Protein AF-A0A815BCI9-F1 (afdb_monomer_lite)

Sequence (680 aa):
MDNMKRFFNPGEPEQEQNAIMSEISGLSWDTRIKAFGICLLVAVLLGIGSVIIYFLGGNLTGFAVLYTFAVIAGVASTIFLMGPMNQLKKMFDPSRLIATLVFIGSVIMTLVSALVLKIGVLVLIFVIIQFLALAWYTISYIPFAREAITSCCRGKRLRRITALGLRNLTINDLNFSLYFTLHRTEQSVAFYTSEAVENQRSPEWSHLEFPLSFQCLQDFLMRVWITSSDICRLFLVYDVHLDDSLVPDGQKDDLPVCNNSLWLEMFGYQFTDNPSIANNQALLQQISRDASLSEKKTKRSNFVKSYNKSSILRMISAIDAIRNEKRLANECLQRLQILADENEEYLSKIKERESRHLQIKHLLQYAYCQTSINDQQSTINQQRHRIVNERRNQLDQNLLQLLHQQKELNARISELNQSKYFLHDLIKLTTFRKKTIINEIYHQIYPIVSDNKSEYSIANVRLPTAQNKIYQTTLTRERENEIGAAVGYCAHFVLIISQFLQLPLRFPIEFNGAATIKIHDYTLPSSDFPLYPSYDMNSFQYGFFLLNRDIGQLMYHCRVGGRTTDYRKTLINLKELVEQYFTNRKWSQSVQFCTLNQSTIEPIISDTSMSIDETVVMRNKTNPSENSIFSPSRSASSSFLESNDLIHNEDNNHRDDVNLFPSSNAISPRLMMQISVQPQ

Radius of gyration: 60.2 Å; chains: 1; bounding box: 144×82×178 Å

Structure (mmCIF, N/CA/C/O backbone):
data_AF-A0A815BCI9-F1
#
_entry.id   AF-A0A815BCI9-F1
#
loop_
_atom_site.group_PDB
_atom_site.id
_atom_site.type_symbol
_atom_site.label_atom_id
_atom_site.label_alt_id
_atom_site.label_comp_id
_atom_site.label_asym_id
_atom_site.label_entity_id
_atom_site.label_seq_id
_atom_site.pdbx_PDB_ins_code
_atom_site.Cartn_x
_atom_site.Cartn_y
_atom_site.Cartn_z
_atom_site.occupancy
_atom_site.B_iso_or_equiv
_atom_site.auth_seq_id
_atom_site.auth_comp_id
_atom_site.auth_asym_id
_atom_site.auth_atom_id
_atom_site.pdbx_PDB_model_num
ATOM 1 N N . MET A 1 1 ? 21.233 7.663 30.090 1.00 43.31 1 MET A N 1
ATOM 2 C CA . MET A 1 1 ? 21.414 6.264 29.633 1.00 43.31 1 MET A CA 1
ATOM 3 C C . MET A 1 1 ? 21.395 5.273 30.795 1.00 43.31 1 MET A C 1
ATOM 5 O O . MET A 1 1 ? 20.852 4.190 30.618 1.00 43.31 1 MET A O 1
ATOM 9 N N . ASP A 1 2 ? 21.887 5.630 31.984 1.00 38.88 2 ASP A N 1
ATOM 10 C CA . ASP A 1 2 ? 22.107 4.652 33.068 1.00 38.88 2 ASP A CA 1
ATOM 11 C C . ASP A 1 2 ? 20.835 4.201 33.806 1.00 38.88 2 ASP A C 1
ATOM 13 O O . ASP A 1 2 ? 20.725 3.040 34.192 1.00 38.88 2 ASP A O 1
ATOM 17 N N . ASN A 1 3 ? 19.799 5.045 33.866 1.00 43.44 3 ASN A N 1
ATOM 18 C CA . ASN A 1 3 ? 18.489 4.645 34.404 1.00 43.44 3 ASN A CA 1
ATOM 19 C C . ASN A 1 3 ? 17.781 3.597 33.524 1.00 43.44 3 ASN A C 1
ATOM 21 O O . ASN A 1 3 ? 17.104 2.710 34.034 1.00 43.44 3 ASN A O 1
ATOM 25 N N . MET A 1 4 ? 17.972 3.660 32.200 1.00 48.28 4 MET A N 1
ATOM 26 C CA . MET A 1 4 ? 17.384 2.702 31.255 1.00 48.28 4 MET A CA 1
ATOM 27 C C . MET A 1 4 ? 18.118 1.352 31.302 1.00 48.28 4 MET A C 1
ATOM 29 O O . MET A 1 4 ? 17.481 0.308 31.199 1.00 48.28 4 MET A O 1
ATOM 33 N N . LYS A 1 5 ? 19.441 1.368 31.536 1.00 49.06 5 LYS A N 1
ATOM 34 C CA . LYS A 1 5 ? 20.260 0.163 31.768 1.00 49.06 5 LYS A CA 1
ATOM 35 C C . LYS A 1 5 ? 19.803 -0.603 33.011 1.00 49.06 5 LYS A C 1
ATOM 37 O O . LYS A 1 5 ? 19.598 -1.810 32.935 1.00 49.06 5 LYS A O 1
ATOM 42 N N . ARG A 1 6 ? 19.573 0.107 34.124 1.00 52.66 6 ARG A N 1
ATOM 43 C CA . ARG A 1 6 ? 19.115 -0.486 35.394 1.00 52.66 6 ARG A CA 1
ATOM 44 C C . ARG A 1 6 ? 17.688 -1.033 35.338 1.00 52.66 6 ARG A C 1
ATOM 46 O O . ARG A 1 6 ? 17.400 -2.023 35.999 1.00 52.66 6 ARG A O 1
ATOM 53 N N . PHE A 1 7 ? 16.806 -0.430 34.538 1.00 51.88 7 PHE A N 1
ATOM 54 C CA . PHE A 1 7 ? 15.414 -0.877 34.412 1.00 51.88 7 PHE A CA 1
ATOM 55 C C . PHE A 1 7 ? 15.278 -2.250 33.731 1.00 51.88 7 PHE A C 1
ATOM 57 O O . PHE A 1 7 ? 14.388 -3.025 34.069 1.00 51.88 7 PHE A O 1
ATOM 64 N N . PHE A 1 8 ? 16.154 -2.578 32.775 1.00 50.97 8 PHE A N 1
ATOM 65 C CA . PHE A 1 8 ? 16.046 -3.828 32.014 1.00 50.97 8 PHE A CA 1
ATOM 66 C C . PHE A 1 8 ? 16.688 -5.053 32.684 1.00 50.97 8 PHE A C 1
ATOM 68 O O . PHE A 1 8 ? 16.302 -6.169 32.324 1.00 50.97 8 PHE A O 1
ATOM 75 N N . ASN A 1 9 ? 17.605 -4.862 33.642 1.00 47.00 9 ASN A N 1
ATOM 76 C CA . ASN A 1 9 ? 18.247 -5.919 34.437 1.00 47.00 9 ASN A CA 1
ATOM 77 C C . ASN A 1 9 ? 18.638 -5.384 35.835 1.00 47.00 9 ASN A C 1
ATOM 79 O O . ASN A 1 9 ? 19.702 -4.778 35.983 1.00 47.00 9 ASN A O 1
ATOM 83 N N . PRO A 1 10 ? 17.813 -5.603 36.869 1.00 42.12 10 PRO A N 1
ATOM 84 C CA . PRO A 1 10 ? 18.152 -5.208 38.227 1.00 42.12 10 PRO A CA 1
ATOM 85 C C . PRO A 1 10 ? 19.011 -6.305 38.882 1.00 42.12 10 PRO A C 1
ATOM 87 O O . PRO A 1 10 ? 18.494 -7.388 39.135 1.00 42.12 10 PRO A O 1
ATOM 90 N N . GLY A 1 11 ? 20.298 -6.049 39.166 1.00 47.06 11 GLY A N 1
ATOM 91 C CA . GLY A 1 11 ? 20.997 -6.839 40.198 1.00 47.06 11 GLY A CA 1
ATOM 92 C C . GLY A 1 11 ? 22.489 -7.180 40.086 1.00 47.06 11 GLY A C 1
ATOM 93 O O . GLY A 1 11 ? 22.966 -7.825 41.008 1.00 47.06 11 GLY A O 1
ATOM 94 N N . GLU A 1 12 ? 23.258 -6.785 39.066 1.00 45.38 12 GLU A N 1
ATOM 95 C CA . GLU A 1 12 ? 24.653 -7.271 38.930 1.00 45.38 12 GLU A CA 1
ATOM 96 C C . GLU A 1 12 ? 25.655 -6.192 38.454 1.00 45.38 12 GLU A C 1
ATOM 98 O O . GLU A 1 12 ? 25.243 -5.217 37.820 1.00 45.38 12 GLU A O 1
ATOM 103 N N . PRO A 1 13 ? 26.959 -6.323 38.791 1.00 52.69 13 PRO A N 1
ATOM 104 C CA . PRO A 1 13 ? 27.971 -5.276 38.612 1.00 52.69 13 PRO A CA 1
ATOM 105 C C . PRO A 1 13 ? 28.274 -4.943 37.138 1.00 52.69 13 PRO A C 1
ATOM 107 O O . PRO A 1 13 ? 28.404 -5.815 36.279 1.00 52.69 13 PRO A O 1
ATOM 110 N N . GLU A 1 14 ? 28.443 -3.643 36.859 1.00 51.50 14 GLU A N 1
ATOM 111 C CA . GLU A 1 14 ? 28.480 -3.034 35.515 1.00 51.50 14 GLU A CA 1
ATOM 112 C C . GLU A 1 14 ? 29.596 -3.545 34.576 1.00 51.50 14 GLU A C 1
ATOM 114 O O . GLU A 1 14 ? 29.474 -3.411 33.358 1.00 51.50 14 GLU A O 1
ATOM 119 N N . GLN A 1 15 ? 30.686 -4.121 35.093 1.00 52.44 15 GLN A N 1
ATOM 120 C CA . GLN A 1 15 ? 31.836 -4.549 34.277 1.00 52.44 15 GLN A CA 1
ATOM 121 C C . GLN A 1 15 ? 31.744 -6.010 33.802 1.00 52.44 15 GLN A C 1
ATOM 123 O O . GLN A 1 15 ? 32.064 -6.285 32.645 1.00 52.44 15 GLN A O 1
ATOM 128 N N . GLU A 1 16 ? 31.234 -6.929 34.628 1.00 54.72 16 GLU A N 1
ATOM 129 C CA . GLU A 1 16 ? 31.055 -8.346 34.261 1.00 54.72 16 GLU A CA 1
ATOM 130 C C . GLU A 1 16 ? 29.909 -8.541 33.261 1.00 54.72 16 GLU A C 1
ATOM 132 O O . GLU A 1 16 ? 30.039 -9.290 32.294 1.00 54.72 16 GLU A O 1
ATOM 137 N N . GLN A 1 17 ? 28.812 -7.792 33.413 1.00 53.00 17 GLN A N 1
ATOM 138 C CA . GLN A 1 17 ? 27.662 -7.880 32.507 1.00 53.00 17 GLN A CA 1
ATOM 139 C C . GLN A 1 17 ? 27.990 -7.442 31.078 1.00 53.00 17 GLN A C 1
ATOM 141 O O . GLN A 1 17 ? 27.515 -8.049 30.118 1.00 53.00 17 GLN A O 1
ATOM 146 N N . ASN A 1 18 ? 28.806 -6.397 30.922 1.00 54.75 18 ASN A N 1
ATOM 147 C CA . ASN A 1 18 ? 29.230 -5.927 29.606 1.00 54.75 18 ASN A CA 1
ATOM 148 C C . ASN A 1 18 ? 30.149 -6.948 28.919 1.00 54.75 18 ASN A C 1
ATOM 150 O O . ASN A 1 18 ? 30.027 -7.133 27.710 1.00 54.75 18 ASN A O 1
ATOM 154 N N . ALA A 1 19 ? 30.994 -7.655 29.678 1.00 55.97 19 ALA A N 1
ATOM 155 C CA . ALA A 1 19 ? 31.843 -8.726 29.161 1.00 55.97 19 ALA A CA 1
ATOM 156 C C . ALA A 1 19 ? 31.009 -9.943 28.715 1.00 55.97 19 ALA A C 1
ATOM 158 O O . ALA A 1 19 ? 31.040 -10.291 27.533 1.00 55.97 19 ALA A O 1
ATOM 159 N N . ILE A 1 20 ? 30.164 -10.489 29.598 1.00 57.00 20 ILE A N 1
ATOM 160 C CA . ILE A 1 20 ? 29.315 -11.669 29.334 1.00 57.00 20 ILE A CA 1
ATOM 161 C C . ILE A 1 20 ? 28.331 -11.403 28.183 1.00 57.00 20 ILE A C 1
ATOM 163 O O . ILE A 1 20 ? 28.128 -12.232 27.295 1.00 57.00 20 ILE A O 1
ATOM 167 N N . MET A 1 21 ? 27.724 -10.215 28.145 1.00 50.81 21 MET A N 1
ATOM 168 C CA . MET A 1 21 ? 26.758 -9.860 27.106 1.00 50.81 21 MET A CA 1
ATOM 169 C C . MET A 1 21 ? 27.438 -9.549 25.758 1.00 50.81 21 MET A C 1
ATOM 171 O O . MET A 1 21 ? 26.830 -9.779 24.704 1.00 50.81 21 MET A O 1
ATOM 175 N N . SER A 1 22 ? 28.682 -9.046 25.759 1.00 57.09 22 SER A N 1
ATOM 176 C CA . SER A 1 22 ? 29.484 -8.857 24.538 1.00 57.09 22 SER A CA 1
ATOM 177 C C . SER A 1 22 ? 29.903 -10.187 23.907 1.00 57.09 22 SER A C 1
ATOM 179 O O . SER A 1 22 ? 29.834 -10.312 22.686 1.00 57.09 22 SER A O 1
ATOM 181 N N . GLU A 1 23 ? 30.204 -11.203 24.719 1.00 56.09 23 GLU A N 1
ATOM 182 C CA . GLU A 1 23 ? 30.575 -12.551 24.268 1.00 56.09 23 GLU A CA 1
ATOM 183 C C . GLU A 1 23 ? 29.418 -13.276 23.561 1.00 56.09 23 GLU A C 1
ATOM 185 O O . GLU A 1 23 ? 29.616 -13.939 22.549 1.00 56.09 23 GLU A O 1
ATOM 190 N N . ILE A 1 24 ? 28.181 -13.092 24.034 1.00 54.28 24 ILE A N 1
ATOM 191 C CA . ILE A 1 24 ? 26.996 -13.806 23.519 1.00 54.28 24 ILE A CA 1
ATOM 192 C C . ILE A 1 24 ? 26.491 -13.248 22.173 1.00 54.28 24 ILE A C 1
ATOM 194 O O . ILE A 1 24 ? 25.734 -13.911 21.465 1.00 54.28 24 ILE A O 1
ATOM 198 N N . SER A 1 25 ? 26.853 -12.015 21.803 1.00 54.31 25 SER A N 1
ATOM 199 C CA . SER A 1 25 ? 26.257 -11.341 20.630 1.00 54.31 25 SER A CA 1
ATOM 200 C C . SER A 1 25 ? 27.201 -10.455 19.817 1.00 54.31 25 SER A C 1
ATOM 202 O O . SER A 1 25 ? 26.758 -9.860 18.840 1.00 54.31 25 SER A O 1
ATOM 204 N N . GLY A 1 26 ? 28.485 -10.364 20.172 1.00 61.03 26 GLY A N 1
ATOM 205 C CA . GLY A 1 26 ? 29.549 -9.755 19.363 1.00 61.03 26 GLY A CA 1
ATOM 206 C C . GLY A 1 26 ? 29.496 -8.231 19.171 1.00 61.03 26 GLY A C 1
ATOM 207 O O . GLY A 1 26 ? 30.449 -7.663 18.646 1.00 61.03 26 GLY A O 1
ATOM 208 N N . LEU A 1 27 ? 28.419 -7.544 19.574 1.00 64.38 27 LEU A N 1
ATOM 209 C CA . LEU A 1 27 ? 28.246 -6.095 19.383 1.00 64.38 27 LEU A CA 1
ATOM 210 C C . LEU A 1 27 ? 28.280 -5.304 20.701 1.00 64.38 27 LEU A C 1
ATOM 212 O O . LEU A 1 27 ? 27.681 -5.718 21.695 1.00 64.38 27 LEU A O 1
ATOM 216 N N . SER A 1 28 ? 28.897 -4.116 20.680 1.00 76.19 28 SER A N 1
ATOM 217 C CA . SER A 1 28 ? 28.906 -3.152 21.797 1.00 76.19 28 SER A CA 1
ATOM 218 C C . SER A 1 28 ? 27.500 -2.616 22.120 1.00 76.19 28 SER A C 1
ATOM 220 O O . SER A 1 28 ? 26.657 -2.475 21.230 1.00 76.19 28 SER A O 1
ATOM 222 N N . TRP A 1 29 ? 27.235 -2.297 23.393 1.00 72.62 29 TRP A N 1
ATOM 223 C CA . TRP A 1 29 ? 25.933 -1.817 23.886 1.00 72.62 29 TRP A CA 1
ATOM 224 C C . TRP A 1 29 ? 25.456 -0.533 23.181 1.00 72.62 29 TRP A C 1
ATOM 226 O O . TRP A 1 29 ? 24.284 -0.424 22.812 1.00 72.62 29 TRP A O 1
ATOM 236 N N . ASP A 1 30 ? 26.372 0.392 22.881 1.00 77.44 30 ASP A N 1
ATOM 237 C CA . ASP A 1 30 ? 26.056 1.614 22.126 1.00 77.44 30 ASP A CA 1
ATOM 238 C C . ASP A 1 30 ? 25.601 1.306 20.694 1.00 77.44 30 ASP A C 1
ATOM 240 O O . ASP A 1 30 ? 24.707 1.961 20.150 1.00 77.44 30 ASP A O 1
ATOM 244 N N . THR A 1 31 ? 26.186 0.282 20.070 1.00 83.94 31 THR A N 1
ATOM 245 C CA . THR A 1 31 ? 25.799 -0.171 18.730 1.00 83.94 31 THR A CA 1
ATOM 246 C C . THR A 1 31 ? 24.417 -0.822 18.748 1.00 83.94 31 THR A C 1
ATOM 248 O O . THR A 1 31 ? 23.637 -0.628 17.818 1.00 83.94 31 THR A O 1
ATOM 251 N N . ARG A 1 32 ? 24.066 -1.530 19.826 1.00 81.69 32 ARG A N 1
ATOM 252 C CA . ARG A 1 32 ? 22.755 -2.179 19.989 1.00 81.69 32 ARG A CA 1
ATOM 253 C C . ARG A 1 32 ? 21.615 -1.189 20.126 1.00 81.69 32 ARG A C 1
ATOM 255 O O . ARG A 1 32 ? 20.589 -1.373 19.485 1.00 81.69 32 ARG A O 1
ATOM 262 N N . ILE A 1 33 ? 21.794 -0.122 20.903 1.00 84.19 33 ILE A N 1
ATOM 263 C CA . ILE A 1 33 ? 20.772 0.927 21.019 1.00 84.19 33 ILE A CA 1
ATOM 264 C C . ILE A 1 33 ? 20.576 1.656 19.694 1.00 84.19 33 ILE A C 1
ATOM 266 O O . ILE A 1 33 ? 19.438 1.942 19.325 1.00 84.19 33 ILE A O 1
ATOM 270 N N . LYS A 1 34 ? 21.655 1.909 18.944 1.00 86.44 34 LYS A N 1
ATOM 271 C CA . LYS A 1 34 ? 21.558 2.490 17.597 1.00 86.44 34 LYS A CA 1
ATOM 272 C C . LYS A 1 34 ? 20.811 1.554 16.640 1.00 86.44 34 LYS A C 1
ATOM 274 O O . LYS A 1 34 ? 19.902 2.005 15.951 1.00 86.44 34 LYS A O 1
ATOM 279 N N . ALA A 1 35 ? 21.136 0.260 16.639 1.00 86.62 35 ALA A N 1
ATOM 280 C CA . ALA A 1 35 ? 20.454 -0.743 15.817 1.00 86.62 35 ALA A CA 1
ATOM 281 C C . ALA A 1 35 ? 18.970 -0.900 16.194 1.00 86.62 35 ALA A C 1
ATOM 283 O O . ALA A 1 35 ? 18.109 -0.903 15.315 1.00 86.62 35 ALA A O 1
ATOM 284 N N . PHE A 1 36 ? 18.665 -0.948 17.493 1.00 89.81 36 PHE A N 1
ATOM 285 C CA . PHE A 1 36 ? 17.303 -0.931 18.023 1.00 89.81 36 PHE A CA 1
ATOM 286 C C . PHE A 1 36 ? 16.543 0.313 17.556 1.00 89.81 36 PHE A C 1
ATOM 288 O O . PHE A 1 36 ? 15.459 0.182 16.998 1.00 89.81 36 PHE A O 1
ATOM 295 N N . GLY A 1 37 ? 17.126 1.505 17.713 1.00 90.81 37 GLY A N 1
ATOM 296 C CA . GLY A 1 37 ? 16.505 2.768 17.315 1.00 90.81 37 GLY A CA 1
ATOM 297 C C . GLY A 1 37 ? 16.215 2.848 15.816 1.00 90.81 37 GLY A C 1
ATOM 298 O O . GLY A 1 37 ? 15.121 3.251 15.432 1.00 90.81 37 GLY A O 1
ATOM 299 N N . ILE A 1 38 ? 17.149 2.409 14.966 1.00 91.62 38 ILE A N 1
ATOM 300 C CA . ILE A 1 38 ? 16.959 2.380 13.506 1.00 91.62 38 ILE A CA 1
ATOM 301 C C . ILE A 1 38 ? 15.870 1.373 13.122 1.00 91.62 38 ILE A C 1
ATOM 303 O O . ILE A 1 38 ? 14.971 1.703 12.353 1.00 91.62 38 ILE A O 1
ATOM 307 N N . CYS A 1 39 ? 15.914 0.156 13.669 1.00 91.44 39 CYS A N 1
ATOM 308 C CA . CYS A 1 39 ? 14.923 -0.878 13.373 1.00 91.44 39 CYS A CA 1
ATOM 309 C C . CYS A 1 39 ? 13.518 -0.471 13.850 1.00 91.44 39 CYS A C 1
ATOM 311 O O . CYS A 1 39 ? 12.542 -0.646 13.121 1.00 91.44 39 CYS A O 1
ATOM 313 N N . LEU A 1 40 ? 13.423 0.151 15.028 1.00 93.19 40 LEU A N 1
ATOM 314 C CA . LEU A 1 40 ? 12.177 0.690 15.565 1.00 93.19 40 LEU A CA 1
ATOM 315 C C . LEU A 1 40 ? 11.641 1.844 14.706 1.00 93.19 40 LEU A C 1
ATOM 317 O O . LEU A 1 40 ? 10.445 1.885 14.427 1.00 93.19 40 LEU A O 1
ATOM 321 N N . LEU A 1 41 ? 12.508 2.749 14.236 1.00 94.44 41 LEU A N 1
ATOM 322 C CA . LEU A 1 41 ? 12.122 3.823 13.317 1.00 94.44 41 LEU A CA 1
ATOM 323 C C . LEU A 1 41 ? 11.535 3.247 12.021 1.00 94.44 41 LEU A C 1
ATOM 325 O O . LEU A 1 41 ? 10.468 3.672 11.587 1.00 94.44 41 LEU A O 1
ATOM 329 N N . VAL A 1 42 ? 12.195 2.246 11.431 1.00 93.75 42 VAL A N 1
ATOM 330 C CA . VAL A 1 42 ? 11.704 1.556 10.228 1.00 93.75 42 VAL A CA 1
ATOM 331 C C . VAL A 1 42 ? 10.352 0.893 10.492 1.00 93.75 42 VAL A C 1
ATOM 333 O O . VAL A 1 42 ? 9.437 1.048 9.687 1.00 93.75 42 VAL A O 1
ATOM 336 N N . ALA A 1 43 ? 10.183 0.217 11.631 1.00 94.44 43 ALA A N 1
ATOM 337 C CA . ALA A 1 43 ? 8.909 -0.386 12.017 1.00 94.44 43 ALA A CA 1
ATOM 338 C C . ALA A 1 43 ? 7.781 0.658 12.115 1.00 94.44 43 ALA A C 1
ATOM 340 O O . ALA A 1 43 ? 6.694 0.444 11.579 1.00 94.44 43 ALA A O 1
ATOM 341 N N . VAL A 1 44 ? 8.043 1.816 12.730 1.00 93.88 44 VAL A N 1
ATOM 342 C CA . VAL A 1 44 ? 7.070 2.918 12.830 1.00 93.88 44 VAL A CA 1
ATOM 343 C C . VAL A 1 44 ? 6.726 3.485 11.452 1.00 93.88 44 VAL A C 1
ATOM 345 O O . VAL A 1 44 ? 5.548 3.688 11.157 1.00 93.88 44 VAL A O 1
ATOM 348 N N . LEU A 1 45 ? 7.717 3.691 10.581 1.00 95.12 45 LEU A N 1
ATOM 349 C CA . LEU A 1 45 ? 7.494 4.176 9.216 1.00 95.12 45 LEU A CA 1
ATOM 350 C C . LEU A 1 45 ? 6.659 3.193 8.385 1.00 95.12 45 LEU A C 1
ATOM 352 O O . LEU A 1 45 ? 5.739 3.620 7.690 1.00 95.12 45 LEU A O 1
ATOM 356 N N . LEU A 1 46 ? 6.920 1.886 8.494 1.00 93.69 46 LEU A N 1
ATOM 357 C CA . LEU A 1 46 ? 6.105 0.847 7.853 1.00 93.69 46 LEU A CA 1
ATOM 358 C C . LEU A 1 46 ? 4.674 0.833 8.408 1.00 93.69 46 LEU A C 1
ATOM 360 O O . LEU A 1 46 ? 3.720 0.690 7.644 1.00 93.69 46 LEU A O 1
ATOM 364 N N . GLY A 1 47 ? 4.511 1.045 9.717 1.00 92.69 47 GLY A N 1
ATOM 365 C CA . GLY A 1 47 ? 3.205 1.156 10.365 1.00 92.69 47 GLY A CA 1
ATOM 366 C C . GLY A 1 47 ? 2.402 2.346 9.838 1.00 92.69 47 GLY A C 1
ATOM 367 O O . GLY A 1 47 ? 1.264 2.176 9.402 1.00 92.69 47 GLY A O 1
ATOM 368 N N . ILE A 1 48 ? 3.005 3.535 9.788 1.00 92.81 48 ILE A N 1
ATOM 369 C CA . ILE A 1 48 ? 2.372 4.742 9.231 1.00 92.81 48 ILE A CA 1
ATOM 370 C C . ILE A 1 48 ? 2.066 4.548 7.739 1.00 92.81 48 ILE A C 1
ATOM 372 O O . ILE A 1 48 ? 0.956 4.839 7.294 1.00 92.81 48 ILE A O 1
ATOM 376 N N . GLY A 1 49 ? 3.008 3.987 6.976 1.00 91.75 49 GLY A N 1
ATOM 377 C CA . GLY A 1 49 ? 2.826 3.668 5.561 1.00 91.75 49 GLY A CA 1
ATOM 378 C C . GLY A 1 49 ? 1.658 2.712 5.312 1.00 91.75 49 GLY A C 1
ATOM 379 O O . GLY A 1 49 ? 0.885 2.923 4.378 1.00 91.75 49 GLY A O 1
ATOM 380 N N . SER A 1 50 ? 1.464 1.713 6.181 1.00 91.69 50 SER A N 1
ATOM 381 C CA . SER A 1 50 ? 0.319 0.801 6.093 1.00 91.69 50 SER A CA 1
ATOM 382 C C . SER A 1 50 ? -1.010 1.560 6.196 1.00 91.69 50 SER A C 1
ATOM 384 O O . SER A 1 50 ? -1.890 1.385 5.351 1.00 91.69 50 SER A O 1
ATOM 386 N N . VAL A 1 51 ? -1.131 2.469 7.168 1.00 89.94 51 VAL A N 1
ATOM 387 C CA . VAL A 1 51 ? -2.336 3.280 7.395 1.00 89.94 51 VAL A CA 1
ATOM 388 C C . VAL A 1 51 ? -2.586 4.222 6.215 1.00 89.94 51 VAL A C 1
ATOM 390 O O . VAL A 1 51 ? -3.718 4.326 5.745 1.00 89.94 51 VAL A O 1
ATOM 393 N N . ILE A 1 52 ? -1.538 4.851 5.677 1.00 90.44 52 ILE A N 1
ATOM 394 C CA . ILE A 1 52 ? -1.638 5.714 4.490 1.00 90.44 52 ILE A CA 1
ATOM 395 C C . ILE A 1 52 ? -2.179 4.927 3.291 1.00 90.44 52 ILE A C 1
ATOM 397 O O . ILE A 1 52 ? -3.103 5.394 2.633 1.00 90.44 52 ILE A O 1
ATOM 401 N N . ILE A 1 53 ? -1.674 3.719 3.025 1.00 89.12 53 ILE A N 1
ATOM 402 C CA . ILE A 1 53 ? -2.161 2.878 1.915 1.00 89.12 53 ILE A CA 1
ATOM 403 C C . ILE A 1 53 ? -3.638 2.520 2.086 1.00 89.12 53 ILE A C 1
ATOM 405 O O . ILE A 1 53 ? -4.385 2.517 1.104 1.00 89.12 53 ILE A O 1
ATOM 409 N N . TYR A 1 54 ? -4.076 2.261 3.320 1.00 87.94 54 TYR A N 1
ATOM 410 C CA . TYR A 1 54 ? -5.483 2.006 3.610 1.00 87.94 54 TYR A CA 1
ATOM 411 C C . TYR A 1 54 ? -6.363 3.229 3.306 1.00 87.94 54 TYR A C 1
ATOM 413 O O . TYR A 1 54 ? -7.372 3.100 2.613 1.00 87.94 54 TYR A O 1
ATOM 421 N N . PHE A 1 55 ? -5.970 4.419 3.774 1.00 85.75 55 PHE A N 1
ATOM 422 C CA . PHE A 1 55 ? -6.769 5.641 3.624 1.00 85.75 55 PHE A CA 1
ATOM 423 C C . PHE A 1 55 ? -6.706 6.272 2.224 1.00 85.75 55 PHE A C 1
ATOM 425 O O . PHE A 1 55 ? -7.719 6.807 1.777 1.00 85.75 55 PHE A O 1
ATOM 432 N N . LEU A 1 56 ? -5.566 6.209 1.526 1.00 82.94 56 LEU A N 1
ATOM 433 C CA . LEU A 1 56 ? -5.401 6.789 0.184 1.00 82.94 56 LEU A CA 1
ATOM 434 C C . LEU A 1 56 ? -5.801 5.820 -0.934 1.00 82.94 56 LEU A C 1
ATOM 436 O O . LEU A 1 56 ? -6.367 6.248 -1.934 1.00 82.94 56 LEU A O 1
ATOM 440 N N . GLY A 1 57 ? -5.485 4.530 -0.794 1.00 73.75 57 GLY A N 1
ATOM 441 C CA . GLY A 1 57 ? -5.628 3.549 -1.873 1.00 73.75 57 GLY A CA 1
ATOM 442 C C . GLY A 1 57 ? -6.764 2.546 -1.690 1.00 73.75 57 GLY A C 1
ATOM 443 O O . GLY A 1 57 ? -7.031 1.775 -2.608 1.00 73.75 57 GLY A O 1
ATOM 444 N N . GLY A 1 58 ? -7.395 2.482 -0.509 1.00 81.19 58 GLY A N 1
ATOM 445 C CA . GLY A 1 58 ? -8.424 1.480 -0.192 1.00 81.19 58 GLY A CA 1
ATOM 446 C C . GLY A 1 58 ? -7.935 0.025 -0.273 1.00 81.19 58 GLY A C 1
ATOM 447 O O . GLY A 1 58 ? -8.738 -0.906 -0.218 1.00 81.19 58 GLY A O 1
ATOM 448 N N . ASN A 1 59 ? -6.623 -0.197 -0.416 1.00 84.12 59 ASN A N 1
ATOM 449 C CA . ASN A 1 59 ? -6.043 -1.517 -0.616 1.00 84.12 59 ASN A CA 1
ATOM 450 C C . ASN A 1 59 ? -5.826 -2.205 0.736 1.00 84.12 59 ASN A C 1
ATOM 452 O O . ASN A 1 59 ? -4.778 -2.082 1.374 1.00 84.12 59 ASN A O 1
ATOM 456 N N . LEU A 1 60 ? -6.845 -2.952 1.155 1.00 83.94 60 LEU A N 1
ATOM 457 C CA . LEU A 1 60 ? -6.854 -3.717 2.397 1.00 83.94 60 LEU A CA 1
ATOM 458 C C . LEU A 1 60 ? -5.708 -4.741 2.477 1.00 83.94 60 LEU A C 1
ATOM 460 O O . LEU A 1 60 ? -5.109 -4.917 3.538 1.00 83.94 60 LEU A O 1
ATOM 464 N N . THR A 1 61 ? -5.392 -5.415 1.370 1.00 85.44 61 THR A N 1
ATOM 465 C CA . THR A 1 61 ? -4.332 -6.431 1.339 1.00 85.44 61 THR A CA 1
ATOM 466 C C . THR A 1 61 ? -2.960 -5.787 1.529 1.00 85.44 61 THR A C 1
ATOM 468 O O . THR A 1 61 ? -2.157 -6.280 2.319 1.00 85.44 61 THR A O 1
ATOM 471 N N . GLY A 1 62 ? -2.718 -4.643 0.880 1.00 87.00 62 GLY A N 1
ATOM 472 C CA . GLY A 1 62 ? -1.504 -3.849 1.074 1.00 87.00 62 GLY A CA 1
ATOM 473 C C . GLY A 1 62 ? -1.346 -3.365 2.517 1.00 87.00 62 GLY A C 1
ATOM 474 O O . GLY A 1 62 ? -0.264 -3.502 3.087 1.00 87.00 62 GLY A O 1
ATOM 475 N N . PHE A 1 63 ? -2.432 -2.884 3.134 1.00 91.31 63 PHE A N 1
ATOM 476 C CA . PHE A 1 63 ? -2.458 -2.503 4.550 1.00 91.31 63 PHE A CA 1
ATOM 477 C C . PHE A 1 63 ? -2.050 -3.661 5.465 1.00 91.31 63 PHE A C 1
ATOM 479 O O . PHE A 1 63 ? -1.117 -3.516 6.250 1.00 91.31 63 PHE A O 1
ATOM 486 N N . ALA A 1 64 ? -2.706 -4.818 5.348 1.00 90.56 64 ALA A N 1
ATOM 487 C CA . ALA A 1 64 ? -2.474 -5.942 6.251 1.00 90.56 64 ALA A CA 1
ATOM 488 C C . ALA A 1 64 ? -1.042 -6.490 6.160 1.00 90.56 64 ALA A C 1
ATOM 490 O O . ALA A 1 64 ? -0.432 -6.802 7.184 1.00 90.56 64 ALA A O 1
ATOM 491 N N . VAL A 1 65 ? -0.482 -6.580 4.949 1.00 90.88 65 VAL A N 1
ATOM 492 C CA . VAL A 1 65 ? 0.894 -7.056 4.743 1.00 90.88 65 VAL A CA 1
ATOM 493 C C . VAL A 1 65 ? 1.903 -6.065 5.326 1.00 90.88 65 VAL A C 1
ATOM 495 O O . VAL A 1 65 ? 2.758 -6.455 6.114 1.00 90.88 65 VAL A O 1
ATOM 498 N N . LEU A 1 66 ? 1.790 -4.770 5.018 1.00 92.44 66 LEU A N 1
ATOM 499 C CA . LEU A 1 66 ? 2.718 -3.768 5.559 1.00 92.44 66 LEU A CA 1
ATOM 500 C C . LEU A 1 66 ? 2.596 -3.604 7.076 1.00 92.44 66 LEU A C 1
ATOM 502 O O . LEU A 1 66 ? 3.612 -3.471 7.756 1.00 92.44 66 LEU A O 1
ATOM 506 N N . TYR A 1 67 ? 1.379 -3.671 7.615 1.00 93.00 67 TYR A N 1
ATOM 507 C CA . TYR A 1 67 ? 1.133 -3.608 9.053 1.00 93.00 67 TYR A CA 1
ATOM 508 C C . TYR A 1 67 ? 1.741 -4.809 9.789 1.00 93.00 67 TYR A C 1
ATOM 510 O O . TYR A 1 67 ? 2.409 -4.638 10.806 1.00 93.00 67 TYR A O 1
ATOM 518 N N . THR A 1 68 ? 1.569 -6.026 9.264 1.00 92.44 68 THR A N 1
ATOM 519 C CA . THR A 1 68 ? 2.165 -7.228 9.874 1.00 92.44 68 THR A CA 1
ATOM 520 C C . THR A 1 68 ? 3.692 -7.177 9.841 1.00 92.44 68 THR A C 1
ATOM 522 O O . THR A 1 68 ? 4.324 -7.471 10.856 1.00 92.44 68 THR A O 1
ATOM 525 N N . PHE A 1 69 ? 4.297 -6.702 8.747 1.00 92.56 69 PHE A N 1
ATOM 526 C CA . PHE A 1 69 ? 5.739 -6.440 8.700 1.00 92.56 69 PHE A CA 1
ATOM 527 C C . PHE A 1 69 ? 6.186 -5.390 9.721 1.00 92.56 69 PHE A C 1
ATOM 529 O O . PHE A 1 69 ? 7.197 -5.595 10.390 1.00 92.56 69 PHE A O 1
ATOM 536 N N . ALA A 1 70 ? 5.433 -4.300 9.886 1.00 94.00 70 ALA A N 1
ATOM 537 C CA . ALA A 1 70 ? 5.725 -3.270 10.880 1.00 94.00 70 ALA A CA 1
ATOM 538 C C . ALA A 1 70 ? 5.720 -3.833 12.310 1.00 94.00 70 ALA A C 1
ATOM 540 O O . ALA A 1 70 ? 6.654 -3.603 13.077 1.00 94.00 70 ALA A O 1
ATOM 541 N N . VAL A 1 71 ? 4.698 -4.617 12.656 1.00 90.94 71 VAL A N 1
ATOM 542 C CA . VAL A 1 71 ? 4.540 -5.227 13.982 1.00 90.94 71 VAL A CA 1
ATOM 543 C C . VAL A 1 71 ? 5.640 -6.257 14.262 1.00 90.94 71 VAL A C 1
ATOM 545 O O . VAL A 1 71 ? 6.242 -6.235 15.337 1.00 90.94 71 VAL A O 1
ATOM 548 N N . ILE A 1 72 ? 5.967 -7.116 13.290 1.00 90.31 72 ILE A N 1
ATOM 549 C CA . ILE A 1 72 ? 7.060 -8.093 13.415 1.00 90.31 72 ILE A CA 1
ATOM 550 C C . ILE A 1 72 ? 8.409 -7.382 13.541 1.00 90.31 72 ILE A C 1
ATOM 552 O O . ILE A 1 72 ? 9.195 -7.744 14.412 1.00 90.31 72 ILE A O 1
ATOM 556 N N . ALA A 1 73 ? 8.674 -6.352 12.732 1.00 90.25 73 ALA A N 1
ATOM 557 C CA . ALA A 1 73 ? 9.895 -5.552 12.831 1.00 90.25 73 ALA A CA 1
ATOM 558 C C . ALA A 1 73 ? 9.999 -4.841 14.191 1.00 90.25 73 ALA A C 1
ATOM 560 O O . ALA A 1 73 ? 11.075 -4.798 14.784 1.00 90.25 73 ALA A O 1
ATOM 561 N N . GLY A 1 74 ? 8.877 -4.354 14.730 1.00 90.12 74 GLY A N 1
ATOM 562 C CA . GLY A 1 74 ? 8.802 -3.771 16.068 1.00 90.12 74 GLY A CA 1
ATOM 563 C C . GLY A 1 74 ? 9.204 -4.767 17.157 1.00 90.12 74 GLY A C 1
ATOM 564 O O . GLY A 1 74 ? 10.064 -4.459 17.981 1.00 90.12 74 GLY A O 1
ATOM 565 N N . VAL A 1 75 ? 8.665 -5.989 17.130 1.00 87.06 75 VAL A N 1
ATOM 566 C CA . VAL A 1 75 ? 9.061 -7.052 18.072 1.00 87.06 75 VAL A CA 1
ATOM 567 C C . VAL A 1 75 ? 10.512 -7.480 17.836 1.00 87.06 75 VAL A C 1
ATOM 569 O O . VAL A 1 75 ? 11.279 -7.581 18.790 1.00 87.06 75 VAL A O 1
ATOM 572 N N . ALA A 1 76 ? 10.935 -7.657 16.585 1.00 87.12 76 ALA A N 1
ATOM 573 C CA . ALA A 1 76 ? 12.305 -8.025 16.240 1.00 87.12 76 ALA A CA 1
ATOM 574 C C . ALA A 1 76 ? 13.325 -6.964 16.678 1.00 87.12 76 ALA A C 1
ATOM 576 O O . ALA A 1 76 ? 14.438 -7.318 17.052 1.00 87.12 76 ALA A O 1
ATOM 577 N N . SER A 1 77 ? 12.955 -5.681 16.733 1.00 87.94 77 SER A N 1
ATOM 578 C CA . SER A 1 77 ? 13.849 -4.634 17.237 1.00 87.94 77 SER A CA 1
ATOM 579 C C . SER A 1 77 ? 14.316 -4.927 18.672 1.00 87.94 77 SER A C 1
ATOM 581 O O . SER A 1 77 ? 15.491 -4.748 18.994 1.00 87.94 77 SER A O 1
ATOM 583 N N . THR A 1 78 ? 13.441 -5.485 19.518 1.00 84.56 78 THR A N 1
ATOM 584 C CA . THR A 1 78 ? 13.752 -5.812 20.923 1.00 84.56 78 THR A CA 1
ATOM 585 C C . THR A 1 78 ? 14.803 -6.918 21.073 1.00 84.56 78 THR A C 1
ATOM 587 O O . THR A 1 78 ? 15.500 -6.967 22.089 1.00 84.56 78 THR A O 1
ATOM 590 N N . ILE A 1 79 ? 15.008 -7.735 20.031 1.00 84.44 79 ILE A N 1
ATOM 591 C CA . ILE A 1 79 ? 16.079 -8.740 19.966 1.00 84.44 79 ILE A CA 1
ATOM 592 C C . ILE A 1 79 ? 17.454 -8.069 20.042 1.00 84.44 79 ILE A C 1
ATOM 594 O O . ILE A 1 79 ? 18.343 -8.591 20.712 1.00 84.44 79 ILE A O 1
ATOM 598 N N . PHE A 1 80 ? 17.630 -6.897 19.425 1.00 82.38 80 PHE A N 1
ATOM 599 C CA . PHE A 1 80 ? 18.890 -6.152 19.502 1.00 82.38 80 PHE A CA 1
ATOM 600 C C . PHE A 1 80 ? 19.164 -5.608 20.910 1.00 82.38 80 PHE A C 1
ATOM 602 O O . PHE A 1 80 ? 20.326 -5.437 21.274 1.00 82.38 80 PHE A O 1
ATOM 609 N N . LEU A 1 81 ? 18.118 -5.369 21.710 1.00 73.25 81 LEU A N 1
ATOM 610 C CA . LEU A 1 81 ? 18.237 -4.817 23.060 1.00 73.25 81 LEU A CA 1
ATOM 611 C C . LEU A 1 81 ? 18.532 -5.899 24.112 1.00 73.25 81 LEU A C 1
ATOM 613 O O . LEU A 1 81 ? 19.425 -5.726 24.937 1.00 73.25 81 LEU A O 1
ATOM 617 N N . MET A 1 82 ? 17.789 -7.011 24.086 1.00 72.94 82 MET A N 1
ATOM 618 C CA . MET A 1 82 ? 17.871 -8.067 25.108 1.00 72.94 82 MET A CA 1
ATOM 619 C C . MET A 1 82 ? 18.664 -9.309 24.677 1.00 72.94 82 MET A C 1
ATOM 621 O O . MET A 1 82 ? 19.054 -10.108 25.529 1.00 72.94 82 MET A O 1
ATOM 625 N N . GLY A 1 83 ? 18.912 -9.477 23.377 1.00 75.12 83 GLY A N 1
ATOM 626 C CA . GLY A 1 83 ? 19.446 -10.700 22.781 1.00 75.12 83 GLY A CA 1
ATOM 627 C C . GLY A 1 83 ? 18.336 -11.706 22.426 1.00 75.12 83 GLY A C 1
ATOM 628 O O . GLY A 1 83 ? 17.341 -11.810 23.148 1.00 75.12 83 GLY A O 1
ATOM 629 N N . PRO A 1 84 ? 18.485 -12.485 21.338 1.00 73.69 84 PRO A N 1
ATOM 630 C CA . PRO A 1 84 ? 17.408 -13.314 20.780 1.00 73.69 84 PRO A CA 1
ATOM 631 C C . PRO A 1 84 ? 16.883 -14.362 21.759 1.00 73.69 84 PRO A C 1
ATOM 633 O O . PRO A 1 84 ? 15.673 -14.513 21.922 1.00 73.69 84 PRO A O 1
ATOM 636 N N . MET A 1 85 ? 17.783 -15.045 22.466 1.00 75.06 85 MET A N 1
ATOM 637 C CA . MET A 1 85 ? 17.391 -16.144 23.346 1.00 75.06 85 MET A CA 1
ATOM 638 C C . MET A 1 85 ? 16.809 -15.667 24.681 1.00 75.06 85 MET A C 1
ATOM 640 O O . MET A 1 85 ? 15.914 -16.302 25.233 1.00 75.06 85 MET A O 1
ATOM 644 N N . ASN A 1 86 ? 17.246 -14.505 25.165 1.00 74.00 86 ASN A N 1
ATOM 645 C CA . ASN A 1 86 ? 16.682 -13.886 26.364 1.00 74.00 86 ASN A CA 1
ATOM 646 C C . ASN A 1 86 ? 15.326 -13.232 26.080 1.00 74.00 86 ASN A C 1
ATOM 648 O O . ASN A 1 86 ? 14.430 -13.311 26.919 1.00 74.00 86 ASN A O 1
ATOM 652 N N . GLN A 1 87 ? 15.151 -12.644 24.892 1.00 81.81 87 GLN A N 1
ATOM 653 C CA . GLN A 1 87 ? 13.867 -12.108 24.450 1.00 81.81 87 GLN A CA 1
ATOM 654 C C . GLN A 1 87 ? 12.820 -13.222 24.341 1.00 81.81 87 GLN A C 1
ATOM 656 O O . GLN A 1 87 ? 11.728 -13.088 24.888 1.00 81.81 87 GLN A O 1
ATOM 661 N N . LEU A 1 88 ? 13.171 -14.353 23.717 1.00 80.00 88 LEU A N 1
ATOM 662 C CA . LEU A 1 88 ? 12.283 -15.515 23.615 1.00 80.00 88 LEU A CA 1
ATOM 663 C C . LEU A 1 88 ? 11.911 -16.079 24.990 1.00 80.00 88 LEU A C 1
ATOM 665 O O . LEU A 1 88 ? 10.727 -16.271 25.258 1.00 80.00 88 LEU A O 1
ATOM 669 N N . LYS A 1 89 ? 12.883 -16.275 25.890 1.00 82.75 89 LYS A N 1
ATOM 670 C CA . LYS A 1 89 ? 12.600 -16.743 27.259 1.00 82.75 89 LYS A CA 1
ATOM 671 C C . LYS A 1 89 ? 11.624 -15.814 27.990 1.00 82.75 89 LYS A C 1
ATOM 673 O O . LYS A 1 89 ? 10.627 -16.291 28.515 1.00 82.75 89 LYS A O 1
ATOM 678 N N . LYS A 1 90 ? 11.844 -14.494 27.937 1.00 77.69 90 LYS A N 1
ATOM 679 C CA . LYS A 1 90 ? 10.960 -13.499 28.576 1.00 77.69 90 LYS A CA 1
ATOM 680 C C . LYS A 1 90 ? 9.565 -13.416 27.938 1.00 77.69 90 LYS A C 1
ATOM 682 O O . LYS A 1 90 ? 8.603 -13.082 28.632 1.00 77.69 90 LYS A O 1
ATOM 687 N N . MET A 1 91 ? 9.442 -13.699 26.636 1.00 78.38 91 MET A N 1
ATOM 688 C CA . MET A 1 91 ? 8.152 -13.730 25.930 1.00 78.38 91 MET A CA 1
ATOM 689 C C . MET A 1 91 ? 7.309 -14.961 26.286 1.00 78.38 91 MET A C 1
ATOM 691 O O . MET A 1 91 ? 6.079 -14.874 26.272 1.00 78.38 91 MET A O 1
ATOM 695 N N . PHE A 1 92 ? 7.944 -16.086 26.621 1.00 80.00 92 PHE A N 1
ATOM 696 C CA . PHE A 1 92 ? 7.277 -17.347 26.970 1.00 80.00 92 PHE A CA 1
ATOM 697 C C . PHE A 1 92 ? 7.237 -17.640 28.477 1.00 80.00 92 PHE A C 1
ATOM 699 O O . PHE A 1 92 ? 6.896 -18.754 28.873 1.00 80.00 92 PHE A O 1
ATOM 706 N N . ASP A 1 93 ? 7.499 -16.641 29.323 1.00 83.38 93 ASP A N 1
ATOM 707 C CA . ASP A 1 93 ? 7.239 -16.754 30.759 1.00 83.38 93 ASP A CA 1
ATOM 708 C C . ASP A 1 93 ? 5.758 -17.112 31.007 1.00 83.38 93 ASP A C 1
ATOM 710 O O . ASP A 1 93 ? 4.870 -16.553 30.352 1.00 83.38 93 ASP A O 1
ATOM 714 N N . PRO A 1 94 ? 5.442 -17.999 31.969 1.00 79.44 94 PRO A N 1
ATOM 715 C CA . PRO A 1 94 ? 4.089 -18.532 32.168 1.00 79.44 94 PRO A CA 1
ATOM 716 C C . PRO A 1 94 ? 3.047 -17.446 32.466 1.00 79.44 94 PRO A C 1
ATOM 718 O O . PRO A 1 94 ? 1.883 -17.570 32.091 1.00 79.44 94 PRO A O 1
ATOM 721 N N . SER A 1 95 ? 3.463 -16.330 33.068 1.00 77.31 95 SER A N 1
ATOM 722 C CA . SER A 1 95 ? 2.596 -15.173 33.303 1.00 77.31 95 SER A CA 1
ATOM 723 C C . SER A 1 95 ? 2.241 -14.407 32.018 1.00 77.31 95 SER A C 1
ATOM 725 O O . SER A 1 95 ? 1.260 -13.661 32.000 1.00 77.31 95 SER A O 1
ATOM 727 N N . ARG A 1 96 ? 3.005 -14.556 30.931 1.00 84.31 96 ARG A N 1
ATOM 728 C CA . ARG A 1 96 ? 2.887 -13.782 29.676 1.00 84.31 96 ARG A CA 1
ATOM 729 C C . ARG A 1 96 ? 2.542 -14.635 28.460 1.00 84.31 96 ARG A C 1
ATOM 731 O O . ARG A 1 96 ? 2.048 -14.093 27.476 1.00 84.31 96 ARG A O 1
ATOM 738 N N . LEU A 1 97 ? 2.714 -15.950 28.561 1.00 86.81 97 LEU A N 1
ATOM 739 C CA . LEU A 1 97 ? 2.532 -16.925 27.487 1.00 86.81 97 LEU A CA 1
ATOM 740 C C . LEU A 1 97 ? 1.192 -16.774 26.754 1.00 86.81 97 LEU A C 1
ATOM 742 O O . LEU A 1 97 ? 1.164 -16.782 25.526 1.00 86.81 97 LEU A O 1
ATOM 746 N N . ILE A 1 98 ? 0.093 -16.565 27.487 1.00 87.38 98 ILE A N 1
ATOM 747 C CA . ILE A 1 98 ? -1.241 -16.390 26.888 1.00 87.38 98 ILE A CA 1
ATOM 748 C C . ILE A 1 98 ? -1.281 -15.150 25.983 1.00 87.38 98 ILE A C 1
ATOM 750 O O . ILE A 1 98 ? -1.777 -15.226 24.862 1.00 87.38 98 ILE A O 1
ATOM 754 N N . ALA A 1 99 ? -0.721 -14.023 26.431 1.00 87.44 99 ALA A N 1
ATOM 755 C CA . ALA A 1 99 ? -0.684 -12.788 25.647 1.00 87.44 99 ALA A CA 1
ATOM 756 C C . ALA A 1 99 ? 0.140 -12.972 24.365 1.00 87.44 99 ALA A C 1
ATOM 758 O O . ALA A 1 99 ? -0.281 -12.558 23.286 1.00 87.44 99 ALA A O 1
ATOM 759 N N . THR A 1 100 ? 1.278 -13.658 24.482 1.00 89.44 100 THR A N 1
ATOM 760 C CA . THR A 1 100 ? 2.181 -13.962 23.369 1.00 89.44 100 THR A CA 1
ATOM 761 C C . THR A 1 100 ? 1.526 -14.887 22.340 1.00 89.44 100 THR A C 1
ATOM 763 O O . THR A 1 100 ? 1.588 -14.608 21.145 1.00 89.44 100 THR A O 1
ATOM 766 N N . LEU A 1 101 ? 0.830 -15.945 22.774 1.00 92.62 101 LEU A N 1
ATOM 767 C CA . LEU A 1 101 ? 0.109 -16.851 21.871 1.00 92.62 101 LEU A CA 1
ATOM 768 C C . LEU A 1 101 ? -1.048 -16.153 21.153 1.00 92.62 101 LEU A C 1
ATOM 770 O O . LEU A 1 101 ? -1.203 -16.322 19.944 1.00 92.62 101 LEU A O 1
ATOM 774 N N . VAL A 1 102 ? -1.833 -15.340 21.867 1.00 93.38 102 VAL A N 1
ATOM 775 C CA . VAL A 1 102 ? -2.933 -14.564 21.270 1.00 93.38 102 VAL A CA 1
ATOM 776 C C . VAL A 1 102 ? -2.393 -13.562 20.250 1.00 93.38 102 VAL A C 1
ATOM 778 O O . VAL A 1 102 ? -2.956 -13.419 19.164 1.00 93.38 102 VAL A O 1
ATOM 781 N N . PHE A 1 103 ? -1.275 -12.903 20.552 1.00 92.81 103 PHE A N 1
ATOM 782 C CA . PHE A 1 103 ? -0.608 -11.996 19.623 1.00 92.81 103 PHE A CA 1
ATOM 783 C C . PHE A 1 103 ? -0.109 -12.723 18.362 1.00 92.81 103 PHE A C 1
ATOM 785 O O . PHE A 1 103 ? -0.465 -12.332 17.254 1.00 92.81 103 PHE A O 1
ATOM 792 N N . ILE A 1 104 ? 0.640 -13.822 18.501 1.00 92.44 104 ILE A N 1
ATOM 793 C CA . ILE A 1 104 ? 1.147 -14.590 17.349 1.00 92.44 104 ILE A CA 1
ATOM 794 C C . ILE A 1 104 ? -0.014 -15.137 16.504 1.00 92.44 104 ILE A C 1
ATOM 796 O O . ILE A 1 104 ? -0.016 -14.991 15.281 1.00 92.44 104 ILE A O 1
ATOM 800 N N . GLY A 1 105 ? -1.031 -15.715 17.148 1.00 94.50 105 GLY A N 1
ATOM 801 C CA . GLY A 1 105 ? -2.213 -16.240 16.464 1.00 94.50 105 GLY A CA 1
ATOM 802 C C . GLY A 1 105 ? -2.981 -15.156 15.706 1.00 94.50 105 GLY A C 1
ATOM 803 O O . GLY A 1 105 ? -3.370 -15.363 14.557 1.00 94.50 105 GLY A O 1
ATOM 804 N N . SER A 1 106 ? -3.150 -13.972 16.300 1.00 94.44 106 SER A N 1
ATOM 805 C CA . SER A 1 106 ? -3.837 -12.853 15.645 1.00 94.44 106 SER A CA 1
ATOM 806 C C . SER A 1 106 ? -3.035 -12.252 14.485 1.00 94.44 106 SER A C 1
ATOM 808 O O . SER A 1 106 ? -3.646 -11.872 13.486 1.00 94.44 106 SER A O 1
ATOM 810 N N . VAL A 1 107 ? -1.698 -12.240 14.531 1.00 93.81 107 VAL A N 1
ATOM 811 C CA . VAL A 1 107 ? -0.852 -11.862 13.379 1.00 93.81 107 VAL A CA 1
ATOM 812 C C . VAL A 1 107 ? -1.073 -12.818 12.201 1.00 93.81 107 VAL A C 1
ATOM 814 O O . VAL A 1 107 ? -1.351 -12.364 11.089 1.00 93.81 107 VAL A O 1
ATOM 817 N N . ILE A 1 108 ? -1.033 -14.135 12.443 1.00 94.06 108 ILE A N 1
ATOM 818 C CA . ILE A 1 108 ? -1.270 -15.156 11.406 1.00 94.06 108 ILE A CA 1
ATOM 819 C C . ILE A 1 108 ? -2.680 -15.007 10.825 1.00 94.06 108 ILE A C 1
ATOM 821 O O . ILE A 1 108 ? -2.852 -14.940 9.606 1.00 94.06 108 ILE A O 1
ATOM 825 N N . MET A 1 109 ? -3.690 -14.880 11.688 1.00 92.00 109 MET A N 1
ATOM 826 C CA . MET A 1 109 ? -5.082 -14.731 11.260 1.00 92.00 109 MET A CA 1
ATOM 827 C C . MET A 1 109 ? -5.334 -13.437 10.483 1.00 92.00 109 MET A C 1
ATOM 829 O O . MET A 1 109 ? -6.167 -13.430 9.579 1.00 92.00 109 MET A O 1
ATOM 833 N N . THR A 1 110 ? -4.596 -12.361 10.759 1.00 92.94 110 THR A N 1
ATOM 834 C CA . THR A 1 110 ? -4.676 -11.110 9.983 1.00 92.94 110 THR A CA 1
ATOM 835 C C . THR A 1 110 ? -4.189 -11.318 8.554 1.00 92.94 110 THR A C 1
ATOM 837 O O . THR A 1 110 ? -4.842 -10.872 7.609 1.00 92.94 110 THR A O 1
ATOM 840 N N . LEU A 1 111 ? -3.087 -12.053 8.381 1.00 90.62 111 LEU A N 1
ATOM 841 C CA . LEU A 1 111 ? -2.527 -12.358 7.065 1.00 90.62 111 LEU A CA 1
ATOM 842 C C . LEU A 1 111 ? -3.452 -13.289 6.263 1.00 90.62 111 LEU A C 1
ATOM 844 O O . LEU A 1 111 ? -3.742 -13.023 5.097 1.00 90.62 111 LEU A O 1
ATOM 848 N N . VAL A 1 112 ? -3.992 -14.331 6.907 1.00 92.38 112 VAL A N 1
ATOM 849 C CA . VAL A 1 112 ? -4.975 -15.248 6.300 1.00 92.38 112 VAL A CA 1
ATOM 850 C C . VAL A 1 112 ? -6.254 -14.502 5.911 1.00 92.38 112 VAL A C 1
ATOM 852 O O . VAL A 1 112 ? -6.760 -14.669 4.801 1.00 92.38 112 VAL A O 1
ATOM 855 N N . SER A 1 113 ? -6.752 -13.623 6.782 1.00 89.25 113 SER A N 1
ATOM 856 C CA . SER A 1 113 ? -7.959 -12.832 6.511 1.00 89.25 113 SER A CA 1
ATOM 857 C C . SER A 1 113 ? -7.774 -11.870 5.338 1.00 89.25 113 SER A C 1
ATOM 859 O O . SER A 1 113 ? -8.708 -11.659 4.565 1.00 89.25 113 SER A O 1
ATOM 861 N N . ALA A 1 114 ? -6.572 -11.317 5.170 1.00 89.38 114 ALA A N 1
ATOM 862 C CA . ALA A 1 114 ? -6.260 -10.383 4.094 1.00 89.38 114 ALA A CA 1
ATOM 863 C C . ALA A 1 114 ? -5.977 -11.059 2.741 1.00 89.38 114 ALA A C 1
ATOM 865 O O . ALA A 1 114 ? -6.346 -10.503 1.704 1.00 89.38 114 ALA A O 1
ATOM 866 N N . LEU A 1 115 ? -5.322 -12.227 2.739 1.00 88.19 115 LEU A N 1
ATOM 867 C CA . LEU A 1 115 ? -4.911 -12.930 1.516 1.00 88.19 115 LEU A CA 1
ATOM 868 C C . LEU A 1 115 ? -5.960 -13.933 1.021 1.00 88.19 115 LEU A C 1
ATOM 870 O O . LEU A 1 115 ? -6.237 -13.980 -0.177 1.00 88.19 115 LEU A O 1
ATOM 874 N N . VAL A 1 116 ? -6.544 -14.717 1.932 1.00 89.56 116 VAL A N 1
ATOM 875 C CA . VAL A 1 116 ? -7.469 -15.810 1.597 1.00 89.56 116 VAL A CA 1
ATOM 876 C C . VAL A 1 116 ? -8.912 -15.319 1.620 1.00 89.56 116 VAL A C 1
ATOM 878 O O . VAL A 1 116 ? -9.616 -15.432 0.621 1.00 89.56 116 VAL A O 1
ATOM 881 N N . LEU A 1 117 ? -9.350 -14.745 2.746 1.00 82.94 117 LEU A N 1
ATOM 882 C CA . LEU A 1 117 ? -10.762 -14.396 2.954 1.00 82.94 117 LEU A CA 1
ATOM 883 C C . LEU A 1 117 ? -11.154 -13.067 2.293 1.00 82.94 117 LEU A C 1
ATOM 885 O O . LEU A 1 117 ? -12.305 -12.895 1.908 1.00 82.94 117 LEU A O 1
ATOM 889 N N . LYS A 1 118 ? -10.210 -12.126 2.153 1.00 84.38 118 LYS A N 1
ATOM 890 C CA . LYS A 1 118 ? -10.420 -10.774 1.598 1.00 84.38 118 LYS A CA 1
ATOM 891 C C . LYS A 1 118 ? -11.541 -9.981 2.303 1.00 84.38 118 LYS A C 1
ATOM 893 O O . LYS A 1 118 ? -12.168 -9.115 1.698 1.00 84.38 118 LYS A O 1
ATOM 898 N N . ILE A 1 119 ? -11.772 -10.240 3.597 1.00 85.69 119 ILE A N 1
ATOM 899 C CA . ILE A 1 119 ? -12.782 -9.549 4.423 1.00 85.69 119 ILE A CA 1
ATOM 900 C C . ILE A 1 119 ? -12.103 -8.486 5.295 1.00 85.69 119 ILE A C 1
ATOM 902 O O . ILE A 1 119 ? -11.409 -8.807 6.260 1.00 85.69 119 ILE A O 1
ATOM 906 N N . GLY A 1 120 ? -12.348 -7.205 5.004 1.00 83.12 120 GLY A N 1
ATOM 907 C CA . GLY A 1 120 ? -11.693 -6.088 5.704 1.00 83.12 120 GLY A CA 1
ATOM 908 C C . GLY A 1 120 ? -12.056 -5.920 7.168 1.00 83.12 120 GLY A C 1
ATOM 909 O O . GLY A 1 120 ? -11.190 -5.618 7.986 1.00 83.12 120 GLY A O 1
ATOM 910 N N . VAL A 1 121 ? -13.310 -6.187 7.523 1.00 87.62 121 VAL A N 1
ATOM 911 C CA . VAL A 1 121 ? -13.767 -6.097 8.917 1.00 87.62 121 VAL A CA 1
ATOM 912 C C . VAL A 1 121 ? -13.007 -7.085 9.804 1.00 87.62 121 VAL A C 1
ATOM 914 O O . VAL A 1 121 ? -12.615 -6.745 10.916 1.00 87.62 121 VAL A O 1
ATOM 917 N N . LEU A 1 122 ? -12.732 -8.284 9.290 1.00 88.56 122 LEU A N 1
ATOM 918 C CA . LEU A 1 122 ? -12.044 -9.331 10.036 1.00 88.56 122 LEU A CA 1
ATOM 919 C C . LEU A 1 122 ? -10.565 -8.980 10.279 1.00 88.56 122 LEU A C 1
ATOM 921 O O . LEU A 1 122 ? -10.061 -9.169 11.384 1.00 88.56 122 LEU A O 1
ATOM 925 N N . VAL A 1 123 ? -9.901 -8.382 9.281 1.00 89.75 123 VAL A N 1
ATOM 926 C CA . VAL A 1 123 ? -8.539 -7.828 9.415 1.00 89.75 123 VAL A CA 1
ATOM 927 C C . VAL A 1 123 ? -8.495 -6.776 10.526 1.00 89.75 123 VAL A C 1
ATOM 929 O O . VAL A 1 123 ? -7.626 -6.839 11.392 1.00 89.75 123 VAL A O 1
ATOM 932 N N . LEU A 1 124 ? -9.454 -5.845 10.552 1.00 89.31 124 LEU A N 1
ATOM 933 C CA . LEU A 1 124 ? -9.509 -4.791 11.569 1.00 89.31 124 LEU A CA 1
ATOM 934 C C . LEU A 1 124 ? -9.734 -5.355 12.982 1.00 89.31 124 LEU A C 1
ATOM 936 O O . LEU A 1 124 ? -9.077 -4.919 13.926 1.00 89.31 124 LEU A O 1
ATOM 940 N N . ILE A 1 125 ? -10.606 -6.357 13.127 1.00 92.94 125 ILE A N 1
ATOM 941 C CA . ILE A 1 125 ? -10.834 -7.042 14.408 1.00 92.94 125 ILE A CA 1
ATOM 942 C C . ILE A 1 125 ? -9.536 -7.677 14.920 1.00 92.94 125 ILE A C 1
ATOM 944 O O . ILE A 1 125 ? -9.175 -7.476 16.080 1.00 92.94 125 ILE A O 1
ATOM 948 N N . PHE A 1 126 ? -8.797 -8.399 14.073 1.00 93.81 126 PHE A N 1
ATOM 949 C CA . PHE A 1 126 ? -7.541 -9.017 14.501 1.00 93.81 126 PHE A CA 1
ATOM 950 C C . PHE A 1 126 ? -6.445 -7.996 14.823 1.00 93.81 126 PHE A C 1
ATOM 952 O O . PHE A 1 126 ? -5.675 -8.226 15.753 1.00 93.81 126 PHE A O 1
ATOM 959 N N . VAL A 1 127 ? -6.402 -6.850 14.139 1.00 91.50 127 VAL A N 1
ATOM 960 C CA . VAL A 1 127 ? -5.502 -5.735 14.485 1.00 91.50 127 VAL A CA 1
ATOM 961 C C . VAL A 1 127 ? -5.829 -5.155 15.869 1.00 91.50 127 VAL A C 1
ATOM 963 O O . VAL A 1 127 ? -4.923 -4.904 16.663 1.00 91.50 127 VAL A O 1
ATOM 966 N N . ILE A 1 128 ? -7.113 -5.001 16.209 1.00 91.88 128 ILE A N 1
ATOM 967 C CA . ILE A 1 128 ? -7.529 -4.561 17.553 1.00 91.88 128 ILE A CA 1
ATOM 968 C C . ILE A 1 128 ? -7.105 -5.589 18.608 1.00 91.88 128 ILE A C 1
ATOM 970 O O . ILE A 1 128 ? -6.549 -5.219 19.643 1.00 91.88 128 ILE A O 1
ATOM 974 N N . ILE A 1 129 ? -7.309 -6.882 18.336 1.00 92.81 129 ILE A N 1
ATOM 975 C CA . ILE A 1 129 ? -6.880 -7.966 19.231 1.00 92.81 129 ILE A CA 1
ATOM 976 C C . ILE A 1 129 ? -5.359 -7.933 19.441 1.00 92.81 129 ILE A C 1
ATOM 978 O O . ILE A 1 129 ? -4.911 -8.081 20.576 1.00 92.81 129 ILE A O 1
ATOM 982 N N . GLN A 1 130 ? -4.564 -7.677 18.396 1.00 93.12 130 GLN A N 1
ATOM 983 C CA . GLN A 1 130 ? -3.108 -7.531 18.518 1.00 93.12 130 GLN A CA 1
ATOM 984 C C . GLN A 1 130 ? -2.720 -6.380 19.446 1.00 93.12 130 GLN A C 1
ATOM 986 O O . GLN A 1 130 ? -1.862 -6.560 20.309 1.00 93.12 130 GLN A O 1
ATOM 991 N N . PHE A 1 131 ? -3.359 -5.214 19.306 1.00 90.38 131 PHE A N 1
ATOM 992 C CA . PHE A 1 131 ? -3.080 -4.061 20.163 1.00 90.38 131 PHE A CA 1
ATOM 993 C C . PHE A 1 131 ? -3.417 -4.349 21.631 1.00 90.38 131 PHE A C 1
ATOM 995 O O . PHE A 1 131 ? -2.617 -4.055 22.518 1.00 90.38 131 PHE A O 1
ATOM 1002 N N . LEU A 1 132 ? -4.563 -4.986 21.892 1.00 90.38 132 LEU A N 1
ATOM 1003 C CA . LEU A 1 132 ? -4.965 -5.392 23.241 1.00 90.38 132 LEU A CA 1
ATOM 1004 C C . LEU A 1 132 ? -4.024 -6.447 23.831 1.00 90.38 132 LEU A C 1
ATOM 1006 O O . LEU A 1 132 ? -3.654 -6.346 24.999 1.00 90.38 132 LEU A O 1
ATOM 1010 N N . ALA A 1 133 ? -3.596 -7.430 23.035 1.00 90.75 133 ALA A N 1
ATOM 1011 C CA . ALA A 1 133 ? -2.637 -8.443 23.463 1.00 90.75 133 ALA A CA 1
ATOM 1012 C C . ALA A 1 133 ? -1.274 -7.821 23.797 1.00 90.75 133 ALA A C 1
ATOM 1014 O O . ALA A 1 133 ? -0.682 -8.161 24.820 1.00 90.75 133 ALA A O 1
ATOM 1015 N N . LEU A 1 134 ? -0.806 -6.865 22.988 1.00 86.94 134 LEU A N 1
ATOM 1016 C CA . LEU A 1 134 ? 0.440 -6.142 23.234 1.00 86.94 134 LEU A CA 1
ATOM 1017 C C . LEU A 1 134 ? 0.344 -5.244 24.475 1.00 86.94 134 LEU A C 1
ATOM 1019 O O . LEU A 1 134 ? 1.272 -5.221 25.278 1.00 86.94 134 LEU A O 1
ATOM 1023 N N . ALA A 1 135 ? -0.779 -4.555 24.680 1.00 86.88 135 ALA A N 1
ATOM 1024 C CA . ALA A 1 135 ? -1.025 -3.781 25.896 1.00 86.88 135 ALA A CA 1
ATOM 1025 C C . ALA A 1 135 ? -1.059 -4.687 27.138 1.00 86.88 135 ALA A C 1
ATOM 1027 O O . ALA A 1 135 ? -0.428 -4.398 28.151 1.00 86.88 135 ALA A O 1
ATOM 1028 N N . TRP A 1 136 ? -1.729 -5.838 27.055 1.00 87.94 136 TRP A N 1
ATOM 1029 C CA . TRP A 1 136 ? -1.734 -6.818 28.141 1.00 87.94 136 TRP A CA 1
ATOM 1030 C C . TRP A 1 136 ? -0.332 -7.382 28.414 1.00 87.94 136 TRP A C 1
ATOM 1032 O O . TRP A 1 136 ? 0.047 -7.604 29.568 1.00 87.94 136 TRP A O 1
ATOM 1042 N N . TYR A 1 137 ? 0.462 -7.562 27.356 1.00 87.19 137 TYR A N 1
ATOM 1043 C CA . TYR A 1 137 ? 1.857 -7.976 27.432 1.00 87.19 137 TYR A CA 1
ATOM 1044 C C . TYR A 1 137 ? 2.740 -6.919 28.115 1.00 87.19 137 TYR A C 1
ATOM 1046 O O . TYR A 1 137 ? 3.540 -7.277 28.981 1.00 87.19 137 TYR A O 1
ATOM 1054 N N . THR A 1 138 ? 2.587 -5.627 27.819 1.00 83.31 138 THR A N 1
ATOM 1055 C CA . THR A 1 138 ? 3.363 -4.567 28.491 1.00 83.31 138 THR A CA 1
ATOM 1056 C C . THR A 1 138 ? 2.959 -4.404 29.956 1.00 83.31 138 THR A C 1
ATOM 1058 O O . THR A 1 138 ? 3.827 -4.293 30.820 1.00 83.31 138 THR A O 1
ATOM 1061 N N . ILE A 1 139 ? 1.665 -4.502 30.268 1.00 81.88 139 ILE A N 1
ATOM 1062 C CA . ILE A 1 139 ? 1.148 -4.435 31.644 1.00 81.88 139 ILE A CA 1
ATOM 1063 C C . ILE A 1 139 ? 1.708 -5.575 32.512 1.00 81.88 139 ILE A C 1
ATOM 1065 O O . ILE A 1 139 ? 1.919 -5.384 33.706 1.00 81.88 139 ILE A O 1
ATOM 1069 N N . SER A 1 140 ? 2.040 -6.738 31.935 1.00 82.88 140 SER A N 1
ATOM 1070 C CA . SER A 1 140 ? 2.704 -7.844 32.658 1.00 82.88 140 SER A CA 1
ATOM 1071 C C . SER A 1 140 ? 4.014 -7.487 33.348 1.00 82.88 140 SER A C 1
ATOM 1073 O O . SER A 1 140 ? 4.507 -8.280 34.151 1.00 82.88 140 SER A O 1
ATOM 1075 N N . TYR A 1 141 ? 4.670 -6.413 32.917 1.00 75.94 141 TYR A N 1
ATOM 1076 C CA . TYR A 1 141 ? 5.947 -5.994 33.483 1.00 75.94 141 TYR A CA 1
ATOM 1077 C C . TYR A 1 141 ? 5.767 -5.132 34.732 1.00 75.94 141 TYR A C 1
ATOM 1079 O O . TYR A 1 141 ? 6.731 -4.951 35.468 1.00 75.94 141 TYR A O 1
ATOM 1087 N N . ILE A 1 142 ? 4.552 -4.635 34.990 1.00 75.25 142 ILE A N 1
ATOM 1088 C CA . ILE A 1 142 ? 4.247 -3.784 36.136 1.00 75.25 142 ILE A CA 1
ATOM 1089 C C . ILE A 1 142 ? 3.591 -4.653 37.226 1.00 75.25 142 ILE A C 1
ATOM 1091 O O . ILE A 1 142 ? 2.495 -5.181 37.001 1.00 75.25 142 ILE A O 1
ATOM 1095 N N . PRO A 1 143 ? 4.226 -4.828 38.400 1.00 62.78 143 PRO A N 1
ATOM 1096 C CA . PRO A 1 143 ? 3.615 -5.549 39.515 1.00 62.78 143 PRO A CA 1
ATOM 1097 C C . PRO A 1 143 ? 2.314 -4.849 39.947 1.00 62.78 143 PRO A C 1
ATOM 1099 O O . PRO A 1 143 ? 2.215 -3.627 39.869 1.00 62.78 143 PRO A O 1
ATOM 1102 N N . PHE A 1 144 ? 1.297 -5.618 40.349 1.00 59.34 144 PHE A N 1
ATOM 1103 C CA . PHE A 1 144 ? -0.045 -5.149 40.758 1.00 59.34 144 PHE A CA 1
ATOM 1104 C C . PHE A 1 144 ? -0.916 -4.476 39.674 1.00 59.34 144 PHE A C 1
ATOM 1106 O O . PHE A 1 144 ? -2.124 -4.342 39.858 1.00 59.34 144 PHE A O 1
ATOM 1113 N N . ALA A 1 145 ? -0.379 -4.113 38.502 1.00 69.56 145 ALA A N 1
ATOM 1114 C CA . ALA A 1 145 ? -1.159 -3.432 37.459 1.00 69.56 145 ALA A CA 1
ATOM 1115 C C . ALA A 1 145 ? -2.258 -4.312 36.839 1.00 69.56 145 ALA A C 1
ATOM 1117 O O . ALA A 1 145 ? -3.355 -3.835 36.543 1.00 69.56 145 ALA A O 1
ATOM 1118 N N . ARG A 1 146 ? -1.992 -5.614 36.665 1.00 68.25 146 ARG A N 1
ATOM 1119 C CA . ARG A 1 146 ? -3.004 -6.568 36.177 1.00 68.25 146 ARG A CA 1
ATOM 1120 C C . ARG A 1 146 ? -4.149 -6.729 37.169 1.00 68.25 146 ARG A C 1
ATOM 1122 O O . ARG A 1 146 ? -5.307 -6.721 36.763 1.00 68.25 146 ARG A O 1
ATOM 1129 N N . GLU A 1 147 ? -3.818 -6.830 38.453 1.00 64.31 147 GLU A N 1
ATOM 1130 C CA . GLU A 1 147 ? -4.793 -6.928 39.538 1.00 64.31 147 GLU A CA 1
ATOM 1131 C C . GLU A 1 147 ? -5.644 -5.660 39.602 1.00 64.31 147 GLU A C 1
ATOM 1133 O O . GLU A 1 147 ? -6.868 -5.763 39.558 1.00 64.31 147 GLU A O 1
ATOM 1138 N N . ALA A 1 148 ? -5.026 -4.476 39.539 1.00 61.91 148 ALA A N 1
ATOM 1139 C CA . ALA A 1 148 ? -5.723 -3.193 39.503 1.00 61.91 148 ALA A CA 1
ATOM 1140 C C . ALA A 1 148 ? -6.729 -3.095 38.343 1.00 61.91 148 ALA A C 1
ATOM 1142 O O . ALA A 1 148 ? -7.887 -2.755 38.566 1.00 61.91 148 ALA A O 1
ATOM 1143 N N . ILE A 1 149 ? -6.346 -3.464 37.116 1.00 64.81 149 ILE A N 1
ATOM 1144 C CA . ILE A 1 149 ? -7.257 -3.415 35.957 1.00 64.81 149 ILE A CA 1
ATOM 1145 C C . ILE A 1 149 ? -8.387 -4.435 36.106 1.00 64.81 149 ILE A C 1
ATOM 1147 O O . ILE A 1 149 ? -9.551 -4.107 35.880 1.00 64.81 149 ILE A O 1
ATOM 1151 N N . THR A 1 150 ? -8.083 -5.663 36.532 1.00 58.59 150 THR A N 1
ATOM 1152 C CA . THR A 1 150 ? -9.129 -6.672 36.754 1.00 58.59 150 THR A CA 1
ATOM 1153 C C . THR A 1 150 ? -10.073 -6.307 37.898 1.00 58.59 150 THR A C 1
ATOM 1155 O O . THR A 1 150 ? -11.244 -6.687 37.851 1.00 58.59 150 THR A O 1
ATOM 1158 N N . SER A 1 151 ? -9.600 -5.551 38.887 1.00 55.56 151 SER A N 1
ATOM 1159 C CA . SER A 1 151 ? -10.398 -5.004 39.983 1.00 55.56 151 SER A CA 1
ATOM 1160 C C . SER A 1 151 ? -11.236 -3.807 39.533 1.00 55.56 151 SER A C 1
ATOM 1162 O O . SER A 1 151 ? -12.425 -3.772 39.834 1.00 55.56 151 SER A O 1
ATOM 1164 N N . CYS A 1 152 ? -10.700 -2.905 38.706 1.00 57.19 152 CYS A N 1
ATOM 1165 C CA . CYS A 1 152 ? -11.460 -1.811 38.090 1.00 57.19 152 CYS A CA 1
ATOM 1166 C C . CYS A 1 152 ? -12.568 -2.326 37.159 1.00 57.19 152 CYS A C 1
ATOM 1168 O O . CYS A 1 152 ? -13.669 -1.783 37.137 1.00 57.19 152 CYS A O 1
ATOM 1170 N N . CYS A 1 153 ? -12.317 -3.412 36.423 1.00 54.00 153 CYS A N 1
ATOM 1171 C CA . CYS A 1 153 ? -13.318 -4.037 35.557 1.00 54.00 153 CYS A CA 1
ATOM 1172 C C . CYS A 1 153 ? -14.345 -4.899 36.322 1.00 54.00 153 CYS A C 1
ATOM 1174 O O . CYS A 1 153 ? -15.338 -5.329 35.736 1.00 54.00 153 CYS A O 1
ATOM 1176 N N . ARG A 1 154 ? -14.135 -5.175 37.618 1.00 54.19 154 ARG A N 1
ATOM 1177 C CA . ARG A 1 154 ? -15.017 -5.995 38.467 1.00 54.19 154 ARG A CA 1
ATOM 1178 C C . ARG A 1 154 ? -15.420 -5.186 39.707 1.00 54.19 154 ARG A C 1
ATOM 1180 O O . ARG A 1 154 ? -14.793 -5.324 40.749 1.00 54.19 154 ARG A O 1
ATOM 1187 N N . GLY A 1 155 ? -16.469 -4.368 39.580 1.00 57.84 155 GLY A N 1
ATOM 1188 C CA . GLY A 1 155 ? -16.906 -3.391 40.592 1.00 57.84 155 GLY A CA 1
ATOM 1189 C C . GLY A 1 155 ? -16.993 -3.889 42.049 1.00 57.84 155 GLY A C 1
ATOM 1190 O O . GLY A 1 155 ? -17.252 -5.070 42.310 1.00 57.84 155 GLY A O 1
ATOM 1191 N N . LYS A 1 156 ? -16.790 -2.951 42.987 1.00 67.38 156 LYS A N 1
ATOM 1192 C CA . LYS A 1 156 ? -16.803 -3.128 44.452 1.00 67.38 156 LYS A CA 1
ATOM 1193 C C . LYS A 1 156 ? -18.207 -3.528 44.926 1.00 67.38 156 LYS A C 1
ATOM 1195 O O . LYS A 1 156 ? -19.169 -2.864 44.552 1.00 67.38 156 LYS A O 1
ATOM 1200 N N . ARG A 1 157 ? -18.342 -4.647 45.648 1.00 73.75 157 ARG A N 1
ATOM 1201 C CA . ARG A 1 157 ? -19.630 -5.258 46.044 1.00 73.75 157 ARG A CA 1
ATOM 1202 C C . ARG A 1 157 ? -19.480 -6.057 47.345 1.00 73.75 157 ARG A C 1
ATOM 1204 O O . ARG A 1 157 ? -18.431 -6.676 47.530 1.00 73.75 157 ARG A O 1
ATOM 1211 N N . LEU A 1 158 ? -20.548 -6.139 48.149 1.00 73.12 158 LEU A N 1
ATOM 1212 C CA . LEU A 1 158 ? -20.638 -6.868 49.430 1.00 73.12 158 LEU A CA 1
ATOM 1213 C C . LEU A 1 158 ? -20.033 -8.287 49.393 1.00 73.12 158 LEU A C 1
ATOM 1215 O O . LEU A 1 158 ? -19.335 -8.686 50.317 1.00 73.12 158 LEU A O 1
ATOM 1219 N N . ARG A 1 159 ? -20.205 -9.030 48.289 1.00 73.06 159 ARG A N 1
ATOM 1220 C CA . ARG A 1 159 ? -19.692 -10.411 48.117 1.00 73.06 159 ARG A CA 1
ATOM 1221 C C . ARG A 1 159 ? -18.169 -10.596 48.207 1.00 73.06 159 ARG A C 1
ATOM 1223 O O . ARG A 1 159 ? -17.699 -11.716 48.044 1.00 73.06 159 ARG A O 1
ATOM 1230 N N . ARG A 1 160 ? -17.392 -9.516 48.301 1.00 72.19 160 ARG A N 1
ATOM 1231 C CA . ARG A 1 160 ? -15.921 -9.551 48.336 1.00 72.19 160 ARG A CA 1
ATOM 1232 C C . ARG A 1 160 ? -15.326 -9.240 49.709 1.00 72.19 160 ARG A C 1
ATOM 1234 O O . ARG A 1 160 ? -14.103 -9.226 49.807 1.00 72.19 160 ARG A O 1
ATOM 1241 N N . ILE A 1 161 ? -16.160 -8.995 50.719 1.00 75.06 161 ILE A N 1
ATOM 1242 C CA . ILE A 1 161 ? -15.711 -8.860 52.107 1.00 75.06 161 ILE A CA 1
ATOM 1243 C C . ILE A 1 161 ? -15.337 -10.258 52.609 1.00 75.06 161 ILE A C 1
ATOM 1245 O O . ILE A 1 161 ? -16.177 -11.156 52.602 1.00 75.06 161 ILE A O 1
ATOM 1249 N N . THR A 1 162 ? -14.073 -10.451 52.981 1.00 72.88 162 THR A N 1
ATOM 1250 C CA . THR A 1 162 ? -13.527 -11.739 53.444 1.00 72.88 162 THR A CA 1
ATOM 1251 C C . THR A 1 162 ? -13.497 -11.835 54.964 1.00 72.88 162 THR A C 1
ATOM 1253 O O . THR A 1 162 ? -13.753 -12.909 55.511 1.00 72.88 162 THR A O 1
ATOM 1256 N N . ALA A 1 163 ? -13.237 -10.709 55.628 1.00 76.88 163 ALA A N 1
ATOM 1257 C CA . ALA A 1 163 ? -13.259 -10.578 57.075 1.00 76.88 163 ALA A CA 1
ATOM 1258 C C . ALA A 1 163 ? -13.825 -9.212 57.489 1.00 76.88 163 ALA A C 1
ATOM 1260 O O . ALA A 1 163 ? -13.673 -8.210 56.784 1.00 76.88 163 ALA A O 1
ATOM 1261 N N . LEU A 1 164 ? -14.499 -9.189 58.634 1.00 83.12 164 LEU A N 1
ATOM 1262 C CA . LEU A 1 164 ? -15.011 -7.994 59.293 1.00 83.12 164 LEU A CA 1
ATOM 1263 C C . LEU A 1 164 ? -14.527 -8.016 60.732 1.00 83.12 164 LEU A C 1
ATOM 1265 O O . LEU A 1 164 ? -14.745 -9.001 61.433 1.00 83.12 164 LEU A O 1
ATOM 1269 N N . GLY A 1 165 ? -13.928 -6.929 61.202 1.00 78.56 165 GLY A N 1
ATOM 1270 C CA . GLY A 1 165 ? -13.523 -6.841 62.594 1.00 78.56 165 GLY A CA 1
ATOM 1271 C C . GLY A 1 165 ? -13.784 -5.480 63.215 1.00 78.56 165 GLY A C 1
ATOM 1272 O O . GLY A 1 165 ? -13.869 -4.447 62.552 1.00 78.56 165 GLY A O 1
ATOM 1273 N N . LEU A 1 166 ? -13.908 -5.495 64.535 1.00 80.81 166 LEU A N 1
ATOM 1274 C CA . LEU A 1 166 ? -14.037 -4.303 65.364 1.00 80.81 166 LEU A CA 1
ATOM 1275 C C . LEU A 1 166 ? -12.779 -4.168 66.219 1.00 80.81 166 LEU A C 1
ATOM 1277 O O . LEU A 1 166 ? -12.221 -5.171 66.663 1.00 80.81 166 LEU A O 1
ATOM 1281 N N . ARG A 1 167 ? -12.317 -2.941 66.467 1.00 75.44 167 ARG A N 1
ATOM 1282 C CA . ARG A 1 167 ? -11.137 -2.685 67.308 1.00 75.44 167 ARG A CA 1
ATOM 1283 C C . ARG A 1 167 ? -11.470 -1.787 68.493 1.00 75.44 167 ARG A C 1
ATOM 1285 O O . ARG A 1 167 ? -12.166 -0.781 68.355 1.00 75.44 167 ARG A O 1
ATOM 1292 N N . ASN A 1 168 ? -10.903 -2.141 69.650 1.00 68.81 168 ASN A N 1
ATOM 1293 C CA . ASN A 1 168 ? -10.938 -1.356 70.888 1.00 68.81 168 ASN A CA 1
ATOM 1294 C C . ASN A 1 168 ? -12.359 -0.930 71.296 1.00 68.81 168 ASN A C 1
ATOM 1296 O O . ASN A 1 168 ? -12.634 0.260 71.478 1.00 68.81 168 ASN A O 1
ATOM 1300 N N . LEU A 1 169 ? -13.267 -1.902 71.438 1.00 74.19 169 LEU A N 1
ATOM 1301 C CA . LEU A 1 169 ? -14.624 -1.635 71.911 1.00 74.19 169 LEU A CA 1
ATOM 1302 C C . LEU A 1 169 ? -14.610 -1.205 73.386 1.00 74.19 169 LEU A C 1
ATOM 1304 O O . LEU A 1 169 ? -14.126 -1.927 74.262 1.00 74.19 169 LEU A O 1
ATOM 1308 N N . THR A 1 170 ? -15.171 -0.031 73.676 1.00 70.19 170 THR A N 1
ATOM 1309 C CA . THR A 1 170 ? -15.259 0.522 75.037 1.00 70.19 170 THR A CA 1
ATOM 1310 C C . THR A 1 170 ? -16.470 -0.048 75.776 1.00 70.19 170 THR A C 1
ATOM 1312 O O . THR A 1 170 ? -17.505 0.608 75.896 1.00 70.19 170 THR A O 1
ATOM 1315 N N . ILE A 1 171 ? -16.361 -1.297 76.229 1.00 73.31 171 ILE A N 1
ATOM 1316 C CA . ILE A 1 171 ? -17.428 -2.016 76.938 1.00 73.31 171 ILE A CA 1
ATOM 1317 C C . ILE A 1 171 ? -17.087 -2.099 78.429 1.00 73.31 171 ILE A C 1
ATOM 1319 O O . ILE A 1 171 ? -16.021 -2.589 78.800 1.00 73.31 171 ILE A O 1
ATOM 1323 N N . ASN A 1 172 ? -18.009 -1.637 79.279 1.00 69.12 172 ASN A N 1
ATOM 1324 C CA . ASN A 1 172 ? -17.824 -1.598 80.735 1.00 69.12 172 ASN A CA 1
ATOM 1325 C C . ASN A 1 172 ? -18.238 -2.901 81.448 1.00 69.12 172 ASN A C 1
ATOM 1327 O O . ASN A 1 172 ? -17.865 -3.103 82.601 1.00 69.12 172 ASN A O 1
ATOM 1331 N N . ASP A 1 173 ? -18.991 -3.780 80.781 1.00 74.94 173 ASP A N 1
ATOM 1332 C CA . ASP A 1 173 ? -19.486 -5.033 81.362 1.00 74.94 173 ASP A CA 1
ATOM 1333 C C . ASP A 1 173 ? -18.404 -6.132 81.324 1.00 74.94 173 ASP A C 1
ATOM 1335 O O . ASP A 1 173 ? -17.627 -6.219 80.372 1.00 74.94 173 ASP A O 1
ATOM 1339 N N . LEU A 1 174 ? -18.332 -6.970 82.369 1.00 68.06 174 LEU A N 1
ATOM 1340 C CA . LEU A 1 174 ? -17.311 -8.027 82.503 1.00 68.06 174 LEU A CA 1
ATOM 1341 C C . LEU A 1 174 ? -17.646 -9.300 81.713 1.00 68.06 174 LEU A C 1
ATOM 1343 O O . LEU A 1 174 ? -16.733 -9.942 81.206 1.00 68.06 174 LEU A O 1
ATOM 1347 N N . ASN A 1 175 ? -18.936 -9.632 81.603 1.00 76.69 175 ASN A N 1
ATOM 1348 C CA . ASN A 1 175 ? -19.441 -10.750 80.810 1.00 76.69 175 ASN A CA 1
ATOM 1349 C C . ASN A 1 175 ? -20.449 -10.226 79.786 1.00 76.69 175 ASN A C 1
ATOM 1351 O O . ASN A 1 175 ? -21.512 -9.709 80.159 1.00 76.69 175 ASN A O 1
ATOM 1355 N N . PHE A 1 176 ? -20.112 -10.351 78.508 1.00 81.00 176 PHE A N 1
ATOM 1356 C CA . PHE A 1 176 ? -20.961 -9.927 77.408 1.00 81.00 176 PHE A CA 1
ATOM 1357 C C . PHE A 1 176 ? -20.769 -10.806 76.167 1.00 81.00 176 PHE A C 1
ATOM 1359 O O . PHE A 1 176 ? -19.673 -11.302 75.909 1.00 81.00 176 PHE A O 1
ATOM 1366 N N . SER A 1 177 ? -21.820 -10.952 75.362 1.00 83.00 177 SER A N 1
ATOM 1367 C CA . SER A 1 177 ? -21.716 -11.480 73.998 1.00 83.00 177 SER A CA 1
ATOM 1368 C C . SER A 1 177 ? -22.002 -10.384 72.973 1.00 83.00 177 SER A C 1
ATOM 1370 O O . SER A 1 177 ? -22.867 -9.530 73.184 1.00 83.00 177 SER A O 1
ATOM 1372 N N . LEU A 1 178 ? -21.242 -10.383 71.879 1.00 86.12 178 LEU A N 1
ATOM 1373 C CA . LEU A 1 178 ? -21.353 -9.439 70.771 1.00 86.12 178 LEU A CA 1
ATOM 1374 C C . LEU A 1 178 ? -21.759 -10.163 69.499 1.00 86.12 178 LEU A C 1
ATOM 1376 O O . LEU A 1 178 ? -21.153 -11.163 69.134 1.00 86.12 178 LEU A O 1
ATOM 1380 N N . TYR A 1 179 ? -22.717 -9.607 68.777 1.00 86.81 179 TYR A N 1
ATOM 1381 C CA . TYR A 1 179 ? -23.024 -10.013 67.409 1.00 86.81 179 TYR A CA 1
ATOM 1382 C C . TYR A 1 179 ? -23.416 -8.782 66.597 1.00 86.81 179 TYR A C 1
ATOM 1384 O O . TYR A 1 179 ? -23.788 -7.746 67.157 1.00 86.81 179 TYR A O 1
ATOM 1392 N N . PHE A 1 180 ? -23.340 -8.876 65.274 1.00 87.62 180 PHE A N 1
ATOM 1393 C CA . PHE A 1 180 ? -23.762 -7.810 64.379 1.00 87.62 180 PHE A CA 1
ATOM 1394 C C . PHE A 1 180 ? -24.869 -8.260 63.429 1.00 87.62 180 PHE A C 1
ATOM 1396 O O . PHE A 1 180 ? -25.045 -9.443 63.129 1.00 87.62 180 PHE A O 1
ATOM 1403 N N . THR A 1 181 ? -25.632 -7.287 62.943 1.00 87.19 181 THR A N 1
ATOM 1404 C CA . THR A 1 181 ? -26.673 -7.476 61.935 1.00 87.19 181 THR A CA 1
ATOM 1405 C C . THR A 1 181 ? -26.497 -6.484 60.794 1.00 87.19 181 THR A C 1
ATOM 1407 O O . THR A 1 181 ? -26.205 -5.310 61.029 1.00 87.19 181 THR A O 1
ATOM 1410 N N . LEU A 1 182 ? -26.699 -6.941 59.556 1.00 86.06 182 LEU A N 1
ATOM 1411 C CA . LEU A 1 182 ? -26.637 -6.097 58.360 1.00 86.06 182 LEU A CA 1
ATOM 1412 C C . LEU A 1 182 ? -28.037 -5.765 57.843 1.00 86.06 182 LEU A C 1
ATOM 1414 O O . LEU A 1 182 ? -28.910 -6.632 57.751 1.00 86.06 182 LEU A O 1
ATOM 1418 N N . HIS A 1 183 ? -28.228 -4.500 57.485 1.00 83.56 183 HIS A N 1
ATOM 1419 C CA . HIS A 1 183 ? -29.488 -3.908 57.050 1.00 83.56 183 HIS A CA 1
ATOM 1420 C C . HIS A 1 183 ? -29.283 -3.130 55.746 1.00 83.56 183 HIS A C 1
ATOM 1422 O O . HIS A 1 183 ? -28.220 -2.565 55.504 1.00 83.56 183 HIS A O 1
ATOM 1428 N N . ARG A 1 184 ? -30.311 -3.086 54.893 1.00 79.56 184 ARG A N 1
ATOM 1429 C CA . ARG A 1 184 ? -30.275 -2.307 53.642 1.00 79.56 184 ARG A CA 1
ATOM 1430 C C . ARG A 1 184 ? -30.576 -0.825 53.880 1.00 79.56 184 ARG A C 1
ATOM 1432 O O . ARG A 1 184 ? -30.038 0.028 53.195 1.00 79.56 184 ARG A O 1
ATOM 1439 N N . THR A 1 185 ? -31.474 -0.542 54.816 1.00 73.00 185 THR A N 1
ATOM 1440 C CA . THR A 1 185 ? -31.895 0.799 55.252 1.00 73.00 185 THR A CA 1
ATOM 1441 C C . THR A 1 185 ? -32.237 0.772 56.746 1.00 73.00 185 THR A C 1
ATOM 1443 O O . THR A 1 185 ? -32.451 -0.305 57.311 1.00 73.00 185 THR A O 1
ATOM 1446 N N . GLU A 1 186 ? -32.350 1.932 57.402 1.00 68.00 186 GLU A N 1
ATOM 1447 C CA . GLU A 1 186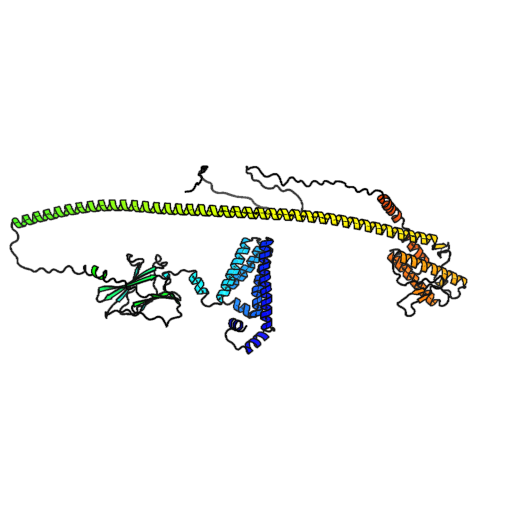 ? -32.628 2.032 58.848 1.00 68.00 186 GLU A CA 1
ATOM 1448 C C . GLU A 1 186 ? -33.893 1.283 59.310 1.00 68.00 186 GLU A C 1
ATOM 1450 O O . GLU A 1 186 ? -33.930 0.746 60.418 1.00 68.00 186 GLU A O 1
ATOM 1455 N N . GLN A 1 187 ? -34.918 1.207 58.458 1.00 67.31 187 GLN A N 1
ATOM 1456 C CA . GLN A 1 187 ? -36.198 0.552 58.760 1.00 67.31 187 GLN A CA 1
ATOM 1457 C C . GLN A 1 187 ? -36.278 -0.897 58.252 1.00 67.31 187 GLN A C 1
ATOM 1459 O O . GLN A 1 187 ? -37.285 -1.571 58.455 1.00 67.31 187 GLN A O 1
ATOM 1464 N N . SER A 1 188 ? -35.240 -1.387 57.569 1.00 72.25 188 SER A N 1
ATOM 1465 C CA . SER A 1 188 ? -35.241 -2.739 57.004 1.00 72.25 188 SER A CA 1
ATOM 1466 C C . SER A 1 188 ? -34.968 -3.814 58.058 1.00 72.25 188 SER A C 1
ATOM 1468 O O . SER A 1 188 ? -34.182 -3.618 58.989 1.00 72.25 188 SER A O 1
ATOM 1470 N N . VAL A 1 189 ? -35.587 -4.983 57.881 1.00 74.44 189 VAL A N 1
ATOM 1471 C CA . VAL A 1 189 ? -35.262 -6.194 58.650 1.00 74.44 189 VAL A CA 1
ATOM 1472 C C . VAL A 1 189 ? -33.819 -6.614 58.344 1.00 74.44 189 VAL A C 1
ATOM 1474 O O . VAL A 1 189 ? -33.339 -6.403 57.228 1.00 74.44 189 VAL A O 1
ATOM 1477 N N . ALA A 1 190 ? -33.117 -7.177 59.333 1.00 79.75 190 ALA A N 1
ATOM 1478 C CA . ALA A 1 190 ? -31.759 -7.677 59.137 1.00 79.75 190 ALA A CA 1
ATOM 1479 C C . ALA A 1 190 ? -31.752 -8.775 58.064 1.00 79.75 190 ALA A C 1
ATOM 1481 O O . ALA A 1 190 ? -32.504 -9.744 58.169 1.00 79.75 190 ALA A O 1
ATOM 1482 N N . PHE A 1 191 ? -30.910 -8.630 57.039 1.00 83.62 191 PHE A N 1
ATOM 1483 C CA . PHE A 1 191 ? -30.742 -9.660 56.007 1.00 83.62 191 PHE A CA 1
ATOM 1484 C C . PHE A 1 191 ? -29.603 -10.634 56.330 1.00 83.62 191 PHE A C 1
ATOM 1486 O O . PHE A 1 191 ? -29.503 -11.687 55.704 1.00 83.62 191 PHE A O 1
ATOM 1493 N N . TYR A 1 192 ? -28.739 -10.278 57.282 1.00 84.88 192 TYR A N 1
ATOM 1494 C CA . TYR A 1 192 ? -27.659 -11.119 57.784 1.00 84.88 192 TYR A CA 1
ATOM 1495 C C . TYR A 1 192 ? -27.471 -10.879 59.283 1.00 84.88 192 TYR A C 1
ATOM 1497 O O . TYR A 1 192 ? -27.530 -9.732 59.738 1.00 84.88 192 TYR A O 1
ATOM 1505 N N . THR A 1 193 ? -27.213 -11.952 60.026 1.00 85.81 193 THR A N 1
ATOM 1506 C CA . THR A 1 193 ? -26.920 -11.938 61.462 1.00 85.81 193 THR A CA 1
ATOM 1507 C C . THR A 1 193 ? -25.673 -12.776 61.694 1.00 85.81 193 THR A C 1
ATOM 1509 O O . THR A 1 193 ? -25.598 -13.902 61.209 1.00 85.81 193 THR A O 1
ATOM 1512 N N . SER A 1 194 ? -24.694 -12.217 62.400 1.00 87.88 194 SER A N 1
ATOM 1513 C CA . SER A 1 194 ? -23.432 -12.896 62.676 1.00 87.88 194 SER A CA 1
ATOM 1514 C C . SER A 1 194 ? -23.535 -13.882 63.833 1.00 87.88 194 SER A C 1
ATOM 1516 O O . SER A 1 194 ? -24.455 -13.840 64.651 1.00 87.88 194 SER A O 1
ATOM 1518 N N . GLU A 1 195 ? -22.502 -14.706 63.946 1.00 85.19 195 GLU A N 1
ATOM 1519 C CA . GLU A 1 195 ? -22.209 -15.495 65.137 1.00 85.19 195 GLU A CA 1
ATOM 1520 C C . GLU A 1 195 ? -21.989 -14.575 66.347 1.00 85.19 195 GLU A C 1
ATOM 1522 O O . GLU A 1 195 ? -21.424 -13.480 66.205 1.00 85.19 195 GLU A O 1
ATOM 1527 N N . ALA A 1 196 ? -22.429 -15.019 67.526 1.00 83.44 196 ALA A N 1
ATOM 1528 C CA . ALA A 1 196 ? -22.200 -14.304 68.773 1.00 83.44 196 ALA A CA 1
ATOM 1529 C C . ALA A 1 196 ? -20.831 -14.672 69.356 1.00 83.44 196 ALA A C 1
ATOM 1531 O O . ALA A 1 196 ? -20.525 -15.843 69.564 1.00 83.44 196 ALA A O 1
ATOM 1532 N N . VAL A 1 197 ? -20.023 -13.656 69.637 1.00 84.00 197 VAL A N 1
ATOM 1533 C CA . VAL A 1 197 ? -18.671 -13.782 70.177 1.00 84.00 197 VAL A CA 1
ATOM 1534 C C . VAL A 1 197 ? -18.675 -13.336 71.631 1.00 84.00 197 VAL A C 1
ATOM 1536 O O . VAL A 1 197 ? -19.089 -12.221 71.953 1.00 84.00 197 VAL A O 1
ATOM 1539 N N . GLU A 1 198 ? -18.212 -14.200 72.525 1.00 82.75 198 GLU A N 1
ATOM 1540 C CA . GLU A 1 198 ? -18.211 -13.937 73.963 1.00 82.75 198 GLU A CA 1
ATOM 1541 C C . GLU A 1 198 ? -16.917 -13.254 74.413 1.00 82.75 198 GLU A C 1
ATOM 1543 O O . GLU A 1 198 ? -15.816 -13.684 74.073 1.00 82.75 198 GLU A O 1
ATOM 1548 N N . ASN A 1 199 ? -17.051 -12.198 75.220 1.00 78.25 199 ASN A N 1
ATOM 1549 C CA . ASN A 1 199 ? -15.972 -11.548 75.971 1.00 78.25 199 ASN A CA 1
ATOM 1550 C C . ASN A 1 199 ? -14.762 -11.061 75.147 1.00 78.25 199 ASN A C 1
ATOM 1552 O O . ASN A 1 199 ? -13.684 -10.829 75.699 1.00 78.25 199 ASN A O 1
ATOM 1556 N N . GLN A 1 200 ? -14.927 -10.839 73.840 1.00 78.19 200 GLN A N 1
ATOM 1557 C CA . GLN A 1 200 ? -13.892 -10.255 72.985 1.00 78.19 200 GLN A CA 1
ATOM 1558 C C . GLN A 1 200 ? -14.141 -8.760 72.770 1.00 78.19 200 GLN A C 1
ATOM 1560 O O . GLN A 1 200 ? -15.204 -8.347 72.320 1.00 78.19 200 GLN A O 1
ATOM 1565 N N . ARG A 1 201 ? -13.137 -7.929 73.067 1.00 74.81 201 ARG A N 1
ATOM 1566 C CA . ARG A 1 201 ? -13.192 -6.466 72.852 1.00 74.81 201 ARG A CA 1
ATOM 1567 C C . ARG A 1 201 ? -12.759 -6.029 71.451 1.00 74.81 201 ARG A C 1
ATOM 1569 O O . ARG A 1 201 ? -12.971 -4.875 71.085 1.00 74.81 201 ARG A O 1
ATOM 1576 N N . SER A 1 202 ? -12.179 -6.954 70.693 1.00 77.69 202 SER A N 1
ATOM 1577 C CA . SER A 1 202 ? -11.846 -6.789 69.280 1.00 77.69 202 SER A CA 1
ATOM 1578 C C . SER A 1 202 ? -12.239 -8.065 68.525 1.00 77.69 202 SER A C 1
ATOM 1580 O O . SER A 1 202 ? -11.364 -8.876 68.228 1.00 77.69 202 SER A O 1
ATOM 1582 N N . PRO A 1 203 ? -13.547 -8.318 68.333 1.00 81.56 203 PRO A N 1
ATOM 1583 C CA . PRO A 1 203 ? -14.016 -9.499 67.621 1.00 81.56 203 PRO A CA 1
ATOM 1584 C C . PRO A 1 203 ? -13.700 -9.406 66.125 1.00 81.56 203 PRO A C 1
ATOM 1586 O O . PRO A 1 203 ? -13.750 -8.323 65.531 1.00 81.56 203 PRO A O 1
ATOM 1589 N N . GLU A 1 204 ? -13.420 -10.560 65.527 1.00 81.56 204 GLU A N 1
ATOM 1590 C CA . GLU A 1 204 ? -13.184 -10.732 64.096 1.00 81.56 204 GLU A CA 1
ATOM 1591 C C . GLU A 1 204 ? -14.071 -11.863 63.572 1.00 81.56 204 GLU A C 1
ATOM 1593 O O . GLU A 1 204 ? -14.073 -12.971 64.109 1.00 81.56 204 GLU A O 1
ATOM 1598 N N . TRP A 1 205 ? -14.831 -11.571 62.520 1.00 83.19 205 TRP A N 1
ATOM 1599 C CA . TRP A 1 205 ? -15.663 -12.528 61.807 1.00 83.19 205 TRP A CA 1
ATOM 1600 C C . TRP A 1 205 ? -15.072 -12.758 60.421 1.00 83.19 205 TRP A C 1
ATOM 1602 O O . TRP A 1 205 ? -15.038 -11.852 59.586 1.00 83.19 205 TRP A O 1
ATOM 1612 N N . SER A 1 206 ? -14.621 -13.983 60.177 1.00 78.50 206 SER A N 1
ATOM 1613 C CA . SER A 1 206 ? -14.113 -14.445 58.886 1.00 78.50 206 SER A CA 1
ATOM 1614 C C . SER A 1 206 ? -15.144 -15.350 58.206 1.00 78.50 206 SER A C 1
ATOM 1616 O O . SER A 1 206 ? -16.061 -15.848 58.853 1.00 78.50 206 SER A O 1
ATOM 1618 N N . HIS A 1 207 ? -15.016 -15.553 56.891 1.00 71.56 207 HIS A N 1
ATOM 1619 C CA . HIS A 1 207 ? -15.877 -16.467 56.119 1.00 71.56 207 HIS A CA 1
ATOM 1620 C C . HIS A 1 207 ? -17.372 -16.079 56.089 1.00 71.56 207 HIS A C 1
ATOM 1622 O O . HIS A 1 207 ? -18.255 -16.924 56.207 1.00 71.56 207 HIS A O 1
ATOM 1628 N N . LEU A 1 208 ? -17.666 -14.792 55.886 1.00 78.62 208 LEU A N 1
ATOM 1629 C CA . LEU A 1 208 ? -19.039 -14.281 55.800 1.00 78.62 208 LEU A CA 1
ATOM 1630 C C . LEU A 1 208 ? -19.738 -14.730 54.500 1.00 78.62 208 LEU A C 1
ATOM 1632 O O . LEU A 1 208 ? -19.328 -14.357 53.399 1.00 78.62 208 LEU A O 1
ATOM 1636 N N . GLU A 1 209 ? -20.837 -15.479 54.618 1.00 74.19 209 GLU A N 1
ATOM 1637 C CA . GLU A 1 209 ? -21.671 -15.889 53.481 1.00 74.19 209 GLU A CA 1
ATOM 1638 C C . GLU A 1 209 ? -22.950 -15.045 53.389 1.00 74.19 209 GLU A C 1
ATOM 1640 O O . GLU A 1 209 ? -23.835 -15.106 54.242 1.00 74.19 209 GLU A O 1
ATOM 1645 N N . PHE A 1 210 ? -23.076 -14.254 52.318 1.00 80.31 210 PHE A N 1
ATOM 1646 C CA . PHE A 1 210 ? -24.225 -13.363 52.127 1.00 80.31 210 PHE A CA 1
ATOM 1647 C C . PHE A 1 210 ? -25.283 -13.951 51.178 1.00 80.31 210 PHE A C 1
ATOM 1649 O O . PHE A 1 210 ? -24.926 -14.519 50.135 1.00 80.31 210 PHE A O 1
ATOM 1656 N N . PRO A 1 211 ? -26.588 -13.719 51.434 1.00 74.25 211 PRO A N 1
ATOM 1657 C CA . PRO A 1 211 ? -27.658 -14.111 50.520 1.00 74.25 211 PRO A CA 1
ATOM 1658 C C . PRO A 1 211 ? -27.484 -13.502 49.120 1.00 74.25 211 PRO A C 1
ATOM 1660 O O . PRO A 1 211 ? -27.195 -12.309 48.980 1.00 74.25 211 PRO A O 1
ATOM 1663 N N . LEU A 1 212 ? -27.723 -14.303 48.072 1.00 65.06 212 LEU A N 1
ATOM 1664 C CA . LEU A 1 212 ? -27.537 -13.944 46.651 1.00 65.06 212 LEU A CA 1
ATOM 1665 C C . LEU A 1 212 ? -28.162 -12.591 46.263 1.00 65.06 212 LEU A C 1
ATOM 1667 O O . LEU A 1 212 ? -27.607 -11.857 45.447 1.00 65.06 212 LEU A O 1
ATOM 1671 N N . SER A 1 213 ? -29.289 -12.237 46.881 1.00 70.69 213 SER A N 1
ATOM 1672 C CA . SER A 1 213 ? -30.058 -11.016 46.615 1.00 70.69 213 SER A CA 1
ATOM 1673 C C . SER A 1 213 ? -29.356 -9.720 47.044 1.00 70.69 213 SER A C 1
ATOM 1675 O O . SER A 1 213 ? -29.699 -8.650 46.549 1.00 70.69 213 SER A O 1
ATOM 1677 N N . PHE A 1 214 ? -28.367 -9.807 47.938 1.00 67.81 214 PHE A N 1
ATOM 1678 C CA . PHE A 1 214 ? -27.700 -8.656 48.561 1.00 67.81 214 PHE A CA 1
ATOM 1679 C C . PHE A 1 214 ? -26.191 -8.601 48.269 1.00 67.81 214 PHE A C 1
ATOM 1681 O O . PHE A 1 214 ? -25.527 -7.614 48.568 1.00 67.81 214 PHE A O 1
ATOM 1688 N N . GLN A 1 215 ? -25.657 -9.603 47.566 1.00 67.50 215 GLN A N 1
ATOM 1689 C CA . GLN A 1 215 ? -24.242 -9.731 47.192 1.00 67.50 215 GLN A CA 1
ATOM 1690 C C . GLN A 1 215 ? -23.682 -8.588 46.330 1.00 67.50 215 GLN A C 1
ATOM 1692 O O . GLN A 1 215 ? -22.462 -8.458 46.212 1.00 67.50 215 GLN A O 1
ATOM 1697 N N . CYS A 1 216 ? -24.546 -7.787 45.698 1.00 69.19 216 CYS A N 1
ATOM 1698 C CA . CYS A 1 216 ? -24.154 -6.653 44.859 1.00 69.19 216 CYS A CA 1
ATOM 1699 C C . CYS A 1 216 ? -24.285 -5.284 45.541 1.00 69.19 216 CYS A C 1
ATOM 1701 O O . CYS A 1 216 ? -24.019 -4.289 44.873 1.00 69.19 216 CYS A O 1
ATOM 1703 N N . LEU A 1 217 ? -24.683 -5.229 46.819 1.00 75.44 217 LEU A N 1
ATOM 1704 C CA . LEU A 1 217 ? -24.787 -3.973 47.566 1.00 75.44 217 LEU A CA 1
ATOM 1705 C C . LEU A 1 217 ? -23.425 -3.275 47.674 1.00 75.44 217 LEU A C 1
ATOM 1707 O O . LEU A 1 217 ? -22.391 -3.934 47.818 1.00 75.44 217 LEU A O 1
ATOM 1711 N N . GLN A 1 218 ? -23.467 -1.948 47.586 1.00 73.56 218 GLN A N 1
ATOM 1712 C CA . GLN A 1 218 ? -22.331 -1.040 47.770 1.00 73.56 218 GLN A CA 1
ATOM 1713 C C . GLN A 1 218 ? -22.450 -0.250 49.076 1.00 73.56 218 GLN A C 1
ATOM 1715 O O . GLN A 1 218 ? -21.430 -0.022 49.721 1.00 73.56 218 GLN A O 1
ATOM 1720 N N . ASP A 1 219 ? -23.692 0.010 49.495 1.00 78.19 219 ASP A N 1
ATOM 1721 C CA . ASP A 1 219 ? -24.030 0.723 50.723 1.00 78.19 219 ASP A CA 1
ATOM 1722 C C . ASP A 1 219 ? -24.890 -0.177 51.617 1.00 78.19 219 ASP A C 1
ATOM 1724 O O . ASP A 1 219 ? -25.825 -0.842 51.140 1.00 78.19 219 ASP A O 1
ATOM 1728 N N . PHE A 1 220 ? -24.558 -0.250 52.904 1.00 83.88 220 PHE A N 1
ATOM 1729 C CA . PHE A 1 220 ? -25.309 -1.025 53.889 1.00 83.88 220 PHE A CA 1
ATOM 1730 C C . PHE A 1 220 ? -25.078 -0.518 55.313 1.00 83.88 220 PHE A C 1
ATOM 1732 O O . PHE A 1 220 ? -24.025 0.012 55.651 1.00 83.88 220 PHE A O 1
ATOM 1739 N N . LEU A 1 221 ? -26.060 -0.759 56.180 1.00 82.50 221 LEU A N 1
ATOM 1740 C CA . LEU A 1 221 ? -26.019 -0.346 57.576 1.00 82.50 221 LEU A CA 1
ATOM 1741 C C . LEU A 1 221 ? -25.716 -1.549 58.471 1.00 82.50 221 LEU A C 1
ATOM 1743 O O . LEU A 1 221 ? -26.437 -2.551 58.450 1.00 82.50 221 LEU A O 1
ATOM 1747 N N . MET A 1 222 ? -24.668 -1.448 59.284 1.00 83.69 222 MET A N 1
ATOM 1748 C CA . MET A 1 222 ? -24.291 -2.468 60.257 1.00 83.69 222 MET A CA 1
ATOM 1749 C C . MET A 1 222 ? -24.679 -2.033 61.668 1.00 83.69 222 MET A C 1
ATOM 1751 O O . MET A 1 222 ? -24.340 -0.939 62.110 1.00 83.69 222 MET A O 1
ATOM 1755 N N . ARG A 1 223 ? -25.357 -2.913 62.405 1.00 84.00 223 ARG A N 1
ATOM 1756 C CA . ARG A 1 223 ? -25.687 -2.724 63.823 1.00 84.00 223 ARG A CA 1
ATOM 1757 C C . ARG A 1 223 ? -24.941 -3.736 64.668 1.00 84.00 223 ARG A C 1
ATOM 1759 O O . ARG A 1 223 ? -24.974 -4.919 64.353 1.00 84.00 223 ARG A O 1
ATOM 1766 N N . VAL A 1 224 ? -24.321 -3.284 65.749 1.00 82.69 224 VAL A N 1
ATOM 1767 C CA . VAL A 1 224 ? -23.630 -4.136 66.722 1.00 82.69 224 VAL A CA 1
ATOM 1768 C C . VAL A 1 224 ? -24.469 -4.199 67.988 1.00 82.69 224 VAL A C 1
ATOM 1770 O O . VAL A 1 224 ? -24.811 -3.163 68.563 1.00 82.69 224 VAL A O 1
ATOM 1773 N N . TRP A 1 225 ? -24.788 -5.407 68.428 1.00 82.44 225 TRP A N 1
ATOM 1774 C CA . TRP A 1 225 ? -25.591 -5.689 69.610 1.00 82.44 225 TRP A CA 1
ATOM 1775 C C . TRP A 1 225 ? -24.712 -6.272 70.706 1.00 82.44 225 TRP A C 1
ATOM 1777 O O . TRP A 1 225 ? -23.793 -7.041 70.431 1.00 82.44 225 TRP A O 1
ATOM 1787 N N . ILE A 1 226 ? -25.014 -5.915 71.951 1.00 82.00 226 ILE A N 1
ATOM 1788 C CA . ILE A 1 226 ? -24.356 -6.465 73.132 1.00 82.00 226 ILE A CA 1
ATOM 1789 C C . ILE A 1 226 ? -25.396 -7.089 74.056 1.00 82.00 226 ILE A C 1
ATOM 1791 O O . ILE A 1 226 ? -26.412 -6.468 74.377 1.00 82.00 226 ILE A O 1
ATOM 1795 N N . THR A 1 227 ? -25.118 -8.308 74.499 1.00 79.44 227 THR A N 1
ATOM 1796 C CA . THR A 1 227 ? -25.940 -9.038 75.463 1.00 79.44 227 THR A CA 1
ATOM 1797 C C . THR A 1 227 ? -25.164 -9.146 76.762 1.00 79.44 227 THR A C 1
ATOM 1799 O O . THR A 1 227 ? -24.095 -9.751 76.782 1.00 79.44 227 THR A O 1
ATOM 1802 N N . SER A 1 228 ? -25.672 -8.565 77.847 1.00 76.56 228 SER A N 1
ATOM 1803 C CA . SER A 1 228 ? -25.106 -8.753 79.186 1.00 76.56 228 SER A CA 1
ATOM 1804 C C . SER A 1 228 ? -26.217 -9.147 80.148 1.00 76.56 228 SER A C 1
ATOM 1806 O O . SER A 1 228 ? -27.254 -8.489 80.190 1.00 76.56 228 SER A O 1
ATOM 1808 N N . SER A 1 229 ? -26.007 -10.226 80.908 1.00 69.19 229 SER A N 1
ATOM 1809 C CA . SER A 1 229 ? -26.967 -10.725 81.908 1.00 69.19 229 SER A CA 1
ATOM 1810 C C . SER A 1 229 ? -28.398 -10.889 81.352 1.00 69.19 229 SER A C 1
ATOM 1812 O O . SER A 1 229 ? -29.348 -10.378 81.936 1.00 69.19 229 SER A O 1
ATOM 1814 N N . ASP A 1 230 ? -28.528 -11.544 80.190 1.00 64.44 230 ASP A N 1
ATOM 1815 C CA . ASP A 1 230 ? -29.780 -11.774 79.436 1.00 64.44 230 ASP A CA 1
ATOM 1816 C C . ASP A 1 230 ? -30.499 -10.528 78.882 1.00 64.44 230 ASP A C 1
ATOM 1818 O O . ASP A 1 230 ? -31.602 -10.627 78.342 1.00 64.44 230 ASP A O 1
ATOM 1822 N N . ILE A 1 231 ? -29.872 -9.348 78.933 1.00 70.38 231 ILE A N 1
ATOM 1823 C CA . ILE A 1 231 ? -30.413 -8.119 78.339 1.00 70.38 231 ILE A CA 1
ATOM 1824 C C . ILE A 1 231 ? -29.635 -7.783 77.062 1.00 70.38 231 ILE A C 1
ATOM 1826 O O . ILE A 1 231 ? -28.452 -7.441 77.112 1.00 70.38 231 ILE A O 1
ATOM 1830 N N . CYS A 1 232 ? -30.317 -7.846 75.914 1.00 72.62 232 CYS A N 1
ATOM 1831 C CA . CYS A 1 232 ? -29.798 -7.414 74.612 1.00 72.62 232 CYS A CA 1
ATOM 1832 C C . CYS A 1 232 ? -30.011 -5.906 74.416 1.00 72.62 232 CYS A C 1
ATOM 1834 O O . CYS A 1 232 ? -31.147 -5.429 74.445 1.00 72.62 232 CYS A O 1
ATOM 1836 N N . ARG A 1 233 ? -28.942 -5.150 74.147 1.00 76.31 233 ARG A N 1
ATOM 1837 C CA . ARG A 1 233 ? -29.005 -3.719 73.798 1.00 76.31 233 ARG A CA 1
ATOM 1838 C C . ARG A 1 233 ? -28.208 -3.417 72.528 1.00 76.31 233 ARG A C 1
ATOM 1840 O O . ARG A 1 233 ? -27.199 -4.061 72.248 1.00 76.31 233 ARG A O 1
ATOM 1847 N N . LEU A 1 234 ? -28.646 -2.415 71.769 1.00 77.50 234 LEU A N 1
ATOM 1848 C CA . LEU A 1 234 ? -27.899 -1.895 70.622 1.00 77.50 234 LEU A CA 1
ATOM 1849 C C . LEU A 1 234 ? -26.689 -1.094 71.126 1.00 77.50 234 LEU A C 1
ATOM 1851 O O . LEU A 1 234 ? -26.853 -0.212 71.968 1.00 77.50 234 LEU A O 1
ATOM 1855 N N . PHE A 1 235 ? -25.492 -1.404 70.627 1.00 77.31 235 PHE A N 1
ATOM 1856 C CA . PHE A 1 235 ? -24.238 -0.776 71.048 1.00 77.31 235 PHE A CA 1
ATOM 1857 C C . PHE A 1 235 ? -23.731 0.256 70.033 1.00 77.31 235 PHE A C 1
ATOM 1859 O O . PHE A 1 235 ? -23.515 1.407 70.402 1.00 77.31 235 PHE A O 1
ATOM 1866 N N . LEU A 1 236 ? -23.573 -0.127 68.760 1.00 78.12 236 LEU A N 1
ATOM 1867 C CA . LEU A 1 236 ? -23.031 0.739 67.702 1.00 78.12 236 LEU A CA 1
ATOM 1868 C C . LEU A 1 236 ? -23.811 0.580 66.394 1.00 78.12 236 LEU A C 1
ATOM 1870 O O . LEU A 1 236 ? -24.382 -0.478 66.125 1.00 78.12 236 LEU A O 1
ATOM 1874 N N . VAL A 1 237 ? -23.812 1.634 65.576 1.00 77.94 237 VAL A N 1
ATOM 1875 C CA . VAL A 1 237 ? -24.371 1.640 64.220 1.00 77.94 237 VAL A CA 1
ATOM 1876 C C . VAL A 1 237 ? -23.344 2.260 63.276 1.00 77.94 237 VAL A C 1
ATOM 1878 O O . VAL A 1 237 ? -22.843 3.343 63.567 1.00 77.94 237 VAL A O 1
ATOM 1881 N N . TYR A 1 238 ? -23.049 1.581 62.170 1.00 77.25 238 TYR A N 1
ATOM 1882 C CA . TYR A 1 238 ? -22.149 2.041 61.112 1.00 77.25 238 TYR A CA 1
ATOM 1883 C C . TYR A 1 238 ? -22.912 2.134 59.792 1.00 77.25 238 TYR A C 1
ATOM 1885 O O . TYR A 1 238 ? -23.631 1.196 59.437 1.00 77.25 238 TYR A O 1
ATOM 1893 N N . ASP A 1 239 ? -22.742 3.243 59.078 1.00 75.19 239 ASP A N 1
ATOM 1894 C CA . ASP A 1 239 ? -23.276 3.442 57.731 1.00 75.19 239 ASP A CA 1
ATOM 1895 C C . ASP A 1 239 ? -22.143 3.256 56.717 1.00 75.19 239 ASP A C 1
ATOM 1897 O O . ASP A 1 239 ? -21.315 4.139 56.510 1.00 75.19 239 ASP A O 1
ATOM 1901 N N . VAL A 1 240 ? -22.047 2.057 56.145 1.00 76.00 240 VAL A N 1
ATOM 1902 C CA . VAL A 1 240 ? -20.885 1.640 55.360 1.00 76.00 240 VAL A CA 1
ATOM 1903 C C . VAL A 1 240 ? -21.138 1.913 53.884 1.00 76.00 240 VAL A C 1
ATOM 1905 O O . VAL A 1 240 ? -21.949 1.228 53.261 1.00 76.00 240 VAL A O 1
ATOM 1908 N N . HIS A 1 241 ? -20.378 2.853 53.322 1.00 75.81 241 HIS A N 1
ATOM 1909 C CA . HIS A 1 241 ? -20.297 3.115 51.884 1.00 75.81 241 HIS A CA 1
ATOM 1910 C C . HIS A 1 241 ? -18.934 2.644 51.359 1.00 75.81 241 HIS A C 1
ATOM 1912 O O . HIS A 1 241 ? -17.890 3.212 51.686 1.00 75.81 241 HIS A O 1
ATOM 1918 N N . LEU A 1 242 ? -18.917 1.593 50.531 1.00 71.69 242 LEU A N 1
ATOM 1919 C CA . LEU A 1 242 ? -17.678 0.935 50.070 1.00 71.69 242 LEU A CA 1
ATOM 1920 C C . LEU A 1 242 ? -16.812 1.788 49.115 1.00 71.69 242 LEU A C 1
ATOM 1922 O O . LEU A 1 242 ? -15.738 1.343 48.694 1.00 71.69 242 LEU A O 1
ATOM 1926 N N . ASP A 1 243 ? -17.262 2.988 48.744 1.00 64.62 243 ASP A N 1
ATOM 1927 C CA . ASP A 1 243 ? -16.535 3.882 47.844 1.00 64.62 243 ASP A CA 1
ATOM 1928 C C . ASP A 1 243 ? -15.590 4.870 48.547 1.00 64.62 243 ASP A C 1
ATOM 1930 O O . ASP A 1 243 ? -14.577 5.225 47.939 1.00 64.62 243 ASP A O 1
ATOM 1934 N N . ASP A 1 244 ? -15.831 5.223 49.816 1.00 54.09 244 ASP A N 1
ATOM 1935 C CA . ASP A 1 244 ? -15.296 6.470 50.388 1.00 54.09 244 ASP A CA 1
ATOM 1936 C C . ASP A 1 244 ? -14.006 6.369 51.231 1.00 54.09 244 ASP A C 1
ATOM 1938 O O . ASP A 1 244 ? -13.448 7.408 51.570 1.00 54.09 244 ASP A O 1
ATOM 1942 N N . SER A 1 245 ? -13.460 5.184 51.546 1.00 55.59 245 SER A N 1
ATOM 1943 C CA . SER A 1 245 ? -12.241 5.087 52.391 1.00 55.59 245 SER A CA 1
ATOM 1944 C C . SER A 1 245 ? -11.503 3.742 52.286 1.00 55.59 245 SER A C 1
ATOM 1946 O O . SER A 1 245 ? -11.569 2.919 53.194 1.00 55.59 245 SER A O 1
ATOM 1948 N N . LEU A 1 246 ? -10.785 3.482 51.185 1.00 58.34 246 LEU A N 1
ATOM 1949 C CA . LEU A 1 246 ? -9.972 2.260 51.027 1.00 58.34 246 LEU A CA 1
ATOM 1950 C C . LEU A 1 246 ? -8.472 2.568 51.087 1.00 58.34 246 LEU A C 1
ATOM 1952 O O . LEU A 1 246 ? -7.950 3.309 50.252 1.00 58.34 246 LEU A O 1
ATOM 1956 N N . VAL A 1 247 ? -7.772 1.936 52.029 1.00 59.19 247 VAL A N 1
ATOM 1957 C CA . VAL A 1 247 ? -6.310 1.989 52.162 1.00 59.19 247 VAL A CA 1
ATOM 1958 C C . VAL A 1 247 ? -5.708 0.690 51.596 1.00 59.19 247 VAL A C 1
ATOM 1960 O O . VAL A 1 247 ? -6.219 -0.394 51.896 1.00 59.19 247 VAL A O 1
ATOM 1963 N N . PRO A 1 248 ? -4.658 0.744 50.750 1.00 57.00 248 PRO A N 1
ATOM 1964 C CA . PRO A 1 248 ? -3.987 -0.455 50.245 1.00 57.00 248 PRO A CA 1
ATOM 1965 C C . PRO A 1 248 ? -3.312 -1.237 51.381 1.00 57.00 248 PRO A C 1
ATOM 1967 O O . PRO A 1 248 ? -2.678 -0.635 52.245 1.00 57.00 248 PRO A O 1
ATOM 1970 N N . ASP A 1 249 ? -3.355 -2.570 51.323 1.00 49.38 249 ASP A N 1
ATOM 1971 C CA . ASP A 1 249 ? -2.877 -3.523 52.354 1.00 49.38 249 ASP A CA 1
ATOM 1972 C C . ASP A 1 249 ? -1.365 -3.427 52.724 1.00 49.38 249 ASP A C 1
ATOM 1974 O O . ASP A 1 249 ? -0.856 -4.167 53.563 1.00 49.38 249 ASP A O 1
ATOM 1978 N N . GLY A 1 250 ? -0.622 -2.490 52.120 1.00 48.50 250 GLY A N 1
ATOM 1979 C CA . GLY A 1 250 ? 0.811 -2.250 52.342 1.00 48.50 250 GLY A CA 1
ATOM 1980 C C . GLY A 1 250 ? 1.173 -1.161 53.365 1.00 48.50 250 GLY A C 1
ATOM 1981 O O . GLY A 1 250 ? 2.355 -1.004 53.658 1.00 48.50 250 GLY A O 1
ATOM 1982 N N . GLN A 1 251 ? 0.208 -0.412 53.914 1.00 48.91 251 GLN A N 1
ATOM 1983 C CA . GLN A 1 251 ? 0.426 0.564 54.999 1.00 48.91 251 GLN A CA 1
ATOM 1984 C C . GLN A 1 251 ? -0.232 0.067 56.294 1.00 48.91 251 GLN A C 1
ATOM 1986 O O . GLN A 1 251 ? -1.275 0.561 56.710 1.00 48.91 251 GLN A O 1
ATOM 1991 N N . LYS A 1 252 ? 0.362 -0.957 56.920 1.00 46.28 252 LYS A N 1
ATOM 1992 C CA . LYS A 1 252 ? -0.167 -1.575 58.150 1.00 46.28 252 LYS A CA 1
ATOM 1993 C C . LYS A 1 252 ? 0.054 -0.757 59.432 1.00 46.28 252 LYS A C 1
ATOM 1995 O O . LYS A 1 252 ? -0.654 -1.008 60.403 1.00 46.28 252 LYS A O 1
ATOM 2000 N N . ASP A 1 253 ? 0.963 0.222 59.433 1.00 40.41 253 ASP A N 1
ATOM 2001 C CA . ASP A 1 253 ? 1.553 0.710 60.692 1.00 40.41 253 ASP A CA 1
ATOM 2002 C C . ASP A 1 253 ? 1.241 2.171 61.089 1.00 40.41 253 ASP A C 1
ATOM 2004 O O . ASP A 1 253 ? 1.560 2.549 62.212 1.00 40.41 253 ASP A O 1
ATOM 2008 N N . ASP A 1 254 ? 0.557 2.975 60.259 1.00 43.59 254 ASP A N 1
ATOM 2009 C CA . ASP A 1 254 ? 0.408 4.431 60.512 1.00 43.59 254 ASP A CA 1
ATOM 2010 C C . ASP A 1 254 ? -1.036 4.947 60.711 1.00 43.59 254 ASP A C 1
ATOM 2012 O O . ASP A 1 254 ? -1.250 6.153 60.866 1.00 43.59 254 ASP A O 1
ATOM 2016 N N . LEU A 1 255 ? -2.055 4.080 60.740 1.00 49.81 255 LEU A N 1
ATOM 2017 C CA . LEU A 1 255 ? -3.430 4.518 61.028 1.00 49.81 255 LEU A CA 1
ATOM 2018 C C . LEU A 1 255 ? -3.671 4.602 62.549 1.00 49.81 255 LEU A C 1
ATOM 2020 O O . LEU A 1 255 ? -3.476 3.606 63.252 1.00 49.81 255 LEU A O 1
ATOM 2024 N N . PRO A 1 256 ? -4.116 5.756 63.090 1.00 50.25 256 PRO A N 1
ATOM 2025 C CA . PRO A 1 256 ? -4.394 5.891 64.514 1.00 50.25 256 PRO A CA 1
ATOM 2026 C C . PRO A 1 256 ? -5.506 4.918 64.914 1.00 50.25 256 PRO A C 1
ATOM 2028 O O . PRO A 1 256 ? -6.608 4.952 64.371 1.00 50.25 256 PRO A O 1
ATOM 2031 N N . VAL A 1 257 ? -5.216 4.036 65.874 1.00 54.34 257 VAL A N 1
ATOM 2032 C CA . VAL A 1 257 ? -6.191 3.069 66.391 1.00 54.34 257 VAL A CA 1
ATOM 2033 C C . VAL A 1 257 ? -7.232 3.815 67.228 1.00 54.34 257 VAL A C 1
ATOM 2035 O O . VAL A 1 257 ? -7.078 3.991 68.436 1.00 54.34 257 VAL A O 1
ATOM 2038 N N . CYS A 1 258 ? -8.291 4.287 66.578 1.00 57.50 258 CYS A N 1
ATOM 2039 C CA . CYS A 1 258 ? -9.436 4.901 67.235 1.00 57.50 258 CYS A CA 1
ATOM 2040 C C . CYS A 1 258 ? -10.280 3.831 67.951 1.00 57.50 258 CYS A C 1
ATOM 2042 O O . CYS A 1 258 ? -10.467 2.721 67.446 1.00 57.50 258 CYS A O 1
ATOM 2044 N N . ASN A 1 259 ? -10.801 4.163 69.136 1.00 63.50 259 ASN A N 1
ATOM 2045 C CA . ASN A 1 259 ? -11.747 3.303 69.853 1.00 63.50 259 ASN A CA 1
ATOM 2046 C C . ASN A 1 259 ? -13.048 3.155 69.051 1.00 63.50 259 ASN A C 1
ATOM 2048 O O . ASN A 1 259 ? -13.503 4.123 68.444 1.00 63.50 259 ASN A O 1
ATOM 2052 N N . ASN A 1 260 ? -13.667 1.971 69.102 1.00 72.44 260 ASN A N 1
ATOM 2053 C CA . ASN A 1 260 ? -14.871 1.629 68.335 1.00 72.44 260 ASN A CA 1
ATOM 2054 C C . ASN A 1 260 ? -14.686 1.789 66.811 1.00 72.44 260 ASN A C 1
ATOM 2056 O O . ASN A 1 260 ? -15.590 2.264 66.121 1.00 72.44 260 ASN A O 1
ATOM 2060 N N . SER A 1 261 ? -13.525 1.410 66.276 1.00 70.50 261 SER A N 1
ATOM 2061 C CA . SER A 1 261 ? -13.275 1.440 64.829 1.00 70.50 261 SER A CA 1
ATOM 2062 C C . SER A 1 261 ? -13.725 0.142 64.156 1.00 70.50 261 SER A C 1
ATOM 2064 O O . SER A 1 261 ? -13.517 -0.957 64.682 1.00 70.50 261 SER A O 1
ATOM 2066 N N . LEU A 1 262 ? -14.350 0.287 62.985 1.00 77.06 262 LEU A N 1
ATOM 2067 C CA . LEU A 1 262 ? -14.701 -0.813 62.089 1.00 77.06 262 LEU A CA 1
ATOM 2068 C C . LEU A 1 262 ? -13.602 -0.974 61.045 1.00 77.06 262 LEU A C 1
ATOM 2070 O O . LEU A 1 262 ? -13.201 0.013 60.425 1.00 77.06 262 LEU A O 1
ATOM 2074 N N . TRP A 1 263 ? -13.166 -2.212 60.817 1.00 77.44 263 TRP A N 1
ATOM 2075 C CA . TRP A 1 263 ? -12.345 -2.549 59.664 1.00 77.44 263 TRP A CA 1
ATOM 2076 C C . TRP A 1 263 ? -12.966 -3.678 58.837 1.00 77.44 263 TRP A C 1
ATOM 2078 O O . TRP A 1 263 ? -13.530 -4.634 59.375 1.00 77.44 263 TRP A O 1
ATOM 2088 N N . LEU A 1 264 ? -12.875 -3.545 57.514 1.00 77.25 264 LEU A N 1
ATOM 2089 C CA . LEU A 1 264 ? -13.303 -4.565 56.555 1.00 77.25 264 LEU A CA 1
ATOM 2090 C C . LEU A 1 264 ? -12.113 -4.972 55.701 1.00 77.25 264 LEU A C 1
ATOM 2092 O O . LEU A 1 264 ? -11.429 -4.110 55.145 1.00 77.25 264 LEU A O 1
ATOM 2096 N N . GLU A 1 265 ? -11.914 -6.275 55.557 1.00 72.31 265 GLU A N 1
ATOM 2097 C CA . GLU A 1 265 ? -10.940 -6.832 54.632 1.00 72.31 265 GLU A CA 1
ATOM 2098 C C . GLU A 1 265 ? -11.623 -7.203 53.320 1.00 72.31 265 GLU A C 1
ATOM 2100 O O . GLU A 1 265 ? -12.582 -7.980 53.273 1.00 72.31 265 GLU A O 1
ATOM 2105 N N . MET A 1 266 ? -11.111 -6.640 52.234 1.00 70.56 266 MET A N 1
ATOM 2106 C CA . MET A 1 266 ? -11.412 -7.044 50.868 1.00 70.56 266 MET A CA 1
ATOM 2107 C C . MET A 1 266 ? -10.079 -7.376 50.203 1.00 70.56 266 MET A C 1
ATOM 2109 O O . MET A 1 266 ? -9.088 -6.736 50.522 1.00 70.56 266 MET A O 1
ATOM 2113 N N . PHE A 1 267 ? -10.025 -8.332 49.270 1.00 60.72 267 PHE A N 1
ATOM 2114 C CA . PHE A 1 267 ? -8.785 -8.715 48.564 1.00 60.72 267 PHE A CA 1
ATOM 2115 C C . PHE A 1 267 ? -7.877 -7.506 48.212 1.00 60.72 267 PHE A C 1
ATOM 2117 O O . PHE A 1 267 ? -8.127 -6.814 47.222 1.00 60.72 267 PHE A O 1
ATOM 2124 N N . GLY A 1 268 ? -6.834 -7.271 49.023 1.00 53.00 268 GLY A N 1
ATOM 2125 C CA . GLY A 1 268 ? -5.826 -6.213 48.855 1.00 53.00 268 GLY A CA 1
ATOM 2126 C C . GLY A 1 268 ? -6.166 -4.802 49.375 1.00 53.00 268 GLY A C 1
ATOM 2127 O O . GLY A 1 268 ? -5.345 -3.900 49.196 1.00 53.00 268 GLY A O 1
ATOM 2128 N N . TYR A 1 269 ? -7.325 -4.581 50.008 1.00 56.97 269 TYR A N 1
ATOM 2129 C CA . TYR A 1 269 ? -7.758 -3.273 50.524 1.00 56.97 269 TYR A CA 1
ATOM 2130 C C . TYR A 1 269 ? -8.420 -3.381 51.903 1.00 56.97 269 TYR A C 1
ATOM 2132 O O . TYR A 1 269 ? -9.234 -4.275 52.140 1.00 56.97 269 TYR A O 1
ATOM 2140 N N . GLN A 1 270 ? -8.130 -2.419 52.780 1.00 57.75 270 GLN A N 1
ATOM 2141 C CA . GLN A 1 270 ? -8.782 -2.271 54.081 1.00 57.75 270 GLN A CA 1
ATOM 2142 C C . GLN A 1 270 ? -9.668 -1.024 54.079 1.00 57.75 270 GLN A C 1
ATOM 2144 O O . GLN A 1 270 ? -9.228 0.056 53.678 1.00 57.75 270 GLN A O 1
ATOM 2149 N N . PHE A 1 271 ? -10.919 -1.174 54.509 1.00 62.12 271 PHE A N 1
ATOM 2150 C CA . PHE A 1 271 ? -11.805 -0.045 54.796 1.00 62.12 271 PHE A CA 1
ATOM 2151 C C . PHE A 1 271 ? -11.726 0.268 56.284 1.00 62.12 271 PHE A C 1
ATOM 2153 O O . PHE A 1 271 ? -11.865 -0.648 57.092 1.00 62.12 271 PHE A O 1
ATOM 2160 N N . THR A 1 272 ? -11.521 1.532 56.643 1.00 56.94 272 THR A N 1
ATOM 2161 C CA . THR A 1 272 ? -11.555 1.996 58.034 1.00 56.94 272 THR A CA 1
ATOM 2162 C C . THR A 1 272 ? -12.553 3.127 58.146 1.00 56.94 272 THR A C 1
ATOM 2164 O O . THR A 1 272 ? -12.393 4.140 57.466 1.00 56.94 272 THR A O 1
ATOM 2167 N N . ASP A 1 273 ? -13.540 2.974 59.019 1.00 59.47 273 ASP A N 1
ATOM 2168 C CA . ASP A 1 273 ? -14.521 4.023 59.279 1.00 59.47 273 ASP A CA 1
ATOM 2169 C C . ASP A 1 273 ? -14.561 4.379 60.762 1.00 59.47 273 ASP A C 1
ATOM 2171 O O . ASP A 1 273 ? -14.434 3.518 61.645 1.00 59.47 273 ASP A O 1
ATOM 2175 N N . ASN A 1 274 ? -14.706 5.675 61.022 1.00 53.72 274 ASN A N 1
ATOM 2176 C CA . ASN A 1 274 ? -14.899 6.212 62.358 1.00 53.72 274 ASN A CA 1
ATOM 2177 C C . ASN A 1 274 ? -16.402 6.366 62.582 1.00 53.72 274 ASN A C 1
ATOM 2179 O O . ASN A 1 274 ? -17.084 6.936 61.734 1.00 53.72 274 ASN A O 1
ATOM 2183 N N . PRO A 1 275 ? -16.938 5.915 63.725 1.00 48.38 275 PRO A N 1
ATOM 2184 C CA . PRO A 1 275 ? -18.369 5.965 63.952 1.00 48.38 275 PRO A CA 1
ATOM 2185 C C . PRO A 1 275 ? -18.855 7.414 63.875 1.00 48.38 275 PRO A C 1
ATOM 2187 O O . PRO A 1 275 ? -18.443 8.268 64.666 1.00 48.38 275 PRO A O 1
ATOM 2190 N N . SER A 1 276 ? -19.795 7.692 62.974 1.00 41.16 276 SER A N 1
ATOM 2191 C CA . SER A 1 276 ? -20.691 8.824 63.149 1.00 41.16 276 SER A CA 1
ATOM 2192 C C . SER A 1 276 ? -21.482 8.560 64.430 1.00 41.16 276 SER A C 1
ATOM 2194 O O . SER A 1 276 ? -22.408 7.747 64.440 1.00 41.16 276 SER A O 1
ATOM 2196 N N . ILE A 1 277 ? -21.097 9.199 65.540 1.00 41.47 277 ILE A N 1
ATOM 2197 C CA . ILE A 1 277 ? -21.887 9.205 66.776 1.00 41.47 277 ILE A CA 1
ATOM 2198 C C . ILE A 1 277 ? -23.163 9.999 66.473 1.00 41.47 277 ILE A C 1
ATOM 2200 O O . ILE A 1 277 ? -23.274 11.192 66.750 1.00 41.47 277 ILE A O 1
ATOM 2204 N N . ALA A 1 278 ? -24.135 9.341 65.848 1.00 35.91 278 ALA A N 1
ATOM 2205 C CA . ALA A 1 278 ? -25.494 9.827 65.783 1.00 35.91 278 ALA A CA 1
ATOM 2206 C C . ALA A 1 278 ? -26.061 9.723 67.203 1.00 35.91 278 ALA A C 1
ATOM 2208 O O . ALA A 1 278 ? -26.288 8.630 67.726 1.00 35.91 278 ALA A O 1
ATOM 2209 N N . ASN A 1 279 ? -26.226 10.880 67.845 1.00 39.53 279 ASN A N 1
ATOM 2210 C CA . ASN A 1 279 ? -26.892 11.062 69.130 1.00 39.53 279 ASN A CA 1
ATOM 2211 C C . ASN A 1 279 ? -28.273 10.385 69.141 1.00 39.53 279 ASN A C 1
ATOM 2213 O O . ASN A 1 279 ? -29.285 11.015 68.856 1.00 39.53 279 ASN A O 1
ATOM 2217 N N . ASN A 1 280 ? -28.334 9.118 69.539 1.00 41.91 280 ASN A N 1
ATOM 2218 C CA . ASN A 1 280 ? -29.581 8.387 69.746 1.00 41.91 280 ASN A CA 1
ATOM 2219 C C . ASN A 1 280 ? -29.780 8.065 71.231 1.00 41.91 280 ASN A C 1
ATOM 2221 O O . ASN A 1 280 ? -30.047 6.933 71.622 1.00 41.91 280 ASN A O 1
ATOM 2225 N N . GLN A 1 281 ? -29.717 9.100 72.076 1.00 43.88 281 GLN A N 1
ATOM 2226 C CA . GLN A 1 281 ? -30.278 9.037 73.433 1.00 43.88 281 GLN A CA 1
ATOM 2227 C C . GLN A 1 281 ? -31.822 9.004 73.425 1.00 43.88 281 GLN A C 1
ATOM 2229 O O . GLN A 1 281 ? -32.425 8.602 74.417 1.00 43.88 281 GLN A O 1
ATOM 2234 N N . ALA A 1 282 ? -32.475 9.354 72.308 1.00 41.19 282 ALA A N 1
ATOM 2235 C CA . ALA A 1 282 ? -33.936 9.354 72.187 1.00 41.19 282 ALA A CA 1
ATOM 2236 C C . ALA A 1 282 ? -34.547 7.966 71.887 1.00 41.19 282 ALA A C 1
ATOM 2238 O O . ALA A 1 282 ? -35.652 7.679 72.344 1.00 41.19 282 ALA A O 1
ATOM 2239 N N . LEU A 1 283 ? -33.836 7.077 71.177 1.00 41.34 283 LEU A N 1
ATOM 2240 C CA . LEU A 1 283 ? -34.376 5.767 70.775 1.00 41.34 283 LEU A CA 1
ATOM 2241 C C . LEU A 1 283 ? -34.300 4.709 71.897 1.00 41.34 283 LEU A C 1
ATOM 2243 O O . LEU A 1 283 ? -35.127 3.803 71.964 1.00 41.34 283 LEU A O 1
ATOM 2247 N N . LEU A 1 284 ? -33.345 4.854 72.824 1.00 43.16 284 LEU A N 1
ATOM 2248 C CA . LEU A 1 284 ? -33.133 3.928 73.946 1.00 43.16 284 LEU A CA 1
ATOM 2249 C C . LEU A 1 284 ? -34.160 4.079 75.088 1.00 43.16 284 LEU A C 1
ATOM 2251 O O . LEU A 1 284 ? -34.212 3.228 75.971 1.00 43.16 284 LEU A O 1
ATOM 2255 N N . GLN A 1 285 ? -35.001 5.123 75.087 1.00 44.72 285 GLN A N 1
ATOM 2256 C CA . GLN A 1 285 ? -36.048 5.312 76.106 1.00 44.72 285 GLN A CA 1
ATOM 2257 C C . GLN A 1 285 ? -37.407 4.693 75.745 1.00 44.72 285 GLN A C 1
ATOM 2259 O O . GLN A 1 285 ? -38.243 4.531 76.635 1.00 44.72 285 GLN A O 1
ATOM 2264 N N . GLN A 1 286 ? -37.651 4.343 74.478 1.00 43.84 286 GLN A N 1
ATOM 2265 C CA . GLN A 1 286 ? -38.954 3.812 74.059 1.00 43.84 286 GLN A CA 1
ATOM 2266 C C . GLN A 1 286 ? -39.096 2.298 74.255 1.00 43.84 286 GLN A C 1
ATOM 2268 O O . GLN A 1 286 ? -40.196 1.841 74.536 1.00 43.84 286 GLN A O 1
ATOM 2273 N N . ILE A 1 287 ? -38.006 1.530 74.204 1.00 44.06 287 ILE A N 1
ATOM 2274 C CA . ILE A 1 287 ? -38.067 0.057 74.284 1.00 44.06 287 ILE A CA 1
ATOM 2275 C C . ILE A 1 287 ? -38.078 -0.439 75.747 1.00 44.06 287 ILE A C 1
ATOM 2277 O O . ILE A 1 287 ? -38.610 -1.501 76.055 1.00 44.06 287 ILE A O 1
ATOM 2281 N N . SER A 1 288 ? -37.596 0.370 76.692 1.00 37.47 288 SER A N 1
ATOM 2282 C CA . SER A 1 288 ? -37.487 0.013 78.118 1.00 37.47 288 SER A CA 1
ATOM 2283 C C . SER A 1 288 ? -38.812 0.067 78.900 1.00 37.47 288 SER A C 1
ATOM 2285 O O . SER A 1 288 ? -38.826 -0.258 80.087 1.00 37.47 288 SER A O 1
ATOM 2287 N N . ARG A 1 289 ? -39.923 0.508 78.288 1.00 34.72 289 ARG A N 1
ATOM 2288 C CA . ARG A 1 289 ? -41.226 0.678 78.969 1.00 34.72 289 ARG A CA 1
ATOM 2289 C C . ARG A 1 289 ? -42.142 -0.544 78.907 1.00 34.72 289 ARG A C 1
ATOM 2291 O O . ARG A 1 289 ? -42.995 -0.674 79.779 1.00 34.72 289 ARG A O 1
ATOM 2298 N N . ASP A 1 290 ? -41.918 -1.466 77.977 1.00 35.47 290 ASP A N 1
ATOM 2299 C CA . ASP A 1 290 ? -42.867 -2.563 77.737 1.00 35.47 290 ASP A CA 1
ATOM 2300 C C . ASP A 1 290 ? -42.549 -3.851 78.521 1.00 35.47 290 ASP A C 1
ATOM 2302 O O . ASP A 1 290 ? -43.343 -4.788 78.531 1.00 35.47 290 ASP A O 1
ATOM 2306 N N . ALA A 1 291 ? -41.432 -3.892 79.257 1.00 35.12 291 ALA A N 1
ATOM 2307 C CA . ALA A 1 291 ? -40.989 -5.082 79.993 1.00 35.12 291 ALA A CA 1
ATOM 2308 C C . ALA A 1 291 ? -41.409 -5.134 81.481 1.00 35.12 291 ALA A C 1
ATOM 2310 O O . ALA A 1 291 ? -41.027 -6.063 82.187 1.00 35.12 291 ALA A O 1
ATOM 2311 N N . SER A 1 292 ? -42.178 -4.164 81.998 1.00 33.03 292 SER A N 1
ATOM 2312 C CA . SER A 1 292 ? -42.481 -4.072 83.441 1.00 33.03 292 SER A CA 1
ATOM 2313 C C . SER A 1 292 ? -43.967 -3.912 83.786 1.00 33.03 292 SER A C 1
ATOM 2315 O O . SER A 1 292 ? -44.350 -3.017 84.531 1.00 33.03 292 SER A O 1
ATOM 2317 N N . LEU A 1 293 ? -44.830 -4.823 83.326 1.00 32.72 293 LEU A N 1
ATOM 2318 C CA . LEU A 1 293 ? -46.199 -4.942 83.849 1.00 32.72 293 LEU A CA 1
ATOM 2319 C C . LEU A 1 293 ? -46.646 -6.406 83.937 1.00 32.72 293 LEU A C 1
ATOM 2321 O O . LEU A 1 293 ? -47.104 -6.974 82.955 1.00 32.72 293 LEU A O 1
ATOM 2325 N N . SER A 1 294 ? -46.565 -6.988 85.140 1.00 30.83 294 SER A N 1
ATOM 2326 C CA . SER A 1 294 ? -47.658 -7.734 85.795 1.00 30.83 294 SER A CA 1
ATOM 2327 C C . SER A 1 294 ? -47.124 -8.790 86.772 1.00 30.83 294 SER A C 1
ATOM 2329 O O . SER A 1 294 ? -46.941 -9.951 86.428 1.00 30.83 294 SER A O 1
ATOM 2331 N N . GLU A 1 295 ? -46.980 -8.407 88.039 1.00 31.25 295 GLU A N 1
ATOM 2332 C CA . GLU A 1 295 ? -47.176 -9.337 89.153 1.00 31.25 295 GLU A CA 1
ATOM 2333 C C . GLU A 1 295 ? -48.025 -8.637 90.218 1.00 31.25 295 GLU A C 1
ATOM 2335 O O . GLU A 1 295 ? -47.577 -7.718 90.905 1.00 31.25 295 GLU A O 1
ATOM 2340 N N . LYS A 1 296 ? -49.281 -9.067 90.378 1.00 31.52 296 LYS A N 1
ATOM 2341 C CA . LYS A 1 296 ? -50.090 -8.730 91.556 1.00 31.52 296 LYS A CA 1
ATOM 2342 C C . LYS A 1 296 ? -50.597 -9.995 92.236 1.00 31.52 296 LYS A C 1
ATOM 2344 O O . LYS A 1 296 ? -51.531 -10.648 91.785 1.00 31.52 296 LYS A O 1
ATOM 2349 N N . LYS A 1 297 ? -49.984 -10.269 93.390 1.00 36.69 297 LYS A N 1
ATOM 2350 C CA . LYS A 1 297 ? -50.460 -11.158 94.458 1.00 36.69 297 LYS A CA 1
ATOM 2351 C C . LYS A 1 297 ? -51.877 -10.783 94.899 1.00 36.69 297 LYS A C 1
ATOM 2353 O O . LYS A 1 297 ? -52.174 -9.603 95.082 1.00 36.69 297 LYS A O 1
ATOM 2358 N N . THR A 1 298 ? -52.701 -11.776 95.228 1.00 27.95 298 THR A N 1
ATOM 2359 C CA . THR A 1 298 ? -53.902 -11.567 96.055 1.00 27.95 298 THR A CA 1
ATOM 2360 C C . THR A 1 298 ? -54.009 -12.598 97.176 1.00 27.95 298 THR A C 1
ATOM 2362 O O . THR A 1 298 ? -53.709 -13.778 97.014 1.00 27.95 298 THR A O 1
ATOM 2365 N N . LYS A 1 299 ? -54.373 -12.086 98.357 1.00 33.53 299 LYS A N 1
ATOM 2366 C CA . LYS A 1 299 ? -54.450 -12.762 99.657 1.00 33.53 299 LYS A CA 1
ATOM 2367 C C . LYS A 1 299 ? -55.726 -13.606 99.791 1.00 33.53 299 LYS A C 1
ATOM 2369 O O . LYS A 1 299 ? -56.791 -13.202 99.339 1.00 33.53 299 LYS A O 1
ATOM 2374 N N . ARG A 1 300 ? -55.615 -14.720 100.523 1.00 36.16 300 ARG A N 1
ATOM 2375 C CA . ARG A 1 300 ? -56.729 -15.476 101.128 1.00 36.16 300 ARG A CA 1
ATOM 2376 C C . ARG A 1 300 ? -57.436 -14.646 102.211 1.00 36.16 300 ARG A C 1
ATOM 2378 O O . ARG A 1 300 ? -56.741 -14.137 103.087 1.00 36.16 300 ARG A O 1
ATOM 2385 N N . SER A 1 301 ? -58.773 -14.675 102.250 1.00 32.81 301 SER A N 1
ATOM 2386 C CA . SER A 1 301 ? -59.525 -14.939 103.493 1.00 32.81 301 SER A CA 1
ATOM 2387 C C . SER A 1 301 ? -61.023 -15.257 103.280 1.00 32.81 301 SER A C 1
ATOM 2389 O O . SER A 1 301 ? -61.741 -14.573 102.564 1.00 32.81 301 SER A O 1
ATOM 2391 N N . ASN A 1 302 ? -61.431 -16.311 103.996 1.00 36.28 302 ASN A N 1
ATOM 2392 C CA . ASN A 1 302 ? -62.683 -16.575 104.721 1.00 36.28 302 ASN A CA 1
ATOM 2393 C C . ASN A 1 302 ? -64.018 -16.853 103.991 1.00 36.28 302 ASN A C 1
ATOM 2395 O O . ASN A 1 302 ? -64.624 -16.015 103.334 1.00 36.28 302 ASN A O 1
ATOM 2399 N N . PHE A 1 303 ? -64.498 -18.076 104.250 1.00 39.25 303 PHE A N 1
ATOM 2400 C CA . PHE A 1 303 ? -65.787 -18.677 103.903 1.00 39.25 303 PHE A CA 1
ATOM 2401 C C . PHE A 1 303 ? -66.990 -17.976 104.565 1.00 39.25 303 PHE A C 1
ATOM 2403 O O . PHE A 1 303 ? -67.029 -17.868 105.790 1.00 39.25 303 PHE A O 1
ATOM 2410 N N . VAL A 1 304 ? -68.020 -17.639 103.773 1.00 43.12 304 VAL A N 1
ATOM 2411 C CA . VAL A 1 304 ? -69.419 -17.408 104.206 1.00 43.12 304 VAL A CA 1
ATOM 2412 C C . VAL A 1 304 ? -70.387 -17.933 103.116 1.00 43.12 304 VAL A C 1
ATOM 2414 O O . VAL A 1 304 ? -70.029 -17.970 101.943 1.00 43.12 304 VAL A O 1
ATOM 2417 N N . LYS A 1 305 ? -71.584 -18.394 103.530 1.00 49.06 305 LYS A N 1
ATOM 2418 C CA . LYS A 1 305 ? -72.622 -19.162 102.791 1.00 49.06 305 LYS A CA 1
ATOM 2419 C C . LYS A 1 305 ? -72.928 -18.711 101.345 1.00 49.06 305 LYS A C 1
ATOM 2421 O O . LYS A 1 305 ? -72.923 -17.532 101.013 1.00 49.06 305 LYS A O 1
ATOM 2426 N N . SER A 1 306 ? -73.290 -19.693 100.517 1.00 47.81 306 SER A N 1
ATOM 2427 C CA . SER A 1 306 ? -73.041 -19.768 99.072 1.00 47.81 306 SER A CA 1
ATOM 2428 C C . SER A 1 306 ? -73.839 -18.859 98.127 1.00 47.81 306 SER A C 1
ATOM 2430 O O . SER A 1 306 ? -73.389 -18.706 96.997 1.00 47.81 306 SER A O 1
ATOM 2432 N N . TYR A 1 307 ? -74.975 -18.252 98.496 1.00 58.19 307 TYR A N 1
ATOM 2433 C CA . TYR A 1 307 ? -75.713 -17.349 97.584 1.00 58.19 307 TYR A CA 1
ATOM 2434 C C . TYR A 1 307 ? -76.931 -16.671 98.243 1.00 58.19 307 TYR A C 1
ATOM 2436 O O . TYR A 1 307 ? -77.606 -17.258 99.083 1.00 58.19 307 TYR A O 1
ATOM 2444 N N . ASN A 1 308 ? -77.254 -15.447 97.801 1.00 68.88 308 ASN A N 1
ATOM 2445 C CA . ASN A 1 308 ? -78.530 -14.753 98.043 1.00 68.88 308 ASN A CA 1
ATOM 2446 C C . ASN A 1 308 ? -79.162 -14.378 96.679 1.00 68.88 308 ASN A C 1
ATOM 2448 O O . ASN A 1 308 ? -78.438 -14.247 95.690 1.00 68.88 308 ASN A O 1
ATOM 2452 N N . LYS A 1 309 ? -80.486 -14.173 96.597 1.00 75.31 309 LYS A N 1
ATOM 2453 C CA . LYS A 1 309 ? -81.233 -13.845 95.356 1.00 75.31 309 LYS A CA 1
ATOM 2454 C C . LYS A 1 309 ? -80.633 -12.650 94.598 1.00 75.31 309 LYS A C 1
ATOM 2456 O O . LYS A 1 309 ? -80.568 -12.659 93.372 1.00 75.31 309 LYS A O 1
ATOM 2461 N N . SER A 1 310 ? -80.118 -11.656 95.324 1.00 72.44 310 SER A N 1
ATOM 2462 C CA . SER A 1 310 ? -79.421 -10.492 94.757 1.00 72.44 310 SER A CA 1
ATOM 2463 C C . SER A 1 310 ? -78.058 -10.823 94.130 1.00 72.44 310 SER A C 1
ATOM 2465 O O . SER A 1 310 ? -77.609 -10.120 93.228 1.00 72.44 310 SER A O 1
ATOM 2467 N N . SER A 1 311 ? -77.379 -11.883 94.571 1.00 70.00 311 SER A N 1
ATOM 2468 C CA . SER A 1 311 ? -76.128 -12.365 93.966 1.00 70.00 311 SER A CA 1
ATOM 2469 C C . SER A 1 311 ? -76.387 -13.143 92.673 1.00 70.00 311 SER A C 1
ATOM 2471 O O . SER A 1 311 ? -75.631 -12.990 91.720 1.00 70.00 311 SER A O 1
ATOM 2473 N N . ILE A 1 312 ? -77.489 -13.898 92.602 1.00 79.00 312 ILE A N 1
ATOM 2474 C CA . ILE A 1 312 ? -77.912 -14.605 91.379 1.00 79.00 312 ILE A CA 1
ATOM 2475 C C . ILE A 1 312 ? -78.352 -13.606 90.299 1.00 79.00 312 ILE A C 1
ATOM 2477 O O . ILE A 1 312 ? -77.926 -13.719 89.155 1.00 79.00 312 ILE A O 1
ATOM 2481 N N . LEU A 1 313 ? -79.131 -12.577 90.652 1.00 81.25 313 LEU A N 1
ATOM 2482 C CA . LEU A 1 313 ? -79.535 -11.536 89.695 1.00 81.25 313 LEU A CA 1
ATOM 2483 C C . LEU A 1 313 ? -78.344 -10.731 89.158 1.00 81.25 313 LEU A C 1
ATOM 2485 O O . LEU A 1 313 ? -78.313 -10.431 87.967 1.00 81.25 313 LEU A O 1
ATOM 2489 N N . ARG A 1 314 ? -77.342 -10.436 90.000 1.00 77.69 314 ARG A N 1
ATOM 2490 C CA . ARG A 1 314 ? -76.072 -9.828 89.562 1.00 77.69 314 ARG A CA 1
ATOM 2491 C C . ARG A 1 314 ? -75.292 -10.734 88.613 1.00 77.69 314 ARG A C 1
ATOM 2493 O O . ARG A 1 314 ? -74.698 -10.241 87.666 1.00 77.69 314 ARG A O 1
ATOM 2500 N N . MET A 1 315 ? -75.320 -12.047 88.834 1.00 81.38 315 MET A N 1
ATOM 2501 C CA . MET A 1 315 ? -74.693 -13.010 87.929 1.00 81.38 315 MET A CA 1
ATOM 2502 C C . MET A 1 315 ? -75.419 -13.077 86.578 1.00 81.38 315 MET A C 1
ATOM 2504 O O . MET A 1 315 ? -74.756 -13.072 85.551 1.00 81.38 315 MET A O 1
ATOM 2508 N N . ILE A 1 316 ? -76.757 -13.067 86.555 1.00 84.50 316 ILE A N 1
ATOM 2509 C CA . ILE A 1 316 ? -77.543 -13.044 85.306 1.00 84.50 316 ILE A CA 1
ATOM 2510 C C . ILE A 1 316 ? -77.276 -11.758 84.518 1.00 84.50 316 ILE A C 1
ATOM 2512 O O . ILE A 1 316 ? -76.953 -11.821 83.339 1.00 84.50 316 ILE A O 1
ATOM 2516 N N . SER A 1 317 ? -77.317 -10.600 85.178 1.00 84.25 317 SER A N 1
ATOM 2517 C CA . SER A 1 317 ? -77.010 -9.322 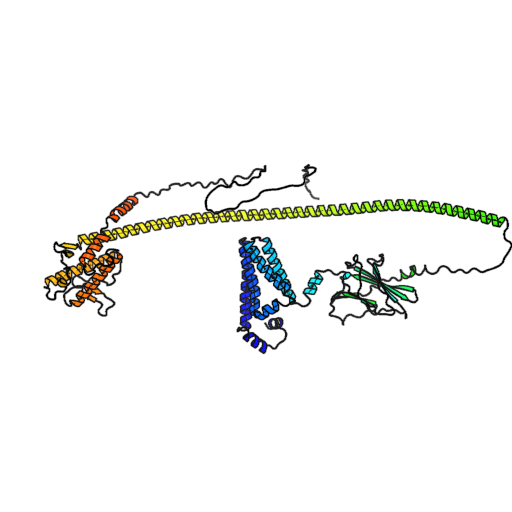84.521 1.00 84.25 317 SER A CA 1
ATOM 2518 C C . SER A 1 317 ? -75.545 -9.218 84.080 1.00 84.25 317 SER A C 1
ATOM 2520 O O . SER A 1 317 ? -75.277 -8.640 83.032 1.00 84.25 317 SER A O 1
ATOM 2522 N N . ALA A 1 318 ? -74.602 -9.842 84.796 1.00 81.00 318 ALA A N 1
ATOM 2523 C CA . ALA A 1 318 ? -73.222 -9.983 84.331 1.00 81.00 318 ALA A CA 1
ATOM 2524 C C . ALA A 1 318 ? -73.111 -10.906 83.103 1.00 81.00 318 ALA A C 1
ATOM 2526 O O . ALA A 1 318 ? -72.384 -10.588 82.169 1.00 81.00 318 ALA A O 1
ATOM 2527 N N . ILE A 1 319 ? -73.854 -12.017 83.061 1.00 86.06 319 ILE A N 1
ATOM 2528 C CA . ILE A 1 319 ? -73.908 -12.915 81.895 1.00 86.06 319 ILE A CA 1
ATOM 2529 C C . ILE A 1 319 ? -74.504 -12.193 80.679 1.00 86.06 319 ILE A C 1
ATOM 2531 O O . ILE A 1 319 ? -73.966 -12.315 79.578 1.00 86.06 319 ILE A O 1
ATOM 2535 N N . ASP A 1 320 ? -75.570 -11.415 80.864 1.00 87.75 320 ASP A N 1
ATOM 2536 C CA . ASP A 1 320 ? -76.181 -10.627 79.790 1.00 87.75 320 ASP A CA 1
ATOM 2537 C C . ASP A 1 320 ? -75.272 -9.476 79.333 1.00 87.75 320 ASP A C 1
ATOM 2539 O O . ASP A 1 320 ? -75.178 -9.214 78.133 1.00 87.75 320 ASP A O 1
ATOM 2543 N N . ALA A 1 321 ? -74.530 -8.843 80.249 1.00 86.75 321 ALA A N 1
ATOM 2544 C CA . ALA A 1 321 ? -73.498 -7.864 79.908 1.00 86.75 321 ALA A CA 1
ATOM 2545 C C . ALA A 1 321 ? -72.382 -8.496 79.061 1.00 86.75 321 ALA A C 1
ATOM 2547 O O . ALA A 1 321 ? -72.079 -7.984 77.987 1.00 86.75 321 ALA A O 1
ATOM 2548 N N . ILE A 1 322 ? -71.858 -9.659 79.468 1.00 85.06 322 ILE A N 1
ATOM 2549 C CA . ILE A 1 322 ? -70.844 -10.414 78.709 1.00 85.06 322 ILE A CA 1
ATOM 2550 C C . ILE A 1 322 ? -71.384 -10.831 77.331 1.00 85.06 322 ILE A C 1
ATOM 2552 O O . ILE A 1 322 ? -70.661 -10.804 76.334 1.00 85.06 322 ILE A O 1
ATOM 2556 N N . ARG A 1 323 ? -72.661 -11.226 77.238 1.00 90.38 323 ARG A N 1
ATOM 2557 C CA . ARG A 1 323 ? -73.293 -11.603 75.964 1.00 90.38 323 ARG A CA 1
ATOM 2558 C C . ARG A 1 323 ? -73.438 -10.400 75.027 1.00 90.38 323 ARG A C 1
ATOM 2560 O O . ARG A 1 323 ? -73.146 -10.530 73.839 1.00 90.38 323 ARG A O 1
ATOM 2567 N N . ASN A 1 324 ? -73.849 -9.246 75.547 1.00 88.94 324 ASN A N 1
ATOM 2568 C CA . ASN A 1 324 ? -73.927 -8.003 74.778 1.00 88.94 324 ASN A CA 1
ATOM 2569 C C . ASN A 1 324 ? -72.546 -7.523 74.326 1.00 88.94 324 ASN A C 1
ATOM 2571 O O . ASN A 1 324 ? -72.393 -7.110 73.179 1.00 88.94 324 ASN A O 1
ATOM 2575 N N . GLU A 1 325 ? -71.538 -7.643 75.185 1.00 90.06 325 GLU A N 1
ATOM 2576 C CA . GLU A 1 325 ? -70.153 -7.304 74.867 1.00 90.06 325 GLU A CA 1
ATOM 2577 C C . GLU A 1 325 ? -69.599 -8.205 73.754 1.00 90.06 325 GLU A C 1
ATOM 2579 O O . GLU A 1 325 ? -69.030 -7.707 72.787 1.00 90.06 325 GLU A O 1
ATOM 2584 N N . LYS A 1 326 ? -69.881 -9.516 73.795 1.00 90.81 326 LYS A N 1
ATOM 2585 C CA . LYS A 1 326 ? -69.557 -10.438 72.692 1.00 90.81 326 LYS A CA 1
ATOM 2586 C C . LYS A 1 326 ? -70.260 -10.078 71.383 1.00 90.81 326 LYS A C 1
ATOM 2588 O O . LYS A 1 326 ? -69.646 -10.177 70.324 1.00 90.81 326 LYS A O 1
ATOM 2593 N N . ARG A 1 327 ? -71.533 -9.668 71.427 1.00 91.75 327 ARG A N 1
ATOM 2594 C CA . ARG A 1 327 ? -72.268 -9.243 70.223 1.00 91.75 327 ARG A CA 1
ATOM 2595 C C . ARG A 1 327 ? -71.636 -7.998 69.602 1.00 91.75 327 ARG A C 1
ATOM 2597 O O . ARG A 1 327 ? -71.381 -7.991 68.404 1.00 91.75 327 ARG A O 1
ATOM 2604 N N . LEU A 1 328 ? -71.333 -6.990 70.420 1.00 92.62 328 LEU A N 1
ATOM 2605 C CA . LEU A 1 328 ? -70.676 -5.760 69.973 1.00 92.62 328 LEU A CA 1
ATOM 2606 C C . LEU A 1 328 ? -69.260 -6.024 69.449 1.00 92.62 328 LEU A C 1
ATOM 2608 O O . LEU A 1 328 ? -68.871 -5.450 68.437 1.00 92.62 328 LEU A O 1
ATOM 2612 N N . ALA A 1 329 ? -68.509 -6.922 70.090 1.00 91.62 329 ALA A N 1
ATOM 2613 C CA . ALA A 1 329 ? -67.196 -7.342 69.611 1.00 91.62 329 ALA A CA 1
ATOM 2614 C C . ALA A 1 329 ? -67.284 -7.999 68.224 1.00 91.62 329 ALA A C 1
ATOM 2616 O O . ALA A 1 329 ? -66.491 -7.671 67.345 1.00 91.62 329 ALA A O 1
ATOM 2617 N N . ASN A 1 330 ? -68.279 -8.860 67.991 1.00 92.38 330 ASN A N 1
ATOM 2618 C CA . ASN A 1 330 ? -68.494 -9.487 66.685 1.00 92.38 330 ASN A CA 1
ATOM 2619 C C . ASN A 1 330 ? -68.923 -8.478 65.607 1.00 92.38 330 ASN A C 1
ATOM 2621 O O . ASN A 1 330 ? -68.425 -8.540 64.486 1.00 92.38 330 ASN A O 1
ATOM 2625 N N . GLU A 1 331 ? -69.798 -7.525 65.934 1.00 93.44 331 GLU A N 1
ATOM 2626 C CA . GLU A 1 331 ? -70.181 -6.439 65.016 1.00 93.44 331 GLU A CA 1
ATOM 2627 C C . GLU A 1 331 ? -68.988 -5.528 64.682 1.00 93.44 331 GLU A C 1
ATOM 2629 O O . GLU A 1 331 ? -68.817 -5.110 63.535 1.00 93.44 331 GLU A O 1
ATOM 2634 N N . CYS A 1 332 ? -68.129 -5.254 65.667 1.00 92.06 332 CYS A N 1
ATOM 2635 C CA . CYS A 1 332 ? -66.888 -4.512 65.470 1.00 92.06 332 CYS A CA 1
ATOM 2636 C C . CYS A 1 332 ? -65.923 -5.275 64.549 1.00 92.06 332 CYS A C 1
ATOM 2638 O O . CYS A 1 332 ? -65.405 -4.697 63.597 1.00 92.06 332 CYS A O 1
ATOM 2640 N N . LEU A 1 333 ? -65.745 -6.583 64.768 1.00 92.69 333 LEU A N 1
ATOM 2641 C CA . LEU A 1 333 ? -64.910 -7.437 63.919 1.00 92.69 333 LEU A CA 1
ATOM 2642 C C . LEU A 1 333 ? -65.408 -7.487 62.470 1.00 92.69 333 LEU A C 1
ATOM 2644 O O . LEU A 1 333 ? -64.596 -7.357 61.559 1.00 92.69 333 LEU A O 1
ATOM 2648 N N . GLN A 1 334 ? -66.719 -7.601 62.240 1.00 93.88 334 GLN A N 1
ATOM 2649 C CA . GLN A 1 334 ? -67.281 -7.582 60.884 1.00 93.88 334 GLN A CA 1
ATOM 2650 C C . GLN A 1 334 ? -67.036 -6.249 60.170 1.00 93.88 334 GLN A C 1
ATOM 2652 O O . GLN A 1 334 ? -66.669 -6.236 58.998 1.00 93.88 334 GLN A O 1
ATOM 2657 N N . ARG A 1 335 ? -67.185 -5.115 60.868 1.00 94.38 335 ARG A N 1
ATOM 2658 C CA . ARG A 1 335 ? -66.860 -3.800 60.289 1.00 94.38 335 ARG A CA 1
ATOM 2659 C C . ARG A 1 335 ? -65.376 -3.656 59.983 1.00 94.38 335 ARG A C 1
ATOM 2661 O O . ARG A 1 335 ? -65.031 -3.105 58.944 1.00 94.38 335 ARG A O 1
ATOM 2668 N N . LEU A 1 336 ? -64.511 -4.147 60.869 1.00 91.25 336 LEU A N 1
ATOM 2669 C CA . LEU A 1 336 ? -63.068 -4.141 60.640 1.00 91.25 336 LEU A CA 1
ATOM 2670 C C . LEU A 1 336 ? -62.678 -5.012 59.440 1.00 91.25 336 LEU A C 1
ATOM 2672 O O . LEU A 1 336 ? -61.795 -4.612 58.694 1.00 91.25 336 LEU A O 1
ATOM 2676 N N . GLN A 1 337 ? -63.351 -6.146 59.221 1.00 93.31 337 GLN A N 1
ATOM 2677 C CA . GLN A 1 337 ? -63.146 -6.978 58.031 1.00 93.31 337 GLN A CA 1
ATOM 2678 C C . GLN A 1 337 ? -63.559 -6.253 56.747 1.00 93.31 337 GLN A C 1
ATOM 2680 O O . GLN A 1 337 ? -62.748 -6.151 55.838 1.00 93.31 337 GLN A O 1
ATOM 2685 N N . ILE A 1 338 ? -64.756 -5.658 56.705 1.00 94.75 338 ILE A N 1
ATOM 2686 C CA . ILE A 1 338 ? -65.222 -4.899 55.529 1.00 94.75 338 ILE A CA 1
ATOM 2687 C C . ILE A 1 338 ? -64.257 -3.750 55.198 1.00 94.75 338 ILE A C 1
ATOM 2689 O O . ILE A 1 338 ? -63.867 -3.577 54.049 1.00 94.75 338 ILE A O 1
ATOM 2693 N N . LEU A 1 339 ? -63.819 -2.992 56.209 1.00 94.56 339 LEU A N 1
ATOM 2694 C CA . LEU A 1 339 ? -62.854 -1.906 56.015 1.00 94.56 339 LEU A CA 1
ATOM 2695 C C . LEU A 1 339 ? -61.466 -2.409 55.588 1.00 94.56 339 LEU A C 1
ATOM 2697 O O . LEU A 1 339 ? -60.740 -1.685 54.907 1.00 94.56 339 LEU A O 1
ATOM 2701 N N . ALA A 1 340 ? -61.059 -3.609 56.005 1.00 92.38 340 ALA A N 1
ATOM 2702 C CA . ALA A 1 340 ? -59.810 -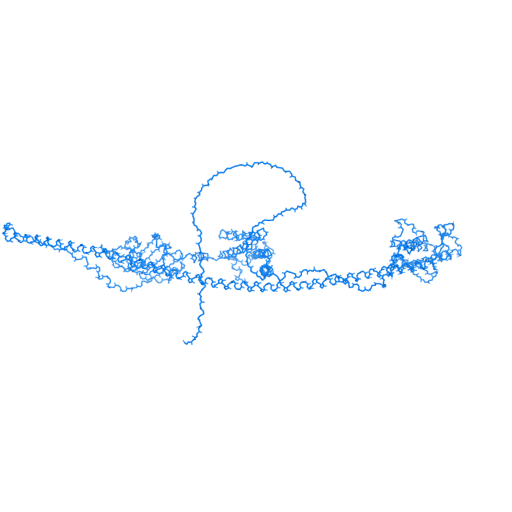4.215 55.555 1.00 92.38 340 ALA A CA 1
ATOM 2703 C C . ALA A 1 340 ? -59.892 -4.603 54.071 1.00 92.38 340 ALA A C 1
ATOM 2705 O O . ALA A 1 340 ? -58.987 -4.251 53.315 1.00 92.38 340 ALA A O 1
ATOM 2706 N N . ASP A 1 341 ? -61.000 -5.219 53.653 1.00 94.00 341 ASP A N 1
ATOM 2707 C CA . ASP A 1 341 ? -61.249 -5.614 52.263 1.00 94.00 341 ASP A CA 1
ATOM 2708 C C . ASP A 1 341 ? -61.317 -4.382 51.334 1.00 94.00 341 ASP A C 1
ATOM 2710 O O . ASP A 1 341 ? -60.670 -4.344 50.285 1.00 94.00 341 ASP A O 1
ATOM 2714 N N . GLU A 1 342 ? -62.021 -3.318 51.746 1.00 94.06 342 GLU A N 1
ATOM 2715 C CA . GLU A 1 342 ? -62.089 -2.047 51.004 1.00 94.06 342 GLU A CA 1
ATOM 2716 C C . GLU A 1 342 ? -60.710 -1.376 50.864 1.00 94.06 342 GLU A C 1
ATOM 2718 O O . GLU A 1 342 ? -60.368 -0.841 49.802 1.00 94.06 342 GLU A O 1
ATOM 2723 N N . ASN A 1 343 ? -59.888 -1.416 51.918 1.00 92.38 343 ASN A N 1
ATOM 2724 C CA . ASN A 1 343 ? -58.525 -0.883 51.875 1.00 92.38 343 ASN A CA 1
ATOM 2725 C C . ASN A 1 343 ? -57.614 -1.704 50.956 1.00 92.38 343 ASN A C 1
ATOM 2727 O O . ASN A 1 343 ? -56.782 -1.125 50.253 1.00 92.38 343 ASN A O 1
ATOM 2731 N N . GLU A 1 344 ? -57.757 -3.030 50.930 1.00 93.62 344 GLU A N 1
ATOM 2732 C CA . GLU A 1 344 ? -56.996 -3.888 50.023 1.00 93.62 344 GLU A CA 1
ATOM 2733 C C . GLU A 1 344 ? -57.360 -3.606 48.556 1.00 93.62 344 GLU A C 1
ATOM 2735 O O . GLU A 1 344 ? -56.464 -3.430 47.719 1.00 93.62 344 GLU A O 1
ATOM 2740 N N . GLU A 1 345 ? -58.651 -3.437 48.248 1.00 94.44 345 GLU A N 1
ATOM 2741 C CA . GLU A 1 345 ? -59.113 -3.039 46.913 1.00 94.44 345 GLU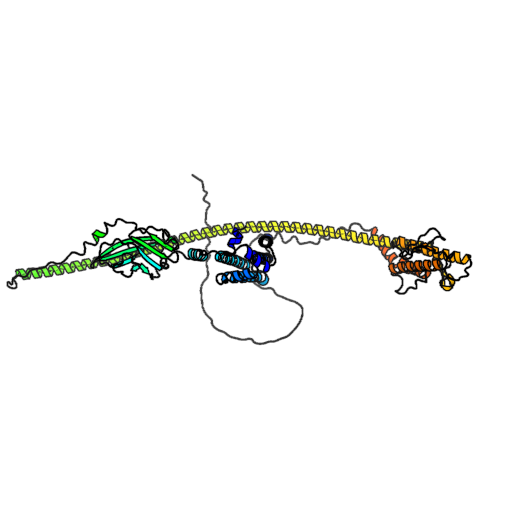 A CA 1
ATOM 2742 C C . GLU A 1 345 ? -58.559 -1.659 46.516 1.00 94.44 345 GLU A C 1
ATOM 2744 O O . GLU A 1 345 ? -58.039 -1.484 45.408 1.00 94.44 345 GLU A O 1
ATOM 2749 N N . TYR A 1 346 ? -58.595 -0.676 47.418 1.00 92.38 346 TYR A N 1
ATOM 2750 C CA . TYR A 1 346 ? -58.047 0.657 47.161 1.00 92.38 346 TYR A CA 1
ATOM 2751 C C . TYR A 1 346 ? -56.531 0.628 46.903 1.00 92.38 346 TYR A C 1
ATOM 2753 O O . TYR A 1 346 ? -56.045 1.231 45.939 1.00 92.38 346 TYR A O 1
ATOM 2761 N N . LEU A 1 347 ? -55.777 -0.130 47.707 1.00 93.62 347 LEU A N 1
ATOM 2762 C CA . LEU A 1 347 ? -54.339 -0.324 47.516 1.00 93.62 347 LEU A CA 1
ATOM 2763 C C . LEU A 1 347 ? -54.028 -1.019 46.186 1.00 93.62 347 LEU A C 1
ATOM 2765 O O . LEU A 1 347 ? -53.045 -0.666 45.532 1.00 93.62 347 LEU A O 1
ATOM 2769 N N . SER A 1 348 ? -54.860 -1.968 45.749 1.00 94.25 348 SER A N 1
ATOM 2770 C CA . SER A 1 348 ? -54.699 -2.622 44.445 1.00 94.25 348 SER A CA 1
ATOM 2771 C C . SER A 1 348 ? -54.828 -1.626 43.281 1.00 94.25 348 SER A C 1
ATOM 2773 O O . SER A 1 348 ? -53.980 -1.612 42.386 1.00 94.25 348 SER A O 1
ATOM 2775 N N . LYS A 1 349 ? -55.799 -0.702 43.348 1.00 94.50 349 LYS A N 1
ATOM 2776 C CA . LYS A 1 349 ? -56.004 0.354 42.340 1.00 94.50 349 LYS A CA 1
ATOM 2777 C C . LYS A 1 349 ? -54.849 1.354 42.302 1.00 94.50 349 LYS A C 1
ATOM 2779 O O . LYS A 1 349 ? -54.461 1.795 41.219 1.00 94.50 349 LYS A O 1
ATOM 2784 N N . ILE A 1 350 ? -54.270 1.702 43.455 1.00 93.75 350 ILE A N 1
ATOM 2785 C CA . ILE A 1 350 ? -53.070 2.554 43.513 1.00 93.75 350 ILE A CA 1
ATOM 2786 C C . ILE A 1 350 ? -51.885 1.852 42.851 1.00 93.75 350 ILE A C 1
ATOM 2788 O O . ILE A 1 350 ? -51.255 2.442 41.974 1.00 93.75 350 ILE A O 1
ATOM 2792 N N . LYS A 1 351 ? -51.628 0.584 43.194 1.00 93.25 351 LYS A N 1
ATOM 2793 C CA . LYS A 1 351 ? -50.544 -0.207 42.586 1.00 93.25 351 LYS A CA 1
ATOM 2794 C C . LYS A 1 351 ? -50.690 -0.300 41.067 1.00 93.25 351 LYS A C 1
ATOM 2796 O O . LYS A 1 351 ? -49.708 -0.161 40.342 1.00 93.25 351 LYS A O 1
ATOM 2801 N N . GLU A 1 352 ? -51.909 -0.498 40.571 1.00 95.81 352 GLU A N 1
ATOM 2802 C CA . GLU A 1 352 ? -52.187 -0.550 39.134 1.00 95.81 352 GLU A CA 1
ATOM 2803 C C . GLU A 1 352 ? -51.998 0.815 38.445 1.00 95.81 352 GLU A C 1
ATOM 2805 O O . GLU A 1 352 ? -51.495 0.904 37.324 1.00 95.81 352 GLU A O 1
ATOM 2810 N N . ARG A 1 353 ? -52.363 1.914 39.114 1.00 95.00 353 ARG A N 1
ATOM 2811 C CA . ARG A 1 353 ? -52.111 3.267 38.603 1.00 95.00 353 ARG A CA 1
ATOM 2812 C C . ARG A 1 353 ? -50.615 3.568 38.537 1.00 95.00 353 ARG A C 1
ATOM 2814 O O . ARG A 1 353 ? -50.155 4.133 37.544 1.00 95.00 353 ARG A O 1
ATOM 2821 N N . GLU A 1 354 ? -49.864 3.196 39.568 1.00 93.75 354 GLU A N 1
ATOM 2822 C CA . GLU A 1 354 ? -48.411 3.376 39.626 1.00 93.75 354 GLU A CA 1
ATOM 2823 C C . GLU A 1 354 ? -47.694 2.529 38.572 1.00 93.75 354 GLU A C 1
ATOM 2825 O O . GLU A 1 354 ? -46.804 3.035 37.884 1.00 93.75 354 GLU A O 1
ATOM 2830 N N . SER A 1 355 ? -48.124 1.281 38.362 1.00 93.75 355 SER A N 1
ATOM 2831 C CA . SER A 1 355 ? -47.554 0.417 37.324 1.00 93.75 355 SER A CA 1
ATOM 2832 C C . SER A 1 355 ? -47.790 0.984 35.921 1.00 93.75 355 SER A C 1
ATOM 2834 O O . SER A 1 355 ? -46.850 1.067 35.126 1.00 93.75 355 SER A O 1
ATOM 2836 N N . ARG A 1 356 ? -49.001 1.480 35.629 1.00 95.81 356 ARG A N 1
ATOM 2837 C CA . ARG A 1 356 ? -49.308 2.172 34.365 1.00 95.81 356 ARG A CA 1
ATOM 2838 C C . ARG A 1 356 ? -48.509 3.459 34.200 1.00 95.81 356 ARG A C 1
ATOM 2840 O O . ARG A 1 356 ? -48.005 3.730 33.111 1.00 95.81 356 ARG A O 1
ATOM 2847 N N . HIS A 1 357 ? -48.355 4.245 35.263 1.00 95.75 357 HIS A N 1
ATOM 2848 C CA . HIS A 1 357 ? -47.547 5.462 35.221 1.00 95.75 357 HIS A CA 1
ATOM 2849 C C . HIS A 1 357 ? -46.083 5.155 34.875 1.00 95.75 357 HIS A C 1
ATOM 2851 O O . HIS A 1 357 ? -45.488 5.830 34.031 1.00 95.75 357 HIS A O 1
ATOM 2857 N N . LEU A 1 358 ? -45.524 4.090 35.456 1.00 95.31 358 LEU A N 1
ATOM 2858 C CA . LEU A 1 358 ? -44.169 3.637 35.153 1.00 95.31 358 LEU A CA 1
ATOM 2859 C C . LEU A 1 358 ? -44.032 3.171 33.695 1.00 95.31 358 LEU A C 1
ATOM 2861 O O . LEU A 1 358 ? -43.064 3.536 33.025 1.00 95.31 358 LEU A O 1
ATOM 2865 N N . GLN A 1 359 ? -45.017 2.431 33.178 1.00 97.25 359 GLN A N 1
ATOM 2866 C CA . GLN A 1 359 ? -45.047 2.000 31.776 1.00 97.25 359 GLN A CA 1
ATOM 2867 C C . GLN A 1 359 ? -45.085 3.188 30.806 1.00 97.25 359 GLN A C 1
ATOM 2869 O O . GLN A 1 359 ? -44.311 3.218 29.851 1.00 97.25 359 GLN A O 1
ATOM 2874 N N . ILE A 1 360 ? -45.924 4.196 31.064 1.00 96.94 360 ILE A N 1
ATOM 2875 C CA . ILE A 1 360 ? -46.000 5.409 30.232 1.00 96.94 360 ILE A CA 1
ATOM 2876 C C . ILE A 1 360 ? -44.663 6.153 30.241 1.00 96.94 360 ILE A C 1
ATOM 2878 O O . ILE A 1 360 ? -44.173 6.546 29.183 1.00 96.94 360 ILE A O 1
ATOM 2882 N N . LYS A 1 361 ? -44.035 6.312 31.413 1.00 96.69 361 LYS A N 1
ATOM 2883 C CA . LYS A 1 361 ? -42.725 6.965 31.526 1.00 96.69 361 LYS A CA 1
ATOM 2884 C C . LYS A 1 361 ? -41.660 6.230 30.710 1.00 96.69 361 LYS A C 1
ATOM 2886 O O . LYS A 1 361 ? -40.882 6.868 30.004 1.00 96.69 361 LYS A O 1
ATOM 2891 N N . HIS A 1 362 ? -41.657 4.900 30.764 1.00 96.44 362 HIS A N 1
ATOM 2892 C CA . HIS A 1 362 ? -40.756 4.079 29.962 1.00 96.44 362 HIS A CA 1
ATOM 2893 C C . HIS A 1 362 ? -41.016 4.238 28.455 1.00 96.44 362 HIS A C 1
ATOM 2895 O O . HIS A 1 362 ? -40.073 4.405 27.685 1.00 96.44 362 HIS A O 1
ATOM 2901 N N . LEU A 1 363 ? -42.282 4.251 28.025 1.00 97.25 363 LEU A N 1
ATOM 2902 C CA . LEU A 1 363 ? -42.654 4.441 26.618 1.00 97.25 363 LEU A CA 1
ATOM 2903 C C . LEU A 1 363 ? -42.259 5.822 26.085 1.00 97.25 363 LEU A C 1
ATOM 2905 O O . LEU A 1 363 ? -41.745 5.914 24.973 1.00 97.25 363 LEU A O 1
ATOM 2909 N N . LEU A 1 364 ? -42.445 6.885 26.871 1.00 96.94 364 LEU A N 1
ATOM 2910 C CA . LEU A 1 364 ? -42.011 8.234 26.495 1.00 96.94 364 LEU A CA 1
ATOM 2911 C C . LEU A 1 364 ? -40.489 8.317 26.366 1.00 96.94 364 LEU A C 1
ATOM 2913 O O . LEU A 1 364 ? -39.987 8.875 25.392 1.00 96.94 364 LEU A O 1
ATOM 2917 N N . GLN A 1 365 ? -39.756 7.712 27.305 1.00 95.69 365 GLN A N 1
ATOM 2918 C CA . GLN A 1 365 ? -38.298 7.643 27.238 1.00 95.69 365 GLN A CA 1
ATOM 2919 C C . GLN A 1 365 ? -37.828 6.877 25.996 1.00 95.69 365 GLN A C 1
ATOM 2921 O O . GLN A 1 365 ? -36.893 7.307 25.319 1.00 95.69 365 GLN A O 1
ATOM 2926 N N . TYR A 1 366 ? -38.489 5.764 25.674 1.00 95.44 366 TYR A N 1
ATOM 2927 C CA . TYR A 1 366 ? -38.200 4.984 24.476 1.00 95.44 366 TYR A CA 1
ATOM 2928 C C . TYR A 1 366 ? -38.480 5.784 23.198 1.00 95.44 366 TYR A C 1
ATOM 2930 O O . TYR A 1 366 ? -37.623 5.846 22.322 1.00 95.44 366 TYR A O 1
ATOM 2938 N N . ALA A 1 367 ? -39.630 6.460 23.112 1.00 95.31 367 ALA A N 1
ATOM 2939 C CA . ALA A 1 367 ? -39.983 7.300 21.970 1.00 95.31 367 ALA A CA 1
ATOM 2940 C C . ALA A 1 367 ? -38.976 8.444 21.767 1.00 95.31 367 ALA A C 1
ATOM 2942 O O . ALA A 1 367 ? -38.525 8.667 20.646 1.00 95.31 367 ALA A O 1
ATOM 2943 N N . TYR A 1 368 ? -38.564 9.109 22.851 1.00 95.75 368 TYR A N 1
ATOM 2944 C CA . TYR A 1 368 ? -37.546 10.160 22.815 1.00 95.75 368 TYR A CA 1
ATOM 2945 C C . TYR A 1 368 ? -36.179 9.636 22.350 1.00 95.75 368 TYR A C 1
ATOM 2947 O O . TYR A 1 368 ? -35.510 10.243 21.509 1.00 95.75 368 TYR A O 1
ATOM 2955 N N . CYS A 1 369 ? -35.764 8.477 22.866 1.00 95.50 369 CYS A N 1
ATOM 2956 C CA . CYS A 1 369 ? -34.530 7.829 22.437 1.00 95.50 369 CYS A CA 1
ATOM 2957 C C . CYS A 1 369 ? -34.590 7.469 20.945 1.00 95.50 369 CYS A C 1
ATOM 2959 O O . CYS A 1 369 ? -33.649 7.747 20.203 1.00 95.50 369 CYS A O 1
ATOM 2961 N N . GLN A 1 370 ? -35.724 6.944 20.481 1.00 94.00 370 GLN A N 1
ATOM 2962 C CA . GLN A 1 370 ? -35.927 6.575 19.086 1.00 94.00 370 GLN A CA 1
ATOM 2963 C C . GLN A 1 370 ? -35.860 7.786 18.144 1.00 94.00 370 GLN A C 1
ATOM 2965 O O . GLN A 1 370 ? -35.222 7.700 17.095 1.00 94.00 370 GLN A O 1
ATOM 2970 N N . THR A 1 371 ? -36.468 8.921 18.506 1.00 94.31 371 THR A N 1
ATOM 2971 C CA . THR A 1 371 ? -36.371 10.154 17.705 1.00 94.31 371 THR A CA 1
ATOM 2972 C C . THR A 1 371 ? -34.934 10.655 17.627 1.00 94.31 371 THR A C 1
ATOM 2974 O O . THR A 1 371 ? -34.455 10.955 16.539 1.00 94.31 371 THR A O 1
ATOM 2977 N N . SER A 1 372 ? -34.206 10.634 18.748 1.00 94.31 372 SER A N 1
ATOM 2978 C CA . SER A 1 372 ? -32.800 11.046 18.777 1.00 94.31 372 SER A CA 1
ATOM 2979 C C . SER A 1 372 ? -31.915 10.152 17.896 1.00 94.31 372 SER A C 1
ATOM 2981 O O . SER A 1 372 ? -31.086 10.657 17.138 1.00 94.31 372 SER A O 1
ATOM 2983 N N . ILE A 1 373 ? -32.132 8.831 17.922 1.00 93.25 373 ILE A N 1
ATOM 2984 C CA . ILE A 1 373 ? -31.428 7.878 17.049 1.00 93.25 373 ILE A CA 1
ATOM 2985 C C . ILE A 1 373 ? -31.726 8.168 15.573 1.00 93.25 373 ILE A C 1
ATOM 2987 O O . ILE A 1 373 ? -30.803 8.195 14.757 1.00 93.25 373 ILE A O 1
ATOM 2991 N N . ASN A 1 374 ? -32.990 8.405 15.217 1.00 93.50 374 ASN A N 1
ATOM 2992 C CA . ASN A 1 374 ? -33.385 8.696 13.838 1.00 93.50 374 ASN A CA 1
ATOM 2993 C C . ASN A 1 374 ? -32.759 10.010 13.332 1.00 93.50 374 ASN A C 1
ATOM 2995 O O . ASN A 1 374 ? -32.257 10.059 12.205 1.00 93.50 374 ASN A O 1
ATOM 2999 N N . ASP A 1 375 ? -32.712 11.048 14.169 1.00 94.38 375 ASP A N 1
ATOM 3000 C CA . ASP A 1 375 ? -32.074 12.327 13.837 1.00 94.38 375 ASP A CA 1
ATOM 3001 C C . ASP A 1 375 ? -30.567 12.154 13.607 1.00 94.38 375 ASP A C 1
ATOM 3003 O O . ASP A 1 375 ? -30.017 12.629 12.603 1.00 94.38 375 ASP A O 1
ATOM 3007 N N . GLN A 1 376 ? -29.897 11.390 14.476 1.00 93.44 376 GLN A N 1
ATOM 3008 C CA . GLN A 1 376 ? -28.488 11.037 14.301 1.00 93.44 376 GLN A CA 1
ATOM 3009 C C . GLN A 1 376 ? -28.253 10.246 13.008 1.00 93.44 376 GLN A C 1
ATOM 3011 O O . GLN A 1 376 ? -27.334 10.563 12.250 1.00 93.44 376 GLN A O 1
ATOM 3016 N N . GLN A 1 377 ? -29.101 9.262 12.703 1.00 91.50 377 GLN A N 1
ATOM 3017 C CA . GLN A 1 377 ? -29.021 8.495 11.458 1.00 91.50 377 GLN A CA 1
ATOM 3018 C C . GLN A 1 377 ? -29.216 9.378 10.224 1.00 91.50 377 GLN A C 1
ATOM 3020 O O . GLN A 1 377 ? -28.478 9.229 9.249 1.00 91.50 377 GLN A O 1
ATOM 3025 N N . SER A 1 378 ? -30.155 10.326 10.259 1.00 92.94 378 SER A N 1
ATOM 3026 C CA . SER A 1 378 ? -30.373 11.265 9.155 1.00 92.94 378 SER A CA 1
ATOM 3027 C C . SER A 1 378 ? -29.135 12.134 8.901 1.00 92.94 378 SER A C 1
ATOM 3029 O O . SER A 1 378 ? -28.715 12.291 7.753 1.00 92.94 378 SER A O 1
ATOM 3031 N N . THR A 1 379 ? -28.477 12.593 9.968 1.00 94.75 379 THR A N 1
ATOM 3032 C CA . THR A 1 379 ? -27.246 13.392 9.898 1.00 94.75 379 THR A CA 1
ATOM 3033 C C . THR A 1 379 ? -26.090 12.574 9.324 1.00 94.75 379 THR A C 1
ATOM 3035 O O . THR A 1 379 ? -25.400 13.026 8.407 1.00 94.75 379 THR A O 1
ATOM 3038 N N . ILE A 1 380 ? -25.915 11.335 9.796 1.00 94.81 380 ILE A N 1
ATOM 3039 C CA . ILE A 1 380 ? -24.914 10.396 9.270 1.00 94.81 380 ILE A CA 1
ATOM 3040 C C . ILE A 1 380 ? -25.163 10.132 7.782 1.00 94.81 380 ILE A C 1
ATOM 3042 O O . ILE A 1 380 ? -24.226 10.154 6.985 1.00 94.81 380 ILE A O 1
ATOM 3046 N N . ASN A 1 381 ? -26.416 9.916 7.380 1.00 93.88 381 ASN A N 1
ATOM 3047 C CA . ASN A 1 381 ? -26.769 9.673 5.983 1.00 93.88 381 ASN A CA 1
ATOM 3048 C C . ASN A 1 381 ? -26.488 10.899 5.105 1.00 93.88 381 ASN A C 1
ATOM 3050 O O . ASN A 1 381 ? -25.911 10.756 4.028 1.00 93.88 381 ASN A O 1
ATOM 3054 N N . GLN A 1 382 ? -26.801 12.109 5.573 1.00 95.81 382 GLN A N 1
ATOM 3055 C CA . GLN A 1 382 ? -26.458 13.343 4.861 1.00 95.81 382 GLN A CA 1
ATOM 3056 C C . GLN A 1 382 ? -24.942 13.509 4.695 1.00 95.81 382 GLN A C 1
ATOM 3058 O O . GLN A 1 382 ? -24.477 13.828 3.600 1.00 95.81 382 GLN A O 1
ATOM 3063 N N . GLN A 1 383 ? -24.157 13.252 5.744 1.00 94.19 383 GLN A N 1
ATOM 3064 C CA . GLN A 1 383 ? -22.694 13.291 5.668 1.00 94.19 383 GLN A CA 1
ATOM 3065 C C . GLN A 1 383 ? -22.148 12.240 4.695 1.00 94.19 383 GLN A C 1
ATOM 3067 O O . GLN A 1 383 ? -21.304 12.561 3.858 1.00 94.19 383 GLN A O 1
ATOM 3072 N N . ARG A 1 384 ? -22.674 11.009 4.736 1.00 93.56 384 ARG A N 1
ATOM 3073 C CA . ARG A 1 384 ? -22.324 9.944 3.784 1.00 93.56 384 ARG A CA 1
ATOM 3074 C C . ARG A 1 384 ? -22.592 10.372 2.344 1.00 93.56 384 ARG A C 1
ATOM 3076 O O . ARG A 1 384 ? -21.712 10.213 1.506 1.00 93.56 384 ARG A O 1
ATOM 3083 N N . HIS A 1 385 ? -23.752 10.965 2.060 1.00 94.25 385 HIS A N 1
ATOM 3084 C CA . HIS A 1 385 ? -24.068 11.461 0.719 1.00 94.25 385 HIS A CA 1
ATOM 3085 C C . HIS A 1 385 ? -23.115 12.568 0.256 1.00 94.25 385 HIS A C 1
ATOM 3087 O O . HIS A 1 385 ? -22.693 12.547 -0.899 1.00 94.25 385 HIS A O 1
ATOM 3093 N N . ARG A 1 386 ? -22.727 13.496 1.141 1.00 95.44 386 ARG A N 1
ATOM 3094 C CA . ARG A 1 386 ? -21.738 14.540 0.812 1.00 95.44 386 ARG A CA 1
ATOM 3095 C C . ARG A 1 386 ? -20.390 13.933 0.432 1.00 95.44 386 ARG A C 1
ATOM 3097 O O . ARG A 1 386 ? -19.883 14.237 -0.641 1.00 95.44 386 ARG A O 1
ATOM 3104 N N . ILE A 1 387 ? -19.871 13.023 1.257 1.00 95.44 387 ILE A N 1
ATOM 3105 C CA . ILE A 1 387 ? -18.580 12.358 1.017 1.00 95.44 387 ILE A CA 1
ATOM 3106 C C . ILE A 1 387 ? -18.615 11.547 -0.284 1.00 95.44 387 ILE A C 1
ATOM 3108 O O . ILE A 1 387 ? -17.666 11.586 -1.063 1.00 95.44 387 ILE A O 1
ATOM 3112 N N . VAL A 1 388 ? -19.702 10.813 -0.542 1.00 96.06 388 VAL A N 1
ATOM 3113 C CA . VAL A 1 388 ? -19.850 10.024 -1.775 1.00 96.06 388 VAL A CA 1
ATOM 3114 C C . VAL A 1 388 ? -19.878 10.927 -3.008 1.00 96.06 388 VAL A C 1
ATOM 3116 O O . VAL A 1 388 ? -19.195 10.624 -3.983 1.00 96.06 388 VAL A O 1
ATOM 3119 N N . ASN A 1 389 ? -20.613 12.040 -2.968 1.00 95.69 389 ASN A N 1
ATOM 3120 C CA . ASN A 1 389 ? -20.668 12.982 -4.087 1.00 95.69 389 ASN A CA 1
ATOM 3121 C C . ASN A 1 389 ? -19.316 13.658 -4.333 1.00 95.69 389 ASN A C 1
ATOM 3123 O O . ASN A 1 389 ? -18.900 13.790 -5.478 1.00 95.69 389 ASN A O 1
ATOM 3127 N N . GLU A 1 390 ? -18.604 14.039 -3.274 1.00 95.88 390 GLU A N 1
ATOM 3128 C CA . GLU A 1 390 ? -17.271 14.627 -3.392 1.00 95.88 390 GLU A CA 1
ATOM 3129 C C . GLU A 1 390 ? -16.272 13.637 -4.002 1.00 95.88 390 GLU A C 1
ATOM 3131 O O . GLU A 1 390 ? -15.581 13.972 -4.962 1.00 95.88 390 GLU A O 1
ATOM 3136 N N . ARG A 1 391 ? -16.265 12.383 -3.528 1.00 94.44 391 ARG A N 1
ATOM 3137 C CA . ARG A 1 391 ? -15.438 11.316 -4.112 1.00 94.44 391 ARG A CA 1
ATOM 3138 C C . ARG A 1 391 ? -15.789 11.043 -5.569 1.00 94.44 391 ARG A C 1
ATOM 3140 O O . ARG A 1 391 ? -14.888 10.805 -6.365 1.00 94.44 391 ARG A O 1
ATOM 3147 N N . ARG A 1 392 ? -17.076 11.076 -5.923 1.00 95.31 392 ARG A N 1
ATOM 3148 C CA . ARG A 1 392 ? -17.528 10.902 -7.308 1.00 95.31 392 ARG A CA 1
ATOM 3149 C C . ARG A 1 392 ? -16.999 12.022 -8.201 1.00 95.31 392 ARG A C 1
ATOM 3151 O O . ARG A 1 392 ? -16.389 11.727 -9.218 1.00 95.31 392 ARG A O 1
ATOM 3158 N N . ASN A 1 393 ? -17.115 13.274 -7.762 1.00 95.75 393 ASN A N 1
ATOM 3159 C CA . ASN A 1 393 ? -16.586 14.424 -8.498 1.00 95.75 393 ASN A CA 1
ATOM 3160 C C . ASN A 1 393 ? -15.058 14.355 -8.662 1.00 95.75 393 ASN A C 1
ATOM 3162 O O . ASN A 1 393 ? -14.544 14.642 -9.740 1.00 95.75 393 ASN A O 1
ATOM 3166 N N . GLN A 1 394 ? -14.330 13.953 -7.615 1.00 95.81 394 GLN A N 1
ATOM 3167 C CA . GLN A 1 394 ? -12.878 13.749 -7.691 1.00 95.81 394 GLN A CA 1
ATOM 3168 C C . GLN A 1 394 ? -12.514 12.638 -8.684 1.00 95.81 394 GLN A C 1
ATOM 3170 O O . GLN A 1 394 ? -11.573 12.783 -9.461 1.00 95.81 394 GLN A O 1
ATOM 3175 N N . LEU A 1 395 ? -13.264 11.534 -8.681 1.00 95.69 395 LEU A N 1
ATOM 3176 C CA . LEU A 1 395 ? -13.046 10.425 -9.606 1.00 95.69 395 LEU A CA 1
ATOM 3177 C C . LEU A 1 395 ? -13.317 10.838 -11.059 1.00 95.69 395 LEU A C 1
ATOM 3179 O O . LEU A 1 395 ? -12.521 10.501 -11.932 1.00 95.69 395 LEU A O 1
ATOM 3183 N N . ASP A 1 396 ? -14.368 11.621 -11.301 1.00 96.38 396 ASP A N 1
ATOM 3184 C CA . ASP A 1 396 ? -14.693 12.155 -12.627 1.00 96.38 396 ASP A CA 1
ATOM 3185 C C . ASP A 1 396 ? -13.599 13.117 -13.131 1.00 96.38 396 ASP A C 1
ATOM 3187 O O . ASP A 1 396 ? -13.176 13.032 -14.284 1.00 96.38 396 ASP A O 1
ATOM 3191 N N . GLN A 1 397 ? -13.063 13.982 -12.261 1.00 96.00 397 GLN A N 1
ATOM 3192 C CA . GLN A 1 397 ? -11.931 14.858 -12.600 1.00 96.00 397 GLN A CA 1
ATOM 3193 C C . GLN A 1 397 ? -10.665 14.064 -12.941 1.00 96.00 397 GLN A C 1
ATOM 3195 O O . GLN A 1 397 ? -10.025 14.325 -13.963 1.00 96.00 397 GLN A O 1
ATOM 3200 N N . ASN A 1 398 ? -10.332 13.060 -12.126 1.00 96.44 398 ASN A N 1
ATOM 3201 C CA . ASN A 1 398 ? -9.186 12.188 -12.373 1.00 96.44 398 ASN A CA 1
ATOM 3202 C C . ASN A 1 398 ? -9.340 11.416 -13.692 1.00 96.44 398 ASN A C 1
ATOM 3204 O O . ASN A 1 398 ? -8.377 11.285 -14.446 1.00 96.44 398 ASN A O 1
ATOM 3208 N N . LEU A 1 399 ? -10.550 10.938 -14.002 1.00 97.44 399 LEU A N 1
ATOM 3209 C CA . LEU A 1 399 ? -10.841 10.248 -15.256 1.00 97.44 399 LEU A CA 1
ATOM 3210 C C . LEU A 1 399 ? -10.611 11.164 -16.463 1.00 97.44 399 LEU A C 1
ATOM 3212 O O . LEU A 1 399 ? -9.937 10.766 -17.410 1.00 97.44 399 LEU A O 1
ATOM 3216 N N . LEU A 1 400 ? -11.117 12.399 -16.418 1.00 96.62 400 LEU A N 1
ATOM 3217 C CA . LEU A 1 400 ? -10.908 13.377 -17.490 1.00 96.62 400 LEU A CA 1
ATOM 3218 C C . LEU A 1 400 ? -9.422 13.689 -17.697 1.00 96.62 400 LEU A C 1
ATOM 3220 O O . LEU A 1 400 ? -8.955 13.751 -18.836 1.00 96.62 400 LEU A O 1
ATOM 3224 N N . GLN A 1 401 ? -8.664 13.833 -16.608 1.00 96.19 401 GLN A N 1
ATOM 3225 C CA . GLN A 1 401 ? -7.225 14.064 -16.680 1.00 96.19 401 GLN A CA 1
ATOM 3226 C C . GLN A 1 401 ? -6.487 12.882 -17.327 1.00 96.19 401 GLN A C 1
ATOM 3228 O O . GLN A 1 401 ? -5.649 13.093 -18.206 1.00 96.19 401 GLN A O 1
ATOM 3233 N N . LEU A 1 402 ? -6.818 11.646 -16.942 1.00 95.50 402 LEU A N 1
ATOM 3234 C CA . LEU A 1 402 ? -6.221 10.441 -17.525 1.00 95.50 402 LEU A CA 1
ATOM 3235 C C . LEU A 1 402 ? -6.556 10.295 -19.013 1.00 95.50 402 LEU A C 1
ATOM 3237 O O . LEU A 1 402 ? -5.675 9.964 -19.805 1.00 95.50 402 LEU A O 1
ATOM 3241 N N . LEU A 1 403 ? -7.794 10.593 -19.415 1.00 96.94 403 LEU A N 1
ATOM 3242 C CA . LEU A 1 403 ? -8.199 10.570 -20.823 1.00 96.94 403 LEU A CA 1
ATOM 3243 C C . LEU A 1 403 ? -7.429 11.603 -21.655 1.00 96.94 403 LEU A C 1
ATOM 3245 O O . LEU A 1 403 ? -6.973 11.290 -22.757 1.00 96.94 403 LEU A O 1
ATOM 3249 N N . HIS A 1 404 ? -7.229 12.813 -21.125 1.00 95.75 404 HIS A N 1
ATOM 3250 C CA . HIS A 1 404 ? -6.412 13.830 -21.787 1.00 95.75 404 HIS A CA 1
ATOM 3251 C C . HIS A 1 404 ? -4.964 13.354 -21.968 1.00 95.75 404 HIS A C 1
ATOM 3253 O O . HIS A 1 404 ? -4.423 13.420 -23.073 1.00 95.75 404 HIS A O 1
ATOM 3259 N N . GLN A 1 405 ? -4.352 12.817 -20.909 1.00 95.25 405 GLN A N 1
ATOM 3260 C CA . GLN A 1 405 ? -2.990 12.277 -20.961 1.00 95.25 405 GLN A CA 1
ATOM 3261 C C . GLN A 1 405 ? -2.862 11.119 -21.956 1.00 95.25 405 GLN A C 1
ATOM 3263 O O . GLN A 1 405 ? -1.890 11.057 -22.707 1.00 95.25 405 GLN A O 1
ATOM 3268 N N . GLN A 1 406 ? -3.850 10.224 -22.008 1.00 95.75 406 GLN A N 1
ATOM 3269 C CA . GLN A 1 406 ? -3.873 9.125 -22.970 1.00 95.75 406 GLN A CA 1
ATOM 3270 C C . GLN A 1 406 ? -3.932 9.643 -24.413 1.00 95.75 406 GLN A C 1
ATOM 3272 O O . GLN A 1 406 ? -3.203 9.153 -25.277 1.00 95.75 406 GLN A O 1
ATOM 3277 N N . LYS A 1 407 ? -4.771 10.651 -24.680 1.00 96.00 407 LYS A N 1
ATOM 3278 C CA . LYS A 1 407 ? -4.893 11.260 -26.009 1.00 96.00 407 LYS A CA 1
ATOM 3279 C C . LYS A 1 407 ? -3.586 11.929 -26.442 1.00 96.00 407 LYS A C 1
ATOM 3281 O O . LYS A 1 407 ? -3.148 11.729 -27.573 1.00 96.00 407 LYS A O 1
ATOM 3286 N N . GLU A 1 408 ? -2.941 12.659 -25.536 1.00 96.25 408 GLU A N 1
ATOM 3287 C CA . GLU A 1 408 ? -1.646 13.298 -25.785 1.00 96.25 408 GLU A CA 1
ATOM 3288 C C . GLU A 1 408 ? -0.539 12.266 -26.048 1.00 96.25 408 GLU A C 1
ATOM 3290 O O . GLU A 1 408 ? 0.238 12.407 -26.994 1.00 96.25 408 GLU A O 1
ATOM 3295 N N . LEU A 1 409 ? -0.490 11.190 -25.259 1.00 96.19 409 LEU A N 1
ATOM 3296 C CA . LEU A 1 409 ? 0.482 10.117 -25.449 1.00 96.19 409 LEU A CA 1
ATOM 3297 C C . LEU A 1 409 ? 0.318 9.444 -26.818 1.00 96.19 409 LEU A C 1
ATOM 3299 O O . LEU A 1 409 ? 1.308 9.213 -27.511 1.00 96.19 409 LEU A O 1
ATOM 3303 N N . ASN A 1 410 ? -0.920 9.176 -27.235 1.00 95.75 410 ASN A N 1
ATOM 3304 C CA . ASN A 1 410 ? -1.205 8.578 -28.539 1.00 95.75 410 ASN A CA 1
ATOM 3305 C C . ASN A 1 410 ? -0.780 9.489 -29.700 1.00 95.75 410 ASN A C 1
ATOM 3307 O O . ASN A 1 410 ? -0.218 8.997 -30.680 1.00 95.75 410 ASN A O 1
ATOM 3311 N N . ALA A 1 411 ? -0.983 10.805 -29.579 1.00 95.88 411 ALA A N 1
ATOM 3312 C CA . ALA A 1 411 ? -0.510 11.769 -30.572 1.00 95.88 411 ALA A CA 1
ATOM 3313 C C . ALA A 1 411 ? 1.022 11.724 -30.707 1.00 95.88 411 ALA A C 1
ATOM 3315 O O . ALA A 1 411 ? 1.540 11.546 -31.810 1.00 95.88 411 ALA A O 1
ATOM 3316 N N . ARG A 1 412 ? 1.748 11.745 -29.580 1.00 96.06 412 ARG A N 1
ATOM 3317 C CA . ARG A 1 412 ? 3.219 11.642 -29.569 1.00 96.06 412 ARG A CA 1
ATOM 3318 C C . ARG A 1 412 ? 3.723 10.325 -30.161 1.00 96.06 412 ARG A C 1
ATOM 3320 O O . ARG A 1 412 ? 4.705 10.314 -30.899 1.00 96.06 412 ARG A O 1
ATOM 3327 N N . ILE A 1 413 ? 3.061 9.204 -29.865 1.00 95.81 413 ILE A N 1
ATOM 3328 C CA . ILE A 1 413 ? 3.400 7.899 -30.458 1.00 95.81 413 ILE A CA 1
ATOM 3329 C C . ILE A 1 413 ? 3.234 7.944 -31.983 1.00 95.81 413 ILE A C 1
ATOM 3331 O O . ILE A 1 413 ? 4.088 7.428 -32.707 1.00 95.81 413 ILE A O 1
ATOM 3335 N N . SER A 1 414 ? 2.166 8.571 -32.480 1.00 94.56 414 SER A N 1
ATOM 3336 C CA . SER A 1 414 ? 1.941 8.740 -33.918 1.00 94.56 414 SER A CA 1
ATOM 3337 C C . SER A 1 414 ? 3.048 9.573 -34.578 1.00 94.56 414 SER A C 1
ATOM 3339 O O . SER A 1 414 ? 3.612 9.147 -35.586 1.00 94.56 414 SER A O 1
ATOM 3341 N N . GLU A 1 415 ? 3.432 10.704 -33.979 1.00 95.00 415 GLU A N 1
ATOM 3342 C CA . GLU A 1 415 ? 4.520 11.570 -34.469 1.00 95.00 415 GLU A CA 1
ATOM 3343 C C . GLU A 1 415 ? 5.877 10.850 -34.510 1.00 95.00 415 GLU A C 1
ATOM 3345 O O . GLU A 1 415 ? 6.624 10.938 -35.493 1.00 95.00 415 GLU A O 1
ATOM 3350 N N . LEU A 1 416 ? 6.192 10.082 -33.462 1.00 95.69 416 LEU A N 1
ATOM 3351 C CA . LEU A 1 416 ? 7.412 9.275 -33.403 1.00 95.69 416 LEU A CA 1
ATOM 3352 C C . LEU A 1 416 ? 7.428 8.200 -34.490 1.00 95.69 416 LEU A C 1
ATOM 3354 O O . LEU A 1 416 ? 8.454 7.990 -35.142 1.00 95.69 416 LEU A O 1
ATOM 3358 N N . ASN A 1 417 ? 6.295 7.535 -34.721 1.00 93.50 417 ASN A N 1
ATOM 3359 C CA . ASN A 1 417 ? 6.176 6.539 -35.779 1.00 93.50 417 ASN A CA 1
ATOM 3360 C C . ASN A 1 417 ? 6.350 7.166 -37.165 1.00 93.50 417 ASN A C 1
ATOM 3362 O O . ASN A 1 417 ? 7.084 6.616 -37.987 1.00 93.50 417 ASN A O 1
ATOM 3366 N N . GLN A 1 418 ? 5.754 8.332 -37.414 1.00 93.69 418 GLN A N 1
ATOM 3367 C CA . GLN A 1 418 ? 5.929 9.055 -38.673 1.00 93.69 418 GLN A CA 1
ATOM 3368 C C . GLN A 1 418 ? 7.401 9.424 -38.907 1.00 93.69 418 GLN A C 1
ATOM 3370 O O . GLN A 1 418 ? 7.947 9.150 -39.977 1.00 93.69 418 GLN A O 1
ATOM 3375 N N . SER A 1 419 ? 8.075 9.950 -37.882 1.00 93.56 419 SER A N 1
ATOM 3376 C CA . SER A 1 419 ? 9.505 10.284 -37.942 1.00 93.56 419 SER A CA 1
ATOM 3377 C C . SER A 1 419 ? 10.377 9.051 -38.201 1.00 93.56 419 SER A C 1
ATOM 3379 O O . SER A 1 419 ? 11.316 9.100 -38.996 1.00 93.56 419 SER A O 1
ATOM 3381 N N . LYS A 1 420 ? 10.046 7.911 -37.583 1.00 93.62 420 LYS A N 1
ATOM 3382 C CA . LYS A 1 420 ? 10.731 6.631 -37.810 1.00 93.62 420 LYS A CA 1
ATOM 3383 C C . LYS A 1 420 ? 10.600 6.164 -39.260 1.00 93.62 420 LYS A C 1
ATOM 3385 O O . LYS A 1 420 ? 11.605 5.764 -39.851 1.00 93.62 420 LYS A O 1
ATOM 3390 N N . TYR A 1 421 ? 9.394 6.194 -39.830 1.00 90.69 421 TYR A N 1
ATOM 3391 C CA . TYR A 1 421 ? 9.184 5.809 -41.229 1.00 90.69 421 TYR A CA 1
ATOM 3392 C C . TYR A 1 421 ? 9.941 6.736 -42.179 1.00 90.69 421 TYR A C 1
ATOM 3394 O O . TYR A 1 421 ? 10.646 6.253 -43.064 1.00 90.69 421 TYR A O 1
ATOM 3402 N N . PHE A 1 422 ? 9.899 8.044 -41.920 1.00 93.69 422 PHE A N 1
ATOM 3403 C CA . PHE A 1 422 ? 10.643 9.034 -42.690 1.00 93.69 422 PHE A CA 1
ATOM 3404 C C . PHE A 1 422 ? 12.156 8.767 -42.681 1.00 93.69 422 PHE A C 1
ATOM 3406 O O . PHE A 1 422 ? 12.778 8.687 -43.739 1.00 93.69 422 PHE A O 1
ATOM 3413 N N . LEU A 1 423 ? 12.754 8.547 -41.505 1.00 93.00 423 LEU A N 1
ATOM 3414 C CA . LEU A 1 423 ? 14.179 8.219 -41.391 1.00 93.00 423 LEU A CA 1
ATOM 3415 C C . LEU A 1 423 ? 14.535 6.922 -42.119 1.00 93.00 423 LEU A C 1
ATOM 3417 O O . LEU A 1 423 ? 15.565 6.845 -42.786 1.00 93.00 423 LEU A O 1
ATOM 3421 N N . HIS A 1 424 ? 13.686 5.903 -42.014 1.00 88.56 424 HIS A N 1
ATOM 3422 C CA . HIS A 1 424 ? 13.906 4.636 -42.696 1.00 88.56 424 HIS A CA 1
ATOM 3423 C C . HIS A 1 424 ? 13.900 4.802 -44.223 1.00 88.56 424 HIS A C 1
ATOM 3425 O O . HIS A 1 424 ? 14.748 4.226 -44.908 1.00 88.56 424 HIS A O 1
ATOM 3431 N N . ASP A 1 425 ? 13.010 5.632 -44.762 1.00 87.06 425 ASP A N 1
ATOM 3432 C CA . ASP A 1 425 ? 12.981 5.934 -46.192 1.00 87.06 425 ASP A CA 1
ATOM 3433 C C . ASP A 1 425 ? 14.183 6.782 -46.632 1.00 87.06 425 ASP A C 1
ATOM 3435 O O . ASP A 1 425 ? 14.794 6.479 -47.661 1.00 87.06 425 ASP A O 1
ATOM 3439 N N . LEU A 1 426 ? 14.626 7.749 -45.821 1.00 90.75 426 LEU A N 1
ATOM 3440 C CA . LEU A 1 426 ? 15.870 8.484 -46.075 1.00 90.75 426 LEU A CA 1
ATOM 3441 C C . LEU A 1 426 ? 17.101 7.569 -46.098 1.00 90.75 426 LEU A C 1
ATOM 3443 O O . LEU A 1 426 ? 17.964 7.721 -46.967 1.00 90.75 426 LEU A O 1
ATOM 3447 N N . ILE A 1 427 ? 17.185 6.596 -45.185 1.00 88.38 427 ILE A N 1
ATOM 3448 C CA . ILE A 1 427 ? 18.272 5.608 -45.167 1.00 88.38 427 ILE A CA 1
ATOM 3449 C C . ILE A 1 427 ? 18.242 4.780 -46.453 1.00 88.38 427 ILE A C 1
ATOM 3451 O O . ILE A 1 427 ? 19.272 4.671 -47.117 1.00 88.38 427 ILE A O 1
ATOM 3455 N N . LYS A 1 428 ? 17.074 4.265 -46.865 1.00 85.31 428 LYS A N 1
ATOM 3456 C CA . LYS A 1 428 ? 16.940 3.517 -48.128 1.00 85.31 428 LYS A CA 1
ATOM 3457 C C . LYS A 1 428 ? 17.403 4.338 -49.329 1.00 85.31 428 LYS A C 1
ATOM 3459 O O . LYS A 1 428 ? 18.157 3.819 -50.154 1.00 85.31 428 LYS A O 1
ATOM 3464 N N . LEU A 1 429 ? 16.965 5.595 -49.432 1.00 87.25 429 LEU A N 1
ATOM 3465 C CA . LEU A 1 429 ? 17.330 6.500 -50.526 1.00 87.25 429 LEU A CA 1
ATOM 3466 C C . LEU A 1 429 ? 18.835 6.787 -50.534 1.00 87.25 429 LEU A C 1
ATOM 3468 O O . LEU A 1 429 ? 19.476 6.716 -51.584 1.00 87.25 429 LEU A O 1
ATOM 3472 N N . THR A 1 430 ? 19.418 7.040 -49.364 1.00 86.31 430 THR A N 1
ATOM 3473 C CA . THR A 1 430 ? 20.856 7.295 -49.214 1.00 86.31 430 THR A CA 1
ATOM 3474 C C . THR A 1 430 ? 21.676 6.063 -49.589 1.00 86.31 430 THR A C 1
ATOM 3476 O O . THR A 1 430 ? 22.634 6.167 -50.356 1.00 86.31 430 THR A O 1
ATOM 3479 N N . THR A 1 431 ? 21.295 4.874 -49.113 1.00 85.00 431 THR A N 1
ATOM 3480 C CA . THR A 1 431 ? 21.962 3.620 -49.487 1.00 85.00 431 THR A CA 1
ATOM 3481 C C . THR A 1 431 ? 21.839 3.358 -50.985 1.00 85.00 431 THR A C 1
ATOM 3483 O O . THR A 1 431 ? 22.830 2.996 -51.616 1.00 85.00 431 THR A O 1
ATOM 3486 N N . PHE A 1 432 ? 20.670 3.599 -51.582 1.00 84.69 432 PHE A N 1
ATOM 3487 C CA . PHE A 1 432 ? 20.472 3.461 -53.025 1.00 84.69 432 PHE A CA 1
ATOM 3488 C C . PHE A 1 432 ? 21.387 4.390 -53.830 1.00 84.69 432 PHE A C 1
ATOM 3490 O O . PHE A 1 432 ? 22.060 3.944 -54.761 1.00 84.69 432 PHE A O 1
ATOM 3497 N N . ARG A 1 433 ? 21.458 5.671 -53.450 1.00 87.06 433 ARG A N 1
ATOM 3498 C CA . ARG A 1 433 ? 22.331 6.663 -54.095 1.00 87.06 433 ARG A CA 1
ATOM 3499 C C . ARG A 1 433 ? 23.799 6.257 -54.009 1.00 87.06 433 ARG A C 1
ATOM 3501 O O . ARG A 1 433 ? 24.465 6.229 -55.038 1.00 87.06 433 ARG A O 1
ATOM 3508 N N . LYS A 1 434 ? 24.273 5.844 -52.828 1.00 87.31 434 LYS A N 1
ATOM 3509 C CA . LYS A 1 434 ? 25.640 5.327 -52.635 1.00 87.31 434 LYS A CA 1
ATOM 3510 C C . LYS A 1 434 ? 25.940 4.139 -53.555 1.00 87.31 434 LYS A C 1
ATOM 3512 O O . LYS A 1 434 ? 26.985 4.117 -54.196 1.00 87.31 434 LYS A O 1
ATOM 3517 N N . LYS A 1 435 ? 25.016 3.177 -53.663 1.00 86.25 435 LYS A N 1
ATOM 3518 C CA . LYS A 1 435 ? 25.183 2.013 -54.548 1.00 86.25 435 LYS A CA 1
ATOM 3519 C C . LYS A 1 435 ? 25.232 2.398 -56.026 1.00 86.25 435 LYS A C 1
ATOM 3521 O O . LYS A 1 435 ? 26.067 1.876 -56.755 1.00 86.25 435 LYS A O 1
ATOM 3526 N N . THR A 1 436 ? 24.364 3.320 -56.440 1.00 86.62 436 THR A N 1
ATOM 3527 C CA . THR A 1 436 ? 24.296 3.808 -57.826 1.00 86.62 436 THR A CA 1
ATOM 3528 C C . THR A 1 436 ? 25.604 4.486 -58.227 1.00 86.62 436 THR A C 1
ATOM 3530 O O . THR A 1 436 ? 26.179 4.125 -59.247 1.00 86.62 436 THR A O 1
ATOM 3533 N N . ILE A 1 437 ? 26.126 5.379 -57.379 1.00 88.81 437 ILE A N 1
ATOM 3534 C CA . ILE A 1 437 ? 27.392 6.088 -57.624 1.00 88.81 437 ILE A CA 1
ATOM 3535 C C . ILE A 1 437 ? 28.564 5.105 -57.740 1.00 88.81 437 ILE A C 1
ATOM 3537 O O . ILE A 1 437 ? 29.356 5.209 -58.671 1.00 88.81 437 ILE A O 1
ATOM 3541 N N . ILE A 1 438 ? 28.668 4.113 -56.846 1.00 89.75 438 ILE A N 1
ATOM 3542 C CA . ILE A 1 438 ? 29.725 3.089 -56.935 1.00 89.75 438 ILE A CA 1
ATOM 3543 C C . ILE A 1 438 ? 29.611 2.296 -58.245 1.00 89.75 438 ILE A C 1
ATOM 3545 O O . ILE A 1 438 ? 30.627 2.015 -58.879 1.00 89.75 438 ILE A O 1
ATOM 3549 N N . ASN A 1 439 ? 28.391 1.959 -58.672 1.00 88.19 439 ASN A N 1
ATOM 3550 C CA . ASN A 1 439 ? 28.160 1.244 -59.925 1.00 88.19 439 ASN A CA 1
ATOM 3551 C C . ASN A 1 439 ? 28.541 2.093 -61.156 1.00 88.19 439 ASN A C 1
ATOM 3553 O O . ASN A 1 439 ? 29.127 1.574 -62.102 1.00 88.19 439 ASN A O 1
ATOM 3557 N N . GLU A 1 440 ? 28.263 3.399 -61.143 1.00 88.62 440 GLU A N 1
ATOM 3558 C CA . GLU A 1 440 ? 28.701 4.332 -62.193 1.00 88.62 440 GLU A CA 1
ATOM 3559 C C . GLU A 1 440 ? 30.230 4.469 -62.233 1.00 88.62 440 GLU A C 1
ATOM 3561 O O . GLU A 1 440 ? 30.824 4.329 -63.302 1.00 88.62 440 GLU A O 1
ATOM 3566 N N . ILE A 1 441 ? 30.881 4.646 -61.077 1.00 90.62 441 ILE A N 1
ATOM 3567 C CA . ILE A 1 441 ? 32.349 4.709 -60.955 1.00 90.62 441 ILE A CA 1
ATOM 3568 C C . ILE A 1 441 ? 32.997 3.419 -61.469 1.00 90.62 441 ILE A C 1
ATOM 3570 O O . ILE A 1 441 ? 34.006 3.471 -62.173 1.00 90.62 441 ILE A O 1
ATOM 3574 N N . TYR A 1 442 ? 32.416 2.260 -61.158 1.00 90.75 442 TYR A N 1
ATOM 3575 C CA . TYR A 1 442 ? 32.890 0.976 -61.664 1.00 90.75 442 TYR A CA 1
ATOM 3576 C C . TYR A 1 442 ? 32.868 0.919 -63.197 1.00 90.75 442 TYR A C 1
ATOM 3578 O O . TYR A 1 442 ? 33.869 0.557 -63.807 1.00 90.75 442 TYR A O 1
ATOM 3586 N N . HIS A 1 443 ? 31.765 1.314 -63.837 1.00 87.56 443 HIS A N 1
ATOM 3587 C CA . HIS A 1 443 ? 31.658 1.250 -65.296 1.00 87.56 443 HIS A CA 1
ATOM 3588 C C . HIS A 1 443 ? 32.455 2.343 -66.026 1.00 87.56 443 HIS A C 1
ATOM 3590 O O . HIS A 1 443 ? 32.917 2.095 -67.138 1.00 87.56 443 HIS A O 1
ATOM 3596 N N . GLN A 1 444 ? 32.615 3.531 -65.433 1.00 88.31 444 GLN A N 1
ATOM 3597 C CA . GLN A 1 444 ? 33.278 4.671 -66.079 1.00 88.31 444 GLN A CA 1
ATOM 3598 C C . GLN A 1 444 ? 34.784 4.755 -65.798 1.00 88.31 444 GLN A C 1
ATOM 3600 O O . GLN A 1 444 ? 35.535 5.161 -66.680 1.00 88.31 444 GLN A O 1
ATOM 3605 N N . ILE A 1 445 ? 35.231 4.396 -64.588 1.00 89.12 445 ILE A N 1
ATOM 3606 C CA . ILE A 1 445 ? 36.608 4.639 -64.120 1.00 89.12 445 ILE A CA 1
ATOM 3607 C C . ILE A 1 445 ? 37.377 3.327 -63.907 1.00 89.12 445 ILE A C 1
ATOM 3609 O O . ILE A 1 445 ? 38.532 3.229 -64.319 1.00 89.12 445 ILE A O 1
ATOM 3613 N N . TYR A 1 446 ? 36.750 2.302 -63.315 1.00 90.56 446 TYR A N 1
ATOM 3614 C CA . TYR A 1 446 ? 37.402 1.020 -62.985 1.00 90.56 446 TYR A CA 1
ATOM 3615 C C . TYR A 1 446 ? 36.760 -0.205 -63.658 1.00 90.56 446 TYR A C 1
ATOM 3617 O O . TYR A 1 446 ? 36.442 -1.177 -62.966 1.00 90.56 446 TYR A O 1
ATOM 3625 N N . PRO A 1 447 ? 36.573 -0.219 -64.993 1.00 90.38 447 PRO A N 1
ATOM 3626 C CA . PRO A 1 447 ? 35.927 -1.347 -65.650 1.00 90.38 447 PRO A CA 1
ATOM 3627 C C . PRO A 1 447 ? 36.793 -2.606 -65.521 1.00 90.38 447 PRO A C 1
ATOM 3629 O O . PRO A 1 447 ? 37.974 -2.590 -65.880 1.00 90.38 447 PRO A O 1
ATOM 3632 N N . ILE A 1 448 ? 36.203 -3.700 -65.022 1.00 88.81 448 ILE A N 1
ATOM 3633 C CA . ILE A 1 448 ? 36.859 -5.014 -64.937 1.00 88.81 448 ILE A CA 1
ATOM 3634 C C . ILE A 1 448 ? 36.324 -5.916 -66.052 1.00 88.81 448 ILE A C 1
ATOM 3636 O O . ILE A 1 448 ? 35.193 -6.403 -65.990 1.00 88.81 448 ILE A O 1
ATOM 3640 N N . VAL A 1 449 ? 37.156 -6.169 -67.059 1.00 86.62 449 VAL A N 1
ATOM 3641 C CA . VAL A 1 449 ? 36.826 -6.997 -68.229 1.00 86.62 449 VAL A CA 1
ATOM 3642 C C . VAL A 1 449 ? 37.574 -8.326 -68.142 1.00 86.62 449 VAL A C 1
ATOM 3644 O O . VAL A 1 449 ? 38.732 -8.370 -67.728 1.00 86.62 449 VAL A O 1
ATOM 3647 N N . SER A 1 450 ? 36.902 -9.420 -68.500 1.00 82.44 450 SER A N 1
ATOM 3648 C CA . SER A 1 450 ? 37.520 -10.740 -68.660 1.00 82.44 450 SER A CA 1
ATOM 3649 C C . SER A 1 450 ? 37.843 -10.980 -70.131 1.00 82.44 450 SER A C 1
ATOM 3651 O O . SER A 1 450 ? 36.947 -10.864 -70.967 1.00 82.44 450 SER A O 1
ATOM 3653 N N . ASP A 1 451 ? 39.087 -11.340 -70.436 1.00 76.00 451 ASP A N 1
ATOM 3654 C CA . ASP A 1 451 ? 39.503 -11.769 -71.774 1.00 76.00 451 ASP A CA 1
ATOM 3655 C C . ASP A 1 451 ? 39.175 -13.263 -71.997 1.00 76.00 451 ASP A C 1
ATOM 3657 O O . ASP A 1 451 ? 38.993 -14.027 -71.043 1.00 76.00 451 ASP A O 1
ATOM 3661 N N . ASN A 1 452 ? 39.161 -13.716 -73.255 1.00 65.19 452 ASN A N 1
ATOM 3662 C CA . ASN A 1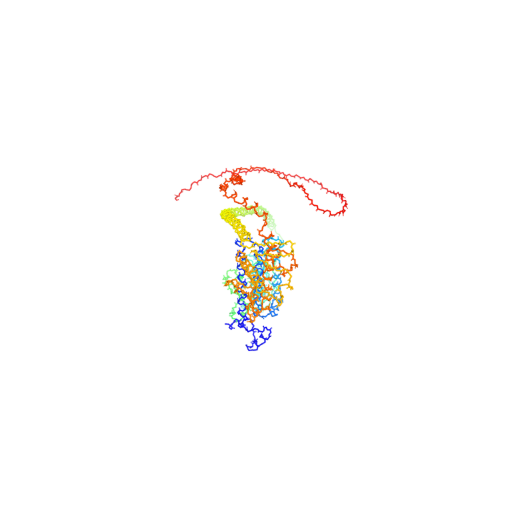 452 ? 38.816 -15.083 -73.686 1.00 65.19 452 ASN A CA 1
ATOM 3663 C C . ASN A 1 452 ? 39.716 -16.189 -73.084 1.00 65.19 452 ASN A C 1
ATOM 3665 O O . ASN A 1 452 ? 39.452 -17.375 -73.273 1.00 65.19 452 ASN A O 1
ATOM 3669 N N . LYS A 1 453 ? 40.786 -15.821 -72.365 1.00 64.62 453 LYS A N 1
ATOM 3670 C CA . LYS A 1 453 ? 41.775 -16.719 -71.742 1.00 64.62 453 LYS A CA 1
ATOM 3671 C C . LYS A 1 453 ? 41.685 -16.794 -70.207 1.00 64.62 453 LYS A C 1
ATOM 3673 O O . LYS A 1 453 ? 42.643 -17.234 -69.575 1.00 64.62 453 LYS A O 1
ATOM 3678 N N . SER A 1 454 ? 40.569 -16.376 -69.600 1.00 65.00 454 SER A N 1
ATOM 3679 C CA . SER A 1 454 ? 40.379 -16.336 -68.132 1.00 65.00 454 SER A CA 1
ATOM 3680 C C . SER A 1 454 ? 41.343 -15.395 -67.394 1.00 65.00 454 SER A C 1
ATOM 3682 O O . SER A 1 454 ? 41.570 -15.550 -66.195 1.00 65.00 454 SER A O 1
ATOM 3684 N N . GLU A 1 455 ? 41.910 -14.418 -68.102 1.00 74.69 455 GLU A N 1
ATOM 3685 C CA . GLU A 1 455 ? 42.693 -13.330 -67.518 1.00 74.69 455 GLU A CA 1
ATOM 3686 C C . GLU A 1 455 ? 41.800 -12.089 -67.393 1.00 74.69 455 GLU A C 1
ATOM 3688 O O . GLU A 1 455 ? 40.948 -11.828 -68.245 1.00 74.69 455 GLU A O 1
ATOM 3693 N N . TYR A 1 456 ? 41.965 -11.343 -66.302 1.00 82.94 456 TYR A N 1
ATOM 3694 C CA . TYR A 1 456 ? 41.141 -10.179 -65.988 1.00 82.94 456 TYR A CA 1
ATOM 3695 C C . TYR A 1 456 ? 41.974 -8.905 -66.115 1.00 82.94 456 TYR A C 1
ATOM 3697 O O . TYR A 1 456 ? 43.148 -8.874 -65.738 1.00 82.94 456 TYR A O 1
ATOM 3705 N N . SER A 1 457 ? 41.359 -7.843 -66.622 1.00 86.06 457 SER A N 1
ATOM 3706 C CA . SER A 1 457 ? 41.965 -6.516 -66.715 1.00 86.06 457 SER A CA 1
ATOM 3707 C C . SER A 1 457 ? 41.103 -5.474 -66.020 1.00 86.06 457 SER A C 1
ATOM 3709 O O . SER A 1 457 ? 39.885 -5.494 -66.191 1.00 86.06 457 SER A O 1
ATOM 3711 N N . ILE A 1 458 ? 41.729 -4.552 -65.292 1.00 87.50 458 ILE A N 1
ATOM 3712 C CA . ILE A 1 458 ? 41.090 -3.384 -64.675 1.00 87.50 458 ILE A CA 1
ATOM 3713 C C . ILE A 1 458 ? 41.548 -2.120 -65.400 1.00 87.50 458 ILE A C 1
ATOM 3715 O O . ILE A 1 458 ? 42.746 -1.937 -65.597 1.00 87.50 458 ILE A O 1
ATOM 3719 N N . ALA A 1 459 ? 40.610 -1.271 -65.830 1.00 85.31 459 ALA A N 1
ATOM 3720 C CA . ALA A 1 459 ? 40.913 -0.050 -66.589 1.00 85.31 459 ALA A CA 1
ATOM 3721 C C . ALA A 1 459 ? 41.859 -0.310 -67.789 1.00 85.31 459 ALA A C 1
ATOM 3723 O O . ALA A 1 459 ? 42.800 0.437 -68.037 1.00 85.31 459 ALA A O 1
ATOM 3724 N N . ASN A 1 460 ? 41.617 -1.412 -68.514 1.00 83.94 460 ASN A N 1
ATOM 3725 C CA . ASN A 1 460 ? 42.430 -1.928 -69.628 1.00 83.94 460 ASN A CA 1
ATOM 3726 C C . ASN A 1 460 ? 43.859 -2.398 -69.274 1.00 83.94 460 ASN A C 1
ATOM 3728 O O . ASN A 1 460 ? 44.623 -2.739 -70.177 1.00 83.94 460 ASN A O 1
ATOM 3732 N N . VAL A 1 461 ? 44.219 -2.499 -67.990 1.00 84.81 461 VAL A N 1
ATOM 3733 C CA . VAL A 1 461 ? 45.505 -3.052 -67.528 1.00 84.81 461 VAL A CA 1
ATOM 3734 C C . VAL A 1 461 ? 45.320 -4.486 -67.039 1.00 84.81 461 VAL A C 1
ATOM 3736 O O . VAL A 1 461 ? 44.461 -4.763 -66.201 1.00 84.81 461 VAL A O 1
ATOM 3739 N N . ARG A 1 462 ? 46.111 -5.421 -67.575 1.00 81.69 462 ARG A N 1
ATOM 3740 C CA . ARG A 1 462 ? 45.990 -6.859 -67.285 1.00 81.69 462 ARG A CA 1
ATOM 3741 C C . ARG A 1 462 ? 46.607 -7.219 -65.935 1.00 81.69 462 ARG A C 1
ATOM 3743 O O . ARG A 1 462 ? 47.750 -6.867 -65.665 1.00 81.69 462 ARG A O 1
ATOM 3750 N N . LEU A 1 463 ? 45.881 -8.004 -65.138 1.00 81.38 463 LEU A N 1
ATOM 3751 C CA . LEU A 1 463 ? 46.397 -8.631 -63.922 1.00 81.38 463 LEU A CA 1
ATOM 3752 C C . LEU A 1 463 ? 46.348 -10.163 -64.075 1.00 81.38 463 LEU A C 1
ATOM 3754 O O . LEU A 1 463 ? 45.258 -10.747 -64.101 1.00 81.38 463 LEU A O 1
ATOM 3758 N N . PRO A 1 464 ? 47.503 -10.847 -64.166 1.00 72.56 464 PRO A N 1
ATOM 3759 C CA . PRO A 1 464 ? 47.543 -12.302 -64.272 1.00 72.56 464 PRO A CA 1
ATOM 3760 C C . PRO A 1 464 ? 46.883 -12.970 -63.059 1.00 72.56 464 PRO A C 1
ATOM 3762 O O . PRO A 1 464 ? 47.219 -12.669 -61.923 1.00 72.56 464 PRO A O 1
ATOM 3765 N N . THR A 1 465 ? 45.965 -13.913 -63.275 1.00 63.25 465 THR A N 1
ATOM 3766 C CA . THR A 1 465 ? 45.245 -14.598 -62.178 1.00 63.25 465 THR A CA 1
ATOM 3767 C C . THR A 1 465 ? 46.080 -15.699 -61.503 1.00 63.25 465 THR A C 1
ATOM 3769 O O . THR A 1 465 ? 45.809 -16.089 -60.370 1.00 63.25 465 THR A O 1
ATOM 3772 N N . ALA A 1 466 ? 47.115 -16.212 -62.176 1.00 61.47 466 ALA A N 1
ATOM 3773 C CA . ALA A 1 466 ? 47.997 -17.241 -61.628 1.00 61.47 466 ALA A CA 1
ATOM 3774 C C . ALA A 1 466 ? 49.121 -16.615 -60.787 1.00 61.47 466 ALA A C 1
ATOM 3776 O O . ALA A 1 466 ? 49.979 -15.924 -61.333 1.00 61.47 466 ALA A O 1
ATOM 3777 N N . GLN A 1 467 ? 49.172 -16.933 -59.487 1.00 59.41 467 GLN A N 1
ATOM 3778 C CA . GLN A 1 467 ? 50.216 -16.478 -58.549 1.00 59.41 467 GLN A CA 1
ATOM 3779 C C . GLN A 1 467 ? 51.637 -16.711 -59.095 1.00 59.41 467 GLN A C 1
ATOM 3781 O O . GLN A 1 467 ? 52.477 -15.819 -59.054 1.00 59.41 467 GLN A O 1
ATOM 3786 N N . ASN A 1 468 ? 51.870 -17.862 -59.734 1.00 54.22 468 ASN A N 1
ATOM 3787 C CA . ASN A 1 468 ? 53.165 -18.211 -60.327 1.00 54.22 468 ASN A CA 1
ATOM 3788 C C . ASN A 1 468 ? 53.582 -17.325 -61.515 1.00 54.22 468 ASN A C 1
ATOM 3790 O O . ASN A 1 468 ? 54.734 -17.392 -61.918 1.00 54.22 468 ASN A O 1
ATOM 3794 N N . LYS A 1 469 ? 52.675 -16.529 -62.101 1.00 60.56 469 LYS A N 1
ATOM 3795 C CA . LYS A 1 469 ? 52.987 -15.548 -63.157 1.00 60.56 469 LYS A CA 1
ATOM 3796 C C . LYS A 1 469 ? 53.193 -14.133 -62.603 1.00 60.56 469 LYS A C 1
ATOM 3798 O O . LYS A 1 469 ? 53.891 -13.349 -63.232 1.00 60.56 469 LYS A O 1
ATOM 3803 N N . ILE A 1 470 ? 52.593 -13.815 -61.452 1.00 61.00 470 ILE A N 1
ATOM 3804 C CA . ILE A 1 470 ? 52.725 -12.510 -60.779 1.00 61.00 470 ILE A CA 1
ATOM 3805 C C . ILE A 1 470 ? 54.091 -12.401 -60.088 1.00 61.00 470 ILE A C 1
ATOM 3807 O O . ILE A 1 470 ? 54.682 -11.331 -60.058 1.00 61.00 470 ILE A O 1
ATOM 3811 N N . TYR A 1 471 ? 54.602 -13.515 -59.558 1.00 61.56 471 TYR A N 1
ATOM 3812 C CA . TYR A 1 471 ? 55.810 -13.556 -58.724 1.00 61.56 471 TYR A CA 1
ATOM 3813 C C . TYR A 1 471 ? 57.048 -14.114 -59.443 1.00 61.56 471 TYR A C 1
ATOM 3815 O O . TYR A 1 471 ? 57.979 -14.590 -58.796 1.00 61.56 471 TYR A O 1
ATOM 3823 N N . GLN A 1 472 ? 57.061 -14.107 -60.780 1.00 63.84 472 GLN A N 1
ATOM 3824 C CA . GLN A 1 472 ? 58.228 -14.555 -61.543 1.00 63.84 472 GLN A CA 1
ATOM 3825 C C . GLN A 1 472 ? 59.410 -13.605 -61.326 1.00 63.84 472 GLN A C 1
ATOM 3827 O O . GLN A 1 472 ? 59.308 -12.406 -61.545 1.00 63.84 472 GLN A O 1
ATOM 3832 N N . THR A 1 473 ? 60.557 -14.161 -60.939 1.00 51.69 473 THR A N 1
ATOM 3833 C CA . THR A 1 473 ? 61.803 -13.445 -60.606 1.00 51.69 473 THR A CA 1
ATOM 3834 C C . THR A 1 473 ? 62.500 -12.777 -61.803 1.00 51.69 473 THR A C 1
ATOM 3836 O O . THR A 1 473 ? 63.536 -12.147 -61.634 1.00 51.69 473 THR A O 1
ATOM 3839 N N . THR A 1 474 ? 61.941 -12.893 -63.011 1.00 56.22 474 THR A N 1
ATOM 3840 C CA . THR A 1 474 ? 62.425 -12.271 -64.258 1.00 56.22 474 THR A CA 1
ATOM 3841 C C . THR A 1 474 ? 61.286 -11.531 -64.963 1.00 56.22 474 THR A C 1
ATOM 3843 O O . THR A 1 474 ? 60.929 -11.815 -66.106 1.00 56.22 474 THR A O 1
ATOM 3846 N N . LEU A 1 475 ? 60.659 -10.588 -64.259 1.00 64.19 475 LEU A N 1
ATOM 3847 C CA . LEU A 1 475 ? 59.698 -9.678 -64.874 1.00 64.19 475 LEU A CA 1
ATOM 3848 C C . LEU A 1 475 ? 60.448 -8.633 -65.710 1.00 64.19 475 LEU A C 1
ATOM 3850 O O . LEU A 1 475 ? 61.402 -8.005 -65.262 1.00 64.19 475 LEU A O 1
ATOM 3854 N N . THR A 1 476 ? 60.016 -8.437 -66.953 1.00 73.44 476 THR A N 1
ATOM 3855 C CA . THR A 1 476 ? 60.404 -7.259 -67.732 1.00 73.44 476 THR A CA 1
ATOM 3856 C C . THR A 1 476 ? 59.849 -6.011 -67.042 1.00 73.44 476 THR A C 1
ATOM 3858 O O . THR A 1 476 ? 58.709 -6.035 -66.579 1.00 73.44 476 THR A O 1
ATOM 3861 N N . ARG A 1 477 ? 60.594 -4.898 -67.036 1.00 71.94 477 ARG A N 1
ATOM 3862 C CA . ARG A 1 477 ? 60.167 -3.615 -66.434 1.00 71.94 477 ARG A CA 1
ATOM 3863 C C . ARG A 1 477 ? 58.762 -3.169 -66.871 1.00 71.94 477 ARG A C 1
ATOM 3865 O O . ARG A 1 477 ? 58.015 -2.590 -66.094 1.00 71.94 477 ARG A O 1
ATOM 3872 N N . GLU A 1 478 ? 58.373 -3.486 -68.103 1.00 75.19 478 GLU A N 1
ATOM 3873 C CA . GLU A 1 478 ? 57.021 -3.240 -68.621 1.00 75.19 478 GLU A CA 1
ATOM 3874 C C . GLU A 1 478 ? 55.935 -4.005 -67.847 1.00 75.19 478 GLU A C 1
ATOM 3876 O O . GLU A 1 478 ? 54.910 -3.428 -67.499 1.00 75.19 478 GLU A O 1
ATOM 3881 N N . ARG A 1 479 ? 56.178 -5.273 -67.492 1.00 76.25 479 ARG A N 1
ATOM 3882 C CA . ARG A 1 479 ? 55.228 -6.094 -66.725 1.00 76.25 479 ARG A CA 1
ATOM 3883 C C . ARG A 1 479 ? 55.150 -5.675 -65.261 1.00 76.25 479 ARG A C 1
ATOM 3885 O O . ARG A 1 479 ? 54.083 -5.767 -64.668 1.00 76.25 479 ARG A O 1
ATOM 3892 N N . GLU A 1 480 ? 56.253 -5.208 -64.681 1.00 78.88 480 GLU A N 1
ATOM 3893 C CA . GLU A 1 480 ? 56.258 -4.629 -63.331 1.00 78.88 480 GLU A CA 1
ATOM 3894 C C . GLU A 1 480 ? 55.381 -3.375 -63.265 1.00 78.88 480 GLU A C 1
ATOM 3896 O O . GLU A 1 480 ? 54.560 -3.243 -62.356 1.00 78.88 480 GLU A O 1
ATOM 3901 N N . ASN A 1 481 ? 55.490 -2.503 -64.272 1.00 81.31 481 ASN A N 1
ATOM 3902 C CA . ASN A 1 481 ? 54.643 -1.320 -64.396 1.00 81.31 481 ASN A CA 1
ATOM 3903 C C . ASN A 1 481 ? 53.165 -1.704 -64.595 1.00 81.31 481 ASN A C 1
ATOM 3905 O O . ASN A 1 481 ? 52.295 -1.114 -63.958 1.00 81.31 481 ASN A O 1
ATOM 3909 N N . GLU A 1 482 ? 52.870 -2.695 -65.447 1.00 83.12 482 GLU A N 1
ATOM 3910 C CA . GLU A 1 482 ? 51.503 -3.191 -65.678 1.00 83.12 482 GLU A CA 1
ATOM 3911 C C . GLU A 1 482 ? 50.878 -3.766 -64.395 1.00 83.12 482 GLU A C 1
ATOM 3913 O O . GLU A 1 482 ? 49.765 -3.391 -64.024 1.00 83.12 482 GLU A O 1
ATOM 3918 N N . ILE A 1 483 ? 51.599 -4.633 -63.675 1.00 83.62 483 ILE A N 1
ATOM 3919 C CA . ILE A 1 483 ? 51.121 -5.230 -62.419 1.00 83.62 483 ILE A CA 1
ATOM 3920 C C . ILE A 1 483 ? 50.952 -4.150 -61.347 1.00 83.62 483 ILE A C 1
ATOM 3922 O O . ILE A 1 483 ? 49.906 -4.098 -60.700 1.00 83.62 483 ILE A O 1
ATOM 3926 N N . GLY A 1 484 ? 51.935 -3.262 -61.178 1.00 83.94 484 GLY A N 1
ATOM 3927 C CA . GLY A 1 484 ? 51.864 -2.159 -60.219 1.00 83.94 484 GLY A CA 1
ATOM 3928 C C . GLY A 1 484 ? 50.682 -1.224 -60.487 1.00 83.94 484 GLY A C 1
ATOM 3929 O O . GLY A 1 484 ? 49.945 -0.883 -59.563 1.00 83.94 484 GLY A O 1
ATOM 3930 N N . ALA A 1 485 ? 50.430 -0.875 -61.753 1.00 85.56 485 ALA A N 1
ATOM 3931 C CA . ALA A 1 485 ? 49.281 -0.060 -62.142 1.00 85.56 485 ALA A CA 1
ATOM 3932 C C . ALA A 1 485 ? 47.944 -0.773 -61.873 1.00 85.56 485 ALA A C 1
ATOM 3934 O O . ALA A 1 485 ? 47.039 -0.177 -61.287 1.00 85.56 485 ALA A O 1
ATOM 3935 N N . ALA A 1 486 ? 47.821 -2.057 -62.230 1.00 86.94 486 ALA A N 1
ATOM 3936 C CA . ALA A 1 486 ? 46.605 -2.832 -61.984 1.00 86.94 486 ALA A CA 1
ATOM 3937 C C . ALA A 1 486 ? 46.299 -2.988 -60.484 1.00 86.94 486 ALA A C 1
ATOM 3939 O O . ALA A 1 486 ? 45.154 -2.801 -60.062 1.00 86.94 486 ALA A O 1
ATOM 3940 N N . VAL A 1 487 ? 47.310 -3.292 -59.663 1.00 87.38 487 VAL A N 1
ATOM 3941 C CA . VAL A 1 487 ? 47.164 -3.379 -58.200 1.00 87.38 487 VAL A CA 1
ATOM 3942 C C . VAL A 1 487 ? 46.827 -2.011 -57.609 1.00 87.38 487 VAL A C 1
ATOM 3944 O O . VAL A 1 487 ? 45.951 -1.921 -56.747 1.00 87.38 487 VAL A O 1
ATOM 3947 N N . GLY A 1 488 ? 47.440 -0.939 -58.109 1.00 87.75 488 GLY A N 1
ATOM 3948 C CA . GLY A 1 488 ? 47.141 0.418 -57.669 1.00 87.75 488 GLY A CA 1
ATOM 3949 C C . GLY A 1 488 ? 45.707 0.856 -57.966 1.00 87.75 488 GLY A C 1
ATOM 3950 O O . GLY A 1 488 ? 45.051 1.439 -57.101 1.00 87.75 488 GLY A O 1
ATOM 3951 N N . TYR A 1 489 ? 45.169 0.500 -59.137 1.00 89.25 489 TYR A N 1
ATOM 3952 C CA . TYR A 1 489 ? 43.754 0.713 -59.448 1.00 89.25 489 TYR A CA 1
ATOM 3953 C C . TYR A 1 489 ? 42.827 -0.095 -58.533 1.00 89.25 489 TYR A C 1
ATOM 3955 O O . TYR A 1 489 ? 41.812 0.437 -58.084 1.00 89.25 489 TYR A O 1
ATOM 3963 N N . CYS A 1 490 ? 43.186 -1.337 -58.188 1.00 89.88 490 CYS A N 1
ATOM 3964 C CA . CYS A 1 490 ? 42.423 -2.135 -57.223 1.00 89.88 490 CYS A CA 1
ATOM 3965 C C . CYS A 1 490 ? 42.409 -1.483 -55.834 1.00 89.88 490 CYS A C 1
ATOM 3967 O O . CYS A 1 490 ? 41.347 -1.354 -55.229 1.00 89.88 490 CYS A O 1
ATOM 3969 N N . ALA A 1 491 ? 43.571 -1.045 -55.344 1.00 90.75 491 ALA A N 1
ATOM 3970 C CA . ALA A 1 491 ? 43.716 -0.412 -54.036 1.00 90.75 491 ALA A CA 1
ATOM 3971 C C . ALA A 1 491 ? 42.910 0.891 -53.934 1.00 90.75 491 ALA A C 1
ATOM 3973 O O . ALA A 1 491 ? 42.185 1.102 -52.962 1.00 90.75 491 ALA A O 1
ATOM 3974 N N . HIS A 1 492 ? 42.962 1.732 -54.970 1.00 90.62 492 HIS A N 1
ATOM 3975 C CA . HIS A 1 492 ? 42.178 2.964 -55.012 1.00 90.62 492 HIS A CA 1
ATOM 3976 C C . HIS A 1 492 ? 40.670 2.692 -55.086 1.00 90.62 492 HIS A C 1
ATOM 3978 O O . HIS A 1 492 ? 39.885 3.343 -54.398 1.00 90.62 492 HIS A O 1
ATOM 3984 N N . PHE A 1 493 ? 40.244 1.695 -55.865 1.00 91.50 493 PHE A N 1
ATOM 3985 C CA . PHE A 1 493 ? 38.830 1.337 -55.945 1.00 91.50 493 PHE A CA 1
ATOM 3986 C C . PHE A 1 493 ? 38.291 0.785 -54.612 1.00 91.50 493 PHE A C 1
ATOM 3988 O O . PHE A 1 493 ? 37.210 1.179 -54.176 1.00 91.50 493 PHE A O 1
ATOM 3995 N N . VAL A 1 494 ? 39.066 -0.054 -53.915 1.00 92.31 494 VAL A N 1
ATOM 3996 C CA . VAL A 1 494 ? 38.754 -0.548 -52.559 1.00 92.31 494 VAL A CA 1
ATOM 3997 C C . VAL A 1 494 ? 38.627 0.603 -51.560 1.00 92.31 494 VAL A C 1
ATOM 3999 O O . VAL A 1 494 ? 37.681 0.622 -50.769 1.00 92.31 494 VAL A O 1
ATOM 4002 N N . LEU A 1 495 ? 39.523 1.591 -51.634 1.00 92.19 495 LEU A N 1
ATOM 4003 C CA . LEU A 1 495 ? 39.474 2.789 -50.796 1.00 92.19 495 LEU A CA 1
ATOM 4004 C C . LEU A 1 495 ? 38.194 3.606 -51.043 1.00 92.19 495 LEU A C 1
ATOM 4006 O O . LEU A 1 495 ? 37.507 3.965 -50.086 1.00 92.19 495 LEU A O 1
ATOM 4010 N N . ILE A 1 496 ? 37.818 3.834 -52.307 1.00 91.31 496 ILE A N 1
ATOM 4011 C CA . ILE A 1 496 ? 36.563 4.517 -52.670 1.00 91.31 496 ILE A CA 1
ATOM 4012 C C . ILE A 1 496 ? 35.352 3.757 -52.112 1.00 91.31 496 ILE A C 1
ATOM 4014 O O . ILE A 1 496 ? 34.482 4.357 -51.476 1.00 91.31 496 ILE A O 1
ATOM 4018 N N . ILE A 1 497 ? 35.285 2.436 -52.313 1.00 91.56 497 ILE A N 1
ATOM 4019 C CA . ILE A 1 497 ? 34.172 1.618 -51.810 1.00 91.56 497 ILE A CA 1
ATOM 4020 C C . ILE A 1 497 ? 34.077 1.728 -50.283 1.00 91.56 497 ILE A C 1
ATOM 4022 O O . ILE A 1 497 ? 32.985 1.937 -49.755 1.00 91.56 497 ILE A O 1
ATOM 4026 N N . SER A 1 498 ? 35.203 1.637 -49.574 1.00 92.81 498 SER A N 1
ATOM 4027 C CA . SER A 1 498 ? 35.273 1.797 -48.118 1.00 92.81 498 SER A CA 1
ATOM 4028 C C . SER A 1 498 ? 34.734 3.155 -47.654 1.00 92.81 498 SER A C 1
ATOM 4030 O O . SER A 1 498 ? 33.901 3.195 -46.746 1.00 92.81 498 SER A O 1
ATOM 4032 N N . GLN A 1 499 ? 35.111 4.253 -48.313 1.00 90.62 499 GLN A N 1
ATOM 4033 C CA . GLN A 1 499 ? 34.629 5.597 -47.980 1.00 90.62 499 GLN A CA 1
ATOM 4034 C C . GLN A 1 499 ? 33.118 5.754 -48.195 1.00 90.62 499 GLN A C 1
ATOM 4036 O O . GLN A 1 499 ? 32.417 6.251 -47.311 1.00 90.62 499 GLN A O 1
ATOM 4041 N N . PHE A 1 500 ? 32.578 5.286 -49.325 1.00 89.62 500 PHE A N 1
ATOM 4042 C CA . PHE A 1 500 ? 31.136 5.373 -49.589 1.00 89.62 500 PHE A CA 1
ATOM 4043 C C . PHE A 1 500 ? 30.313 4.471 -48.659 1.00 89.62 500 PHE A C 1
ATOM 4045 O O . PHE A 1 500 ? 29.236 4.871 -48.193 1.00 89.62 500 PHE A O 1
ATOM 4052 N N . LEU A 1 501 ? 30.822 3.275 -48.346 1.00 87.12 501 LEU A N 1
ATOM 4053 C CA . LEU A 1 501 ? 30.224 2.373 -47.360 1.00 87.12 501 LEU A CA 1
ATOM 4054 C C . LEU A 1 501 ? 30.448 2.832 -45.913 1.00 87.12 501 LEU A C 1
ATOM 4056 O O . LEU A 1 501 ? 29.788 2.300 -45.026 1.00 87.12 501 LEU A O 1
ATOM 4060 N N . GLN A 1 502 ? 31.319 3.822 -45.687 1.00 89.06 502 GLN A N 1
ATOM 4061 C CA . GLN A 1 502 ? 31.768 4.263 -44.363 1.00 89.06 502 GLN A CA 1
ATOM 4062 C C . GLN A 1 502 ? 32.295 3.088 -43.520 1.00 89.06 502 GLN A C 1
ATOM 4064 O O . GLN A 1 502 ? 32.034 3.000 -42.322 1.00 89.06 502 GLN A O 1
ATOM 4069 N N . LEU A 1 503 ? 33.022 2.168 -44.161 1.00 90.12 503 LEU A N 1
ATOM 4070 C CA . LEU A 1 503 ? 33.578 0.977 -43.525 1.00 90.12 503 LEU A CA 1
ATOM 4071 C C . LEU A 1 503 ? 35.093 1.144 -43.360 1.00 90.12 503 LEU A C 1
ATOM 4073 O O . LEU A 1 503 ? 35.785 1.134 -44.377 1.00 90.12 503 LEU A O 1
ATOM 4077 N N . PRO A 1 504 ? 35.636 1.247 -42.135 1.00 91.69 504 PRO A N 1
ATOM 4078 C CA . PRO A 1 504 ? 37.080 1.304 -41.937 1.00 91.69 504 PRO A CA 1
ATOM 4079 C C . PRO A 1 504 ? 37.730 -0.007 -42.400 1.00 91.69 504 PRO A C 1
ATOM 4081 O O . PRO A 1 504 ? 37.314 -1.099 -41.994 1.00 91.69 504 PRO A O 1
ATOM 4084 N N . LEU A 1 505 ? 38.733 0.104 -43.271 1.00 90.94 505 LEU A N 1
ATOM 4085 C CA . LEU A 1 505 ? 39.512 -1.046 -43.730 1.00 90.94 505 LEU A CA 1
ATOM 4086 C C . LEU A 1 505 ? 40.369 -1.576 -42.581 1.00 90.94 505 LEU A C 1
ATOM 4088 O O . LEU A 1 505 ? 40.893 -0.801 -41.779 1.00 90.94 505 LEU A O 1
ATOM 4092 N N . ARG A 1 506 ? 40.503 -2.901 -42.500 1.00 90.25 506 ARG A N 1
ATOM 4093 C CA . ARG A 1 506 ? 41.358 -3.554 -41.508 1.00 90.25 506 ARG A CA 1
ATOM 4094 C C . ARG A 1 506 ? 42.819 -3.172 -41.720 1.00 90.25 506 ARG A C 1
ATOM 4096 O O . ARG A 1 506 ? 43.526 -2.981 -40.734 1.00 90.25 506 ARG A O 1
ATOM 4103 N N . PHE A 1 507 ? 43.233 -3.059 -42.977 1.00 92.19 507 PHE A N 1
ATOM 4104 C CA . PHE A 1 507 ? 44.550 -2.580 -43.362 1.00 92.19 507 PHE A CA 1
ATOM 4105 C C . PHE A 1 507 ? 44.390 -1.259 -44.137 1.00 92.19 507 PHE A C 1
ATOM 4107 O O . PHE A 1 507 ? 43.972 -1.250 -45.293 1.00 92.19 507 PHE A O 1
ATOM 4114 N N . PRO A 1 508 ? 44.639 -0.098 -43.509 1.00 91.50 508 PRO A N 1
ATOM 4115 C CA . PRO A 1 508 ? 44.470 1.186 -44.180 1.00 91.50 508 PRO A CA 1
ATOM 4116 C C . PRO A 1 508 ? 45.363 1.311 -45.415 1.00 91.50 508 PRO A C 1
ATOM 4118 O O . PRO A 1 508 ? 46.529 0.920 -45.389 1.00 91.50 508 PRO A O 1
ATOM 4121 N N . ILE A 1 509 ? 44.813 1.887 -46.482 1.00 90.44 509 ILE A N 1
ATOM 4122 C CA . ILE A 1 509 ? 45.525 2.134 -47.737 1.00 90.44 509 ILE A CA 1
ATOM 4123 C C . ILE A 1 509 ? 45.855 3.625 -47.815 1.00 90.44 509 ILE A C 1
ATOM 4125 O O . ILE A 1 509 ? 44.949 4.459 -47.870 1.00 90.44 509 ILE A O 1
ATOM 4129 N N . GLU A 1 510 ? 47.142 3.958 -47.864 1.00 87.25 510 GLU A N 1
ATOM 4130 C CA . GLU A 1 510 ? 47.627 5.307 -48.146 1.00 87.25 510 GLU A CA 1
ATOM 4131 C C . GLU A 1 510 ? 47.845 5.481 -49.648 1.00 87.25 510 GLU A C 1
ATOM 4133 O O . GLU A 1 510 ? 48.643 4.779 -50.279 1.00 87.25 510 GLU A O 1
ATOM 4138 N N . PHE A 1 511 ? 47.126 6.437 -50.235 1.00 81.69 511 PHE A N 1
ATOM 4139 C CA . PHE A 1 511 ? 47.186 6.724 -51.661 1.00 81.69 511 PHE A CA 1
ATOM 4140 C C . PHE A 1 511 ? 47.925 8.043 -51.921 1.00 81.69 511 PHE A C 1
ATOM 4142 O O . PHE A 1 511 ? 47.356 9.117 -51.752 1.00 81.69 511 PHE A O 1
ATOM 4149 N N . ASN A 1 512 ? 49.179 7.953 -52.381 1.00 74.19 512 ASN A N 1
ATOM 4150 C CA . ASN A 1 512 ? 50.039 9.104 -52.700 1.00 74.19 512 ASN A CA 1
ATOM 4151 C C . ASN A 1 512 ? 50.445 9.164 -54.195 1.00 74.19 512 ASN A C 1
ATOM 4153 O O . ASN A 1 512 ? 51.450 9.789 -54.539 1.00 74.19 512 ASN A O 1
ATOM 4157 N N . GLY A 1 513 ? 49.692 8.495 -55.084 1.00 64.31 513 GLY A N 1
ATOM 4158 C CA . GLY A 1 513 ? 50.001 8.321 -56.516 1.00 64.31 513 GLY A CA 1
ATOM 4159 C C . GLY A 1 513 ? 50.312 6.865 -56.905 1.00 64.31 513 GLY A C 1
ATOM 4160 O O . GLY A 1 513 ? 50.466 6.011 -56.043 1.00 64.31 513 GLY A O 1
ATOM 4161 N N . ALA A 1 514 ? 50.400 6.556 -58.208 1.00 57.38 514 ALA A N 1
ATOM 4162 C CA . ALA A 1 514 ? 50.423 5.170 -58.715 1.00 57.38 514 ALA A CA 1
ATOM 4163 C C . ALA A 1 514 ? 51.634 4.314 -58.274 1.00 57.38 514 ALA A C 1
ATOM 4165 O O . ALA A 1 514 ? 51.521 3.094 -58.214 1.00 57.38 514 ALA A O 1
ATOM 4166 N N . ALA A 1 515 ? 52.773 4.934 -57.950 1.00 60.06 515 ALA A N 1
ATOM 4167 C CA . ALA A 1 515 ? 54.012 4.242 -57.566 1.00 60.06 515 ALA A CA 1
ATOM 4168 C C . ALA A 1 515 ? 54.310 4.283 -56.052 1.00 60.06 515 ALA A C 1
ATOM 4170 O O . ALA A 1 515 ? 55.336 3.776 -55.607 1.00 60.06 515 ALA A O 1
ATOM 4171 N N . THR A 1 516 ? 53.437 4.905 -55.257 1.00 70.56 516 THR A N 1
ATOM 4172 C CA . THR A 1 516 ? 53.665 5.219 -53.832 1.00 70.56 516 THR A CA 1
ATOM 4173 C C . THR A 1 516 ? 52.527 4.732 -52.934 1.00 70.56 516 THR A C 1
ATOM 4175 O O . THR A 1 516 ? 52.436 5.141 -51.778 1.00 70.56 516 THR A O 1
ATOM 4178 N N . ILE A 1 517 ? 51.660 3.857 -53.454 1.00 83.62 517 ILE A N 1
ATOM 4179 C CA . ILE A 1 517 ? 50.553 3.278 -52.692 1.00 83.62 517 ILE A CA 1
ATOM 4180 C C . ILE A 1 517 ? 51.116 2.291 -51.679 1.00 83.62 517 ILE A C 1
ATOM 4182 O O . ILE A 1 517 ? 51.844 1.357 -52.038 1.00 83.62 517 ILE A O 1
ATOM 4186 N N . LYS A 1 518 ? 50.746 2.493 -50.419 1.00 86.94 518 LYS A N 1
ATOM 4187 C CA . LYS A 1 518 ? 51.149 1.649 -49.301 1.00 86.94 518 LYS A CA 1
ATOM 4188 C C . LYS A 1 518 ? 49.926 1.134 -48.567 1.00 86.94 518 LYS A C 1
ATOM 4190 O O . LYS A 1 518 ? 48.895 1.800 -48.512 1.00 86.94 518 LYS A O 1
ATOM 4195 N N . ILE A 1 519 ? 50.053 -0.059 -48.011 1.00 88.81 519 ILE A N 1
ATOM 4196 C CA . ILE A 1 519 ? 49.059 -0.651 -47.125 1.00 88.81 519 ILE A CA 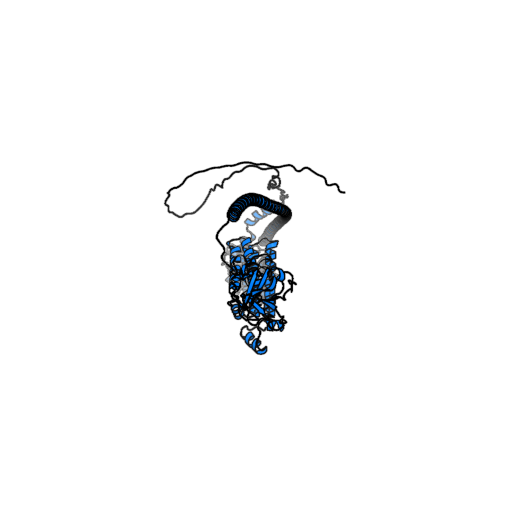1
ATOM 4197 C C . ILE A 1 519 ? 49.686 -0.875 -45.756 1.00 88.81 519 ILE A C 1
ATOM 4199 O O . ILE A 1 519 ? 50.833 -1.327 -45.671 1.00 88.81 519 ILE A O 1
ATOM 4203 N N . HIS A 1 520 ? 48.946 -0.532 -44.703 1.00 88.31 520 HIS A N 1
ATOM 4204 C CA . HIS A 1 520 ? 49.462 -0.564 -43.343 1.00 88.31 520 HIS A CA 1
ATOM 4205 C C . HIS A 1 520 ? 48.994 -1.790 -42.570 1.00 88.31 520 HIS A C 1
ATOM 4207 O O . HIS A 1 520 ? 47.797 -2.065 -42.477 1.00 88.31 520 HIS A O 1
ATOM 4213 N N . ASP A 1 521 ? 49.943 -2.477 -41.943 1.00 89.94 521 ASP A N 1
ATOM 4214 C CA . ASP A 1 521 ? 49.682 -3.491 -40.929 1.00 89.94 521 ASP A CA 1
ATOM 4215 C C . ASP A 1 521 ? 50.307 -3.068 -39.599 1.00 89.94 521 ASP A C 1
ATOM 4217 O O . ASP A 1 521 ? 51.494 -3.274 -39.342 1.00 89.94 521 ASP A O 1
ATOM 4221 N N . TYR A 1 522 ? 49.482 -2.479 -38.731 1.00 85.06 522 TYR A N 1
ATOM 4222 C CA . TYR A 1 522 ? 49.899 -2.027 -37.401 1.00 85.06 522 TYR A CA 1
ATOM 4223 C C . TYR A 1 522 ? 50.345 -3.163 -36.472 1.00 85.06 522 TYR A C 1
ATOM 4225 O O . TYR A 1 522 ? 50.838 -2.896 -35.378 1.00 85.06 522 TYR A O 1
ATOM 4233 N N . THR A 1 523 ? 50.158 -4.429 -36.861 1.00 86.00 523 THR A N 1
ATOM 4234 C CA . THR A 1 523 ? 50.624 -5.568 -36.061 1.00 86.00 523 THR A CA 1
ATOM 4235 C C . THR A 1 523 ? 52.122 -5.837 -36.223 1.00 86.00 523 THR A C 1
ATOM 4237 O O . THR A 1 523 ? 52.703 -6.522 -35.381 1.00 86.00 523 THR A O 1
ATOM 4240 N N . LEU A 1 524 ? 52.761 -5.278 -37.260 1.00 84.44 524 LEU A N 1
ATOM 4241 C CA . LEU A 1 524 ? 54.177 -5.474 -37.569 1.00 84.44 524 LEU A CA 1
ATOM 4242 C C . LEU A 1 524 ? 55.009 -4.194 -37.344 1.00 84.44 524 LEU A C 1
ATOM 4244 O O . LEU A 1 524 ? 54.512 -3.088 -37.564 1.00 84.44 524 LEU A O 1
ATOM 4248 N N . PRO A 1 525 ? 56.296 -4.328 -36.948 1.00 72.31 525 PRO A N 1
ATOM 4249 C CA . PRO A 1 525 ? 57.189 -3.194 -36.680 1.00 72.31 525 PRO A CA 1
ATOM 4250 C C . PRO A 1 525 ? 57.566 -2.400 -37.940 1.00 72.31 525 PRO A C 1
ATOM 4252 O O . PRO A 1 525 ? 57.759 -1.190 -37.870 1.00 72.31 525 PRO A O 1
ATOM 4255 N N . SER A 1 526 ? 57.643 -3.056 -39.099 1.00 72.00 526 SER A N 1
ATOM 4256 C CA . SER A 1 526 ? 57.593 -2.402 -40.407 1.00 72.00 526 SER A CA 1
ATOM 4257 C C . SER A 1 526 ? 56.133 -2.377 -40.849 1.00 72.00 526 SER A C 1
ATOM 4259 O O . SER A 1 526 ? 55.643 -3.358 -41.405 1.00 72.00 526 SER A O 1
ATOM 4261 N N . SER A 1 527 ? 55.415 -1.304 -40.527 1.00 77.62 527 SER A N 1
ATOM 4262 C CA . SER A 1 527 ? 53.970 -1.262 -40.765 1.00 77.62 527 SER A CA 1
ATOM 4263 C C . SER A 1 527 ? 53.601 -0.970 -42.220 1.00 77.62 527 SER A C 1
ATOM 4265 O O . SER A 1 527 ? 52.475 -1.254 -42.597 1.00 77.62 527 SER A O 1
ATOM 4267 N N . ASP A 1 528 ? 54.518 -0.446 -43.038 1.00 85.56 528 ASP A N 1
ATOM 4268 C CA . ASP A 1 528 ? 54.236 0.018 -44.402 1.00 85.56 528 ASP A CA 1
ATOM 4269 C C . ASP A 1 528 ? 54.660 -1.002 -45.460 1.00 85.56 528 ASP A C 1
ATOM 4271 O O . ASP A 1 528 ? 55.853 -1.265 -45.630 1.00 85.56 528 ASP A O 1
ATOM 4275 N N . PHE A 1 529 ? 53.708 -1.487 -46.258 1.00 88.19 529 PHE A N 1
ATOM 4276 C CA . PHE A 1 529 ? 53.993 -2.400 -47.365 1.00 88.19 529 PHE A CA 1
ATOM 4277 C C . PHE A 1 529 ? 53.644 -1.760 -48.714 1.00 88.19 529 PHE A C 1
ATOM 4279 O O . PHE A 1 529 ? 52.495 -1.363 -48.921 1.00 88.19 529 PHE A O 1
ATOM 4286 N N . PRO A 1 530 ? 54.601 -1.642 -49.654 1.00 87.69 530 PRO A N 1
ATOM 4287 C CA . PRO A 1 530 ? 54.344 -1.049 -50.959 1.00 87.69 530 PRO A CA 1
ATOM 4288 C C . PRO A 1 530 ? 53.512 -1.988 -51.837 1.00 87.69 530 PRO A C 1
ATOM 4290 O O . PRO A 1 530 ? 53.782 -3.184 -51.932 1.00 87.69 530 PRO A O 1
ATOM 4293 N N . LEU A 1 531 ? 52.542 -1.432 -52.559 1.00 86.31 531 LEU A N 1
ATOM 4294 C CA . LEU A 1 531 ? 51.726 -2.157 -53.539 1.00 86.31 531 LEU A CA 1
ATOM 4295 C C . LEU A 1 531 ? 52.302 -2.089 -54.965 1.00 86.31 531 LEU A C 1
ATOM 4297 O O . LEU A 1 531 ? 51.573 -2.240 -55.943 1.00 86.31 531 LEU A O 1
ATOM 4301 N N . TYR A 1 532 ? 53.617 -1.885 -55.084 1.00 84.19 532 TYR A N 1
ATOM 4302 C CA . TYR A 1 532 ? 54.332 -1.796 -56.354 1.00 84.19 532 TYR A CA 1
ATOM 4303 C C . TYR A 1 532 ? 55.567 -2.729 -56.370 1.00 84.19 532 TYR A C 1
ATOM 4305 O O . TYR A 1 532 ? 56.327 -2.732 -55.400 1.00 84.19 532 TYR A O 1
ATOM 4313 N N . PRO A 1 533 ? 55.825 -3.480 -57.458 1.00 78.69 533 PRO A N 1
ATOM 4314 C CA . PRO A 1 533 ? 56.849 -4.537 -57.500 1.00 78.69 533 PRO A CA 1
ATOM 4315 C C . PRO A 1 533 ? 58.337 -4.090 -57.572 1.00 78.69 533 PRO A C 1
ATOM 4317 O O . PRO A 1 533 ? 59.202 -4.938 -57.734 1.00 78.69 533 PRO A O 1
ATOM 4320 N N . SER A 1 534 ? 58.688 -2.800 -57.436 1.00 69.00 534 SER A N 1
ATOM 4321 C CA . SER A 1 534 ? 60.002 -2.256 -57.877 1.00 69.00 534 SER A CA 1
ATOM 4322 C C . SER A 1 534 ? 61.262 -2.684 -57.110 1.00 69.00 534 SER A C 1
ATOM 4324 O O . SER A 1 534 ? 62.344 -2.583 -57.685 1.00 69.00 534 SER A O 1
ATOM 4326 N N . TYR A 1 535 ? 61.183 -2.995 -55.808 1.00 60.03 535 TYR A N 1
ATOM 4327 C CA . TYR A 1 535 ? 62.390 -3.070 -54.955 1.00 60.03 535 TYR A CA 1
ATOM 4328 C C . TYR A 1 535 ? 62.449 -4.303 -54.048 1.00 60.03 535 TYR A C 1
ATOM 4330 O O . TYR A 1 535 ? 63.504 -4.920 -53.948 1.00 60.03 535 TYR A O 1
ATOM 4338 N N . ASP A 1 536 ? 61.336 -4.691 -53.418 1.00 78.31 536 ASP A N 1
ATOM 4339 C CA . ASP A 1 536 ? 61.254 -5.917 -52.618 1.00 78.31 536 ASP A CA 1
ATOM 4340 C C . ASP A 1 536 ? 59.977 -6.690 -52.959 1.00 78.31 536 ASP A C 1
ATOM 4342 O O . ASP A 1 536 ? 58.867 -6.334 -52.550 1.00 78.31 536 ASP A O 1
ATOM 4346 N N . MET A 1 537 ? 60.149 -7.772 -53.720 1.00 79.88 537 MET A N 1
ATOM 4347 C CA . MET A 1 537 ? 59.052 -8.640 -54.139 1.00 79.88 537 MET A CA 1
ATOM 4348 C C . MET A 1 537 ? 58.351 -9.316 -52.956 1.00 79.88 537 MET A C 1
ATOM 4350 O O . MET A 1 537 ? 57.156 -9.591 -53.056 1.00 79.88 537 MET A O 1
ATOM 4354 N N . ASN A 1 538 ? 59.041 -9.552 -51.835 1.00 81.69 538 ASN A N 1
ATOM 4355 C CA . ASN A 1 538 ? 58.440 -10.178 -50.656 1.00 81.69 538 ASN A CA 1
ATOM 4356 C C . ASN A 1 538 ? 57.524 -9.194 -49.917 1.00 81.69 538 ASN A C 1
ATOM 4358 O O . ASN A 1 538 ? 56.395 -9.543 -49.567 1.00 81.69 538 ASN A O 1
ATOM 4362 N N . SER A 1 539 ? 57.964 -7.944 -49.748 1.00 83.06 539 SER A N 1
ATOM 4363 C CA . SER A 1 539 ? 57.125 -6.874 -49.194 1.00 83.06 539 SER A CA 1
ATOM 4364 C C . SER A 1 539 ? 55.915 -6.573 -50.081 1.00 83.06 539 SER A C 1
ATOM 4366 O O . SER A 1 539 ? 54.805 -6.417 -49.571 1.00 83.06 539 SER A O 1
ATOM 4368 N N . PHE A 1 540 ? 56.090 -6.573 -51.408 1.00 85.31 540 PHE A N 1
ATOM 4369 C CA . PHE A 1 540 ? 54.981 -6.443 -52.358 1.00 85.31 540 PHE A CA 1
ATOM 4370 C C . PHE A 1 540 ? 53.994 -7.618 -52.269 1.00 85.31 540 PHE A C 1
ATOM 4372 O O . PHE A 1 540 ? 52.781 -7.409 -52.230 1.00 85.31 540 PHE A O 1
ATOM 4379 N N . GLN A 1 541 ? 54.491 -8.858 -52.189 1.00 85.31 541 GLN A N 1
ATOM 4380 C CA . GLN A 1 541 ? 53.666 -10.058 -52.007 1.00 85.31 541 GLN A CA 1
ATOM 4381 C C . GLN A 1 541 ? 52.804 -9.980 -50.747 1.00 85.31 541 GLN A C 1
ATOM 4383 O O . GLN A 1 541 ? 51.611 -10.295 -50.799 1.00 85.31 541 GLN A O 1
ATOM 4388 N N . TYR A 1 542 ? 53.391 -9.538 -49.633 1.00 87.88 542 TYR A N 1
ATOM 4389 C CA . TYR A 1 542 ? 52.671 -9.357 -48.379 1.00 87.88 542 TYR A CA 1
ATOM 4390 C C . TYR A 1 542 ? 51.637 -8.230 -48.478 1.00 87.88 542 TYR A C 1
ATOM 4392 O O . TYR A 1 542 ? 50.468 -8.455 -48.169 1.00 87.88 542 TYR A O 1
ATOM 4400 N N . GLY A 1 543 ? 52.008 -7.059 -49.007 1.00 88.25 543 GLY A N 1
ATOM 4401 C CA . GLY A 1 543 ? 51.072 -5.950 -49.215 1.00 88.25 543 GLY A CA 1
ATOM 4402 C C . GLY A 1 543 ? 49.886 -6.337 -50.108 1.00 88.25 543 GLY A C 1
ATOM 4403 O O . GLY A 1 543 ? 48.728 -6.077 -49.779 1.00 88.25 543 GLY A O 1
ATOM 4404 N N . PHE A 1 544 ? 50.138 -7.056 -51.202 1.00 87.56 544 PHE A N 1
ATOM 4405 C CA . PHE A 1 544 ? 49.081 -7.561 -52.077 1.00 87.56 544 PHE A CA 1
ATOM 4406 C C . PHE A 1 544 ? 48.178 -8.597 -51.383 1.00 87.56 544 PHE A C 1
ATOM 4408 O O . PHE A 1 544 ? 46.969 -8.645 -51.623 1.00 87.56 544 PHE A O 1
ATOM 4415 N N . PHE A 1 545 ? 48.731 -9.419 -50.488 1.00 88.25 545 PHE A N 1
ATOM 4416 C CA . PHE A 1 545 ? 47.942 -10.316 -49.645 1.00 88.25 545 PHE A CA 1
ATOM 4417 C C . PHE A 1 545 ? 47.030 -9.547 -48.676 1.00 88.25 545 PHE A C 1
ATOM 4419 O O . PHE A 1 545 ? 45.864 -9.922 -48.531 1.00 88.25 545 PHE A O 1
ATOM 4426 N N . LEU A 1 546 ? 47.515 -8.466 -48.061 1.00 90.56 546 LEU A N 1
ATOM 4427 C CA . LEU A 1 546 ? 46.713 -7.606 -47.184 1.00 90.56 546 LEU A CA 1
ATOM 4428 C C . LEU A 1 546 ? 45.555 -6.942 -47.941 1.00 90.56 546 LEU A C 1
ATOM 4430 O O . LEU A 1 546 ? 44.415 -7.007 -47.484 1.00 90.56 546 LEU A O 1
ATOM 4434 N N . LEU A 1 547 ? 45.800 -6.436 -49.154 1.00 90.56 547 LEU A N 1
ATOM 4435 C CA . LEU A 1 547 ? 44.747 -5.870 -50.006 1.00 90.56 547 LEU A CA 1
ATOM 4436 C C . LEU A 1 547 ? 43.635 -6.896 -50.287 1.00 90.56 547 LEU A C 1
ATOM 4438 O O . LEU A 1 547 ? 42.444 -6.593 -50.218 1.00 90.56 547 LEU A O 1
ATOM 4442 N N . ASN A 1 548 ? 44.011 -8.147 -50.550 1.00 90.56 548 ASN A N 1
ATOM 4443 C CA . ASN A 1 548 ? 43.059 -9.241 -50.740 1.00 90.56 548 ASN A CA 1
ATOM 4444 C C . ASN A 1 548 ? 42.252 -9.571 -49.473 1.00 90.56 548 ASN A C 1
ATOM 4446 O O . ASN A 1 548 ? 41.103 -10.014 -49.568 1.00 90.56 548 ASN A O 1
ATOM 4450 N N . ARG A 1 549 ? 42.814 -9.337 -48.280 1.00 89.56 549 ARG A N 1
ATOM 4451 C CA . ARG A 1 549 ? 42.082 -9.464 -47.012 1.00 89.56 549 ARG A CA 1
ATOM 4452 C C . ARG A 1 549 ? 41.050 -8.357 -46.833 1.00 89.56 549 ARG A C 1
ATOM 4454 O O . ARG A 1 549 ? 39.943 -8.670 -46.399 1.00 89.56 549 ARG A O 1
ATOM 4461 N N . ASP A 1 550 ? 41.363 -7.124 -47.214 1.00 91.69 550 ASP A N 1
ATOM 4462 C CA . ASP A 1 550 ? 40.400 -6.016 -47.183 1.00 91.69 550 ASP A CA 1
ATOM 4463 C C . ASP A 1 550 ? 39.268 -6.204 -48.196 1.00 91.69 550 ASP A C 1
ATOM 4465 O O . ASP A 1 550 ? 38.099 -5.981 -47.879 1.00 91.69 550 ASP A O 1
ATOM 4469 N N . ILE A 1 551 ? 39.569 -6.717 -49.393 1.00 90.56 551 ILE A N 1
ATOM 4470 C CA . ILE A 1 551 ? 38.532 -7.119 -50.358 1.00 90.56 551 ILE A CA 1
ATOM 4471 C C . ILE A 1 551 ? 37.633 -8.197 -49.740 1.00 90.56 551 ILE A C 1
ATOM 4473 O O . ILE A 1 551 ? 36.408 -8.125 -49.841 1.00 90.56 551 ILE A O 1
ATOM 4477 N N . GLY A 1 552 ? 38.219 -9.166 -49.033 1.00 88.44 552 GLY A N 1
ATOM 4478 C CA . GLY A 1 552 ? 37.474 -10.164 -48.270 1.00 88.44 552 GLY A CA 1
ATOM 4479 C C . GLY A 1 552 ? 36.582 -9.565 -47.176 1.00 88.44 552 GLY A C 1
ATOM 4480 O O . GLY A 1 552 ? 35.449 -10.015 -46.995 1.00 88.44 552 GLY A O 1
ATOM 4481 N N . GLN A 1 553 ? 37.054 -8.532 -46.474 1.00 90.56 553 GLN A N 1
ATOM 4482 C CA . GLN A 1 553 ? 36.266 -7.788 -45.488 1.00 90.56 553 GLN A CA 1
ATOM 4483 C C . GLN A 1 553 ? 35.066 -7.095 -46.146 1.00 90.56 553 GLN A C 1
ATOM 4485 O O . GLN A 1 553 ? 33.948 -7.198 -45.636 1.00 90.56 553 GLN A O 1
ATOM 4490 N N . LEU A 1 554 ? 35.271 -6.431 -47.289 1.00 90.06 554 LEU A N 1
ATOM 4491 C CA . LEU A 1 554 ? 34.200 -5.776 -48.045 1.00 90.06 554 LEU A CA 1
ATOM 4492 C C . LEU A 1 554 ? 33.147 -6.778 -48.530 1.00 90.06 554 LEU A C 1
ATOM 4494 O O . LEU A 1 554 ? 31.949 -6.535 -48.373 1.00 90.06 554 LEU A O 1
ATOM 4498 N N . MET A 1 555 ? 33.588 -7.921 -49.053 1.00 88.12 555 MET A N 1
ATOM 4499 C CA . MET A 1 555 ? 32.731 -9.037 -49.469 1.00 88.12 555 MET A CA 1
ATOM 4500 C C . MET A 1 555 ? 31.874 -9.549 -48.309 1.00 88.12 555 MET A C 1
ATOM 4502 O O . MET A 1 555 ? 30.649 -9.625 -48.425 1.00 88.12 555 MET A O 1
ATOM 4506 N N . TYR A 1 556 ? 32.493 -9.797 -47.152 1.00 88.62 556 TYR A N 1
ATOM 4507 C CA . TYR A 1 556 ? 31.786 -10.231 -45.947 1.00 88.62 556 TYR A CA 1
ATOM 4508 C C . TYR A 1 556 ? 30.751 -9.199 -45.475 1.00 88.62 556 TYR A C 1
ATOM 4510 O O . TYR A 1 556 ? 29.602 -9.554 -45.207 1.00 88.62 556 TYR A O 1
ATOM 4518 N N . HIS A 1 557 ? 31.122 -7.915 -45.426 1.00 87.69 557 HIS A N 1
ATOM 4519 C CA . HIS A 1 557 ? 30.219 -6.835 -45.022 1.00 87.69 557 HIS A CA 1
ATOM 4520 C C . HIS A 1 557 ? 29.015 -6.706 -45.966 1.00 87.69 557 HIS A C 1
ATOM 4522 O O . HIS A 1 557 ? 27.880 -6.533 -45.522 1.00 87.69 557 HIS A O 1
ATOM 4528 N N . CYS A 1 558 ? 29.244 -6.853 -47.271 1.00 86.44 558 CYS A N 1
ATOM 4529 C CA . CYS A 1 558 ? 28.194 -6.803 -48.287 1.00 86.44 558 CYS A CA 1
ATOM 4530 C C . CYS A 1 558 ? 27.389 -8.110 -48.401 1.00 86.44 558 CYS A C 1
ATOM 4532 O O . CYS A 1 558 ? 26.427 -8.159 -49.168 1.00 86.44 558 CYS A O 1
ATOM 4534 N N . ARG A 1 559 ? 27.745 -9.148 -47.628 1.00 83.69 559 ARG A N 1
ATOM 4535 C CA . ARG A 1 559 ? 27.172 -10.505 -47.688 1.00 83.69 559 ARG A CA 1
ATOM 4536 C C . ARG A 1 559 ? 27.238 -11.117 -49.094 1.00 83.69 559 ARG A C 1
ATOM 4538 O O . ARG A 1 559 ? 26.317 -11.817 -49.509 1.00 83.69 559 ARG A O 1
ATOM 4545 N N . VAL A 1 560 ? 28.322 -10.834 -49.813 1.00 79.50 560 VAL A N 1
ATOM 4546 C CA . VAL A 1 560 ? 28.617 -11.363 -51.149 1.00 79.50 560 VAL A CA 1
ATOM 4547 C C . VAL A 1 560 ? 29.751 -12.382 -51.049 1.00 79.50 560 VAL A C 1
ATOM 4549 O O . VAL A 1 560 ? 30.738 -12.149 -50.354 1.00 79.50 560 VAL A O 1
ATOM 4552 N N . GLY A 1 561 ? 29.606 -13.512 -51.745 1.00 65.38 561 GLY A N 1
ATOM 4553 C CA . GLY A 1 561 ? 30.540 -14.638 -51.681 1.00 65.38 561 GLY A CA 1
ATOM 4554 C C . GLY A 1 561 ? 30.226 -15.641 -50.559 1.00 65.38 561 GLY A C 1
ATOM 4555 O O . GLY A 1 561 ? 29.780 -15.287 -49.468 1.00 65.38 561 GLY A O 1
ATOM 4556 N N . GLY A 1 562 ? 30.429 -16.933 -50.837 1.00 60.41 562 GLY A N 1
ATOM 4557 C CA . GLY A 1 562 ? 30.228 -18.015 -49.865 1.00 60.41 562 GLY A CA 1
ATOM 4558 C C . GLY A 1 562 ? 31.278 -18.035 -48.743 1.00 60.41 562 GLY A C 1
ATOM 4559 O O . GLY A 1 562 ? 32.258 -17.298 -48.771 1.00 60.41 562 GLY A O 1
ATOM 4560 N N . ARG A 1 563 ? 31.121 -18.947 -47.768 1.00 56.19 563 ARG A N 1
ATOM 4561 C CA . ARG A 1 563 ? 32.050 -19.130 -46.624 1.00 56.19 563 ARG A CA 1
ATOM 4562 C C . ARG A 1 563 ? 33.517 -19.414 -47.016 1.00 56.19 563 ARG A C 1
ATOM 4564 O O . ARG A 1 563 ? 34.382 -19.353 -46.151 1.00 56.19 563 ARG A O 1
ATOM 4571 N N . THR A 1 564 ? 33.798 -19.723 -48.284 1.00 53.75 564 THR A N 1
ATOM 4572 C CA . THR A 1 564 ? 35.128 -20.078 -48.805 1.00 53.75 564 THR A CA 1
ATOM 4573 C C . THR A 1 564 ? 35.398 -19.409 -50.160 1.00 53.75 564 THR A C 1
ATOM 4575 O O . THR A 1 564 ? 35.560 -20.091 -51.173 1.00 53.75 564 THR A O 1
ATOM 4578 N N . THR A 1 565 ? 35.410 -18.075 -50.214 1.00 61.22 565 THR A N 1
ATOM 4579 C CA . THR A 1 565 ? 35.933 -17.355 -51.386 1.00 61.22 565 THR A CA 1
ATOM 4580 C C . THR A 1 565 ? 37.458 -17.361 -51.361 1.00 61.22 565 THR A C 1
ATOM 4582 O O . THR A 1 565 ? 38.092 -17.081 -50.343 1.00 61.22 565 THR A O 1
ATOM 4585 N N . ASP A 1 566 ? 38.070 -17.720 -52.487 1.00 72.69 566 ASP A N 1
ATOM 4586 C CA . ASP A 1 566 ? 39.519 -17.651 -52.628 1.00 72.69 566 ASP A CA 1
ATOM 4587 C C . ASP A 1 566 ? 39.941 -16.181 -52.736 1.00 72.69 566 ASP A C 1
ATOM 4589 O O . ASP A 1 566 ? 39.833 -15.557 -53.795 1.00 72.69 566 ASP A O 1
ATOM 4593 N N . TYR A 1 567 ? 40.420 -15.613 -51.625 1.00 73.00 567 TYR A N 1
ATOM 4594 C CA . TYR A 1 567 ? 40.859 -14.216 -51.549 1.00 73.00 567 TYR A CA 1
ATOM 4595 C C . TYR A 1 567 ? 41.962 -13.878 -52.561 1.00 73.00 567 TYR A C 1
ATOM 4597 O O . TYR A 1 567 ? 42.141 -12.714 -52.896 1.00 73.00 567 TYR A O 1
ATOM 4605 N N . ARG A 1 568 ? 42.669 -14.880 -53.100 1.00 74.75 568 ARG A N 1
ATOM 4606 C CA . ARG A 1 568 ? 43.750 -14.702 -54.083 1.00 74.75 568 ARG A CA 1
ATOM 4607 C C . ARG A 1 568 ? 43.245 -14.202 -55.440 1.00 74.75 568 ARG A C 1
ATOM 4609 O O . ARG A 1 568 ? 44.029 -13.687 -56.230 1.00 74.75 568 ARG A O 1
ATOM 4616 N N . LYS A 1 569 ? 41.948 -14.348 -55.726 1.00 80.50 569 LYS A N 1
ATOM 4617 C CA . LYS A 1 569 ? 41.319 -13.950 -56.992 1.00 80.50 569 LYS A CA 1
ATOM 4618 C C . LYS A 1 569 ? 40.833 -12.494 -56.958 1.00 80.50 569 LYS A C 1
ATOM 4620 O O . LYS A 1 569 ? 39.642 -12.231 -57.088 1.00 80.50 569 LYS A O 1
ATOM 4625 N N . THR A 1 570 ? 41.756 -11.545 -56.807 1.00 85.12 570 THR A N 1
ATOM 4626 C CA . THR A 1 570 ? 41.502 -10.105 -56.576 1.00 85.12 570 THR A CA 1
ATOM 4627 C C . THR A 1 570 ? 40.434 -9.494 -57.492 1.00 85.12 570 THR A C 1
ATOM 4629 O O . THR A 1 570 ? 39.397 -9.041 -57.011 1.00 85.12 570 THR A O 1
ATOM 4632 N N . LEU A 1 571 ? 40.646 -9.515 -58.816 1.00 86.12 571 LEU A N 1
ATOM 4633 C CA . LEU A 1 571 ? 39.723 -8.892 -59.778 1.00 86.12 571 LEU A CA 1
ATOM 4634 C C . LEU A 1 571 ? 38.383 -9.622 -59.888 1.00 86.12 571 LEU A C 1
ATOM 4636 O O . LEU A 1 571 ? 37.364 -8.987 -60.139 1.00 86.12 571 LEU A O 1
ATOM 4640 N N . ILE A 1 572 ? 38.374 -10.938 -59.674 1.00 86.75 572 ILE A N 1
ATOM 4641 C CA . ILE A 1 572 ? 37.150 -11.745 -59.693 1.00 86.75 572 ILE A CA 1
ATOM 4642 C C . ILE A 1 572 ? 36.295 -11.395 -58.478 1.00 86.75 572 ILE A C 1
ATOM 4644 O O . ILE A 1 572 ? 35.116 -11.108 -58.638 1.00 86.75 572 ILE A O 1
ATOM 4648 N N . ASN A 1 573 ? 36.902 -11.341 -57.290 1.00 88.06 573 ASN A N 1
ATOM 4649 C CA . ASN A 1 573 ? 36.218 -10.984 -56.050 1.00 88.06 573 ASN A CA 1
ATOM 4650 C C . ASN A 1 573 ? 35.679 -9.546 -56.105 1.00 88.06 573 ASN A C 1
ATOM 4652 O O . ASN A 1 573 ? 34.553 -9.300 -55.688 1.00 88.06 573 ASN A O 1
ATOM 4656 N N . LEU A 1 574 ? 36.442 -8.598 -56.664 1.00 88.50 574 LEU A N 1
ATOM 4657 C CA . LEU A 1 574 ? 35.975 -7.220 -56.862 1.00 88.50 574 LEU A CA 1
ATOM 4658 C C . LEU A 1 574 ? 34.838 -7.120 -57.882 1.00 88.50 574 LEU A C 1
ATOM 4660 O O . LEU A 1 574 ? 33.870 -6.399 -57.649 1.00 88.50 574 LEU A O 1
ATOM 4664 N N . LYS A 1 575 ? 34.927 -7.852 -58.996 1.00 87.94 575 LYS A N 1
ATOM 4665 C CA . LYS A 1 575 ? 33.847 -7.923 -59.984 1.00 87.94 575 LYS A CA 1
ATOM 4666 C C . LYS A 1 575 ? 32.578 -8.521 -59.369 1.00 87.94 575 LYS A C 1
ATOM 4668 O O . LYS A 1 575 ? 31.508 -7.940 -59.502 1.00 87.94 575 LYS A O 1
ATOM 4673 N N . GLU A 1 576 ? 32.711 -9.625 -58.638 1.00 86.81 576 GLU A N 1
ATOM 4674 C CA . GLU A 1 576 ? 31.601 -10.301 -57.964 1.00 86.81 576 GLU A CA 1
ATOM 4675 C C . GLU A 1 576 ? 30.942 -9.406 -56.903 1.00 86.81 576 GLU A C 1
ATOM 4677 O O . GLU A 1 576 ? 29.713 -9.321 -56.853 1.00 86.81 576 GLU A O 1
ATOM 4682 N N . LEU A 1 577 ? 31.742 -8.680 -56.111 1.00 88.12 577 LEU A N 1
ATOM 4683 C CA . LEU A 1 577 ? 31.263 -7.686 -55.147 1.00 88.12 577 LEU A CA 1
ATOM 4684 C C . LEU A 1 577 ? 30.327 -6.676 -55.813 1.00 88.12 577 LEU A C 1
ATOM 4686 O O . LEU A 1 577 ? 29.229 -6.414 -55.314 1.00 88.12 577 LEU A O 1
ATOM 4690 N N . VAL A 1 578 ? 30.766 -6.108 -56.939 1.00 87.94 578 VAL A N 1
ATOM 4691 C CA . VAL A 1 578 ? 30.017 -5.069 -57.643 1.00 87.94 578 VAL A CA 1
ATOM 4692 C C . VAL A 1 578 ? 28.763 -5.621 -58.285 1.00 87.94 578 VAL A C 1
ATOM 4694 O O . VAL A 1 578 ? 27.670 -5.133 -57.983 1.00 87.94 578 VAL A O 1
ATOM 4697 N N . GLU A 1 579 ? 28.898 -6.686 -59.066 1.00 85.69 579 GLU A N 1
ATOM 4698 C CA . GLU A 1 579 ? 27.788 -7.285 -59.803 1.00 85.69 579 GLU A CA 1
ATOM 4699 C C . GLU A 1 579 ? 26.672 -7.795 -58.876 1.00 85.69 579 GLU A C 1
ATOM 4701 O O . GLU A 1 579 ? 25.488 -7.637 -59.183 1.00 85.69 579 GLU A O 1
ATOM 4706 N N . GLN A 1 580 ? 27.014 -8.357 -57.711 1.00 84.06 580 GLN A N 1
ATOM 4707 C CA . GLN A 1 580 ? 26.016 -8.917 -56.794 1.00 84.06 580 GLN A CA 1
ATOM 4708 C C . GLN A 1 580 ? 25.420 -7.883 -55.826 1.00 84.06 580 GLN A C 1
ATOM 4710 O O . GLN A 1 580 ? 24.211 -7.911 -55.565 1.00 84.06 580 GLN A O 1
ATOM 4715 N N . TYR A 1 581 ? 26.221 -6.961 -55.279 1.00 83.94 581 TYR A N 1
ATOM 4716 C CA . TYR A 1 581 ? 25.747 -6.031 -54.244 1.00 83.94 581 TYR A CA 1
ATOM 4717 C C . TYR A 1 581 ? 25.313 -4.662 -54.776 1.00 83.94 581 TYR A C 1
ATOM 4719 O O . TYR A 1 581 ? 24.340 -4.085 -54.260 1.00 83.94 581 TYR A O 1
ATOM 4727 N N . PHE A 1 582 ? 26.027 -4.132 -55.772 1.00 83.75 582 PHE A N 1
ATOM 4728 C CA . PHE A 1 582 ? 25.849 -2.772 -56.289 1.00 83.75 582 PHE A CA 1
ATOM 4729 C C . PHE A 1 582 ? 24.953 -2.726 -57.540 1.00 83.75 582 PHE A C 1
ATOM 4731 O O . PHE A 1 582 ? 24.234 -1.746 -57.720 1.00 83.75 582 PHE A O 1
ATOM 4738 N N . THR A 1 583 ? 24.879 -3.805 -58.328 1.00 75.81 583 THR A N 1
ATOM 4739 C CA . THR A 1 583 ? 24.093 -3.870 -59.583 1.00 75.81 583 THR A CA 1
ATOM 4740 C C . THR A 1 583 ? 22.684 -4.471 -59.418 1.00 75.81 583 THR A C 1
ATOM 4742 O O . THR A 1 583 ? 21.953 -4.669 -60.392 1.00 75.81 583 THR A O 1
ATOM 4745 N N . ASN A 1 584 ? 22.263 -4.779 -58.186 1.00 63.28 584 ASN A N 1
ATOM 4746 C CA . ASN A 1 584 ? 21.026 -5.518 -57.916 1.00 63.28 584 ASN A CA 1
ATOM 4747 C C . ASN A 1 584 ? 19.754 -4.745 -58.353 1.00 63.28 584 ASN A C 1
ATOM 4749 O O . ASN A 1 584 ? 19.259 -3.865 -57.644 1.00 63.28 584 ASN A O 1
ATOM 4753 N N . ARG A 1 585 ? 19.184 -5.128 -59.511 1.00 52.62 585 ARG A N 1
ATOM 4754 C CA . ARG A 1 585 ? 18.005 -4.502 -60.158 1.00 52.62 585 ARG A CA 1
ATOM 4755 C C . ARG A 1 585 ? 16.725 -4.492 -59.312 1.00 52.62 585 ARG A C 1
ATOM 4757 O O . ARG A 1 585 ? 15.818 -3.710 -59.587 1.00 52.62 585 ARG A O 1
ATOM 4764 N N . LYS A 1 586 ? 16.632 -5.334 -58.275 1.00 54.03 586 LYS A N 1
ATOM 4765 C CA . LYS A 1 586 ? 15.460 -5.388 -57.378 1.00 54.03 586 LYS A CA 1
ATOM 4766 C C . LYS A 1 586 ? 15.253 -4.083 -56.590 1.00 54.03 586 LYS A C 1
ATOM 4768 O O . LYS A 1 586 ? 14.129 -3.766 -56.206 1.00 54.03 586 LYS A O 1
ATOM 4773 N N . TRP A 1 587 ? 16.318 -3.304 -56.381 1.00 49.91 587 TRP A N 1
ATOM 4774 C CA . TRP A 1 587 ? 16.256 -2.008 -55.694 1.00 49.91 587 TRP A CA 1
ATOM 4775 C C . TRP A 1 587 ? 15.751 -0.884 -56.624 1.00 49.91 587 TRP A C 1
ATOM 4777 O O . TRP A 1 587 ? 15.024 0.010 -56.198 1.00 49.91 587 TRP A O 1
ATOM 4787 N N . SER A 1 588 ? 16.060 -0.956 -57.921 1.00 49.72 588 SER A N 1
ATOM 4788 C CA . SER A 1 588 ? 15.676 0.049 -58.925 1.00 49.72 588 SER A CA 1
ATOM 4789 C C . SER A 1 588 ? 14.156 0.235 -59.017 1.00 49.72 588 SER A C 1
ATOM 4791 O O . SER A 1 588 ? 13.674 1.362 -59.076 1.00 49.72 588 SER A O 1
ATOM 4793 N N . GLN A 1 589 ? 13.402 -0.868 -58.959 1.00 49.62 589 GLN A N 1
ATOM 4794 C CA . GLN A 1 589 ? 11.937 -0.848 -59.015 1.00 49.62 589 GLN A CA 1
ATOM 4795 C C . GLN A 1 589 ? 11.320 -0.292 -57.723 1.00 49.62 589 GLN A C 1
ATOM 4797 O O . GLN A 1 589 ? 10.410 0.524 -57.779 1.00 49.62 589 GLN A O 1
ATOM 4802 N N . SER A 1 590 ? 11.845 -0.667 -56.554 1.00 48.75 590 SER A N 1
ATOM 4803 C CA . SER A 1 590 ? 11.302 -0.252 -55.251 1.00 48.75 590 SER A CA 1
ATOM 4804 C C . SER A 1 590 ? 11.552 1.227 -54.923 1.00 48.75 590 SER A C 1
ATOM 4806 O O . SER A 1 590 ? 10.734 1.843 -54.248 1.00 48.75 590 SER A O 1
ATOM 4808 N N . VAL A 1 591 ? 12.627 1.832 -55.442 1.00 51.03 591 VAL A N 1
ATOM 4809 C CA . VAL A 1 591 ? 12.903 3.271 -55.265 1.00 51.03 591 VAL A CA 1
ATOM 4810 C C . VAL A 1 591 ? 12.111 4.147 -56.238 1.00 51.03 591 VAL A C 1
ATOM 4812 O O . VAL A 1 591 ? 11.687 5.226 -55.831 1.00 51.03 591 VAL A O 1
ATOM 4815 N N . GLN A 1 592 ? 11.824 3.680 -57.461 1.00 49.12 592 GLN A N 1
ATOM 4816 C CA . GLN A 1 592 ? 10.901 4.383 -58.367 1.00 49.12 592 GLN A CA 1
ATOM 4817 C C . GLN A 1 592 ? 9.510 4.561 -57.736 1.00 49.12 592 GLN A C 1
ATOM 4819 O O . GLN A 1 592 ? 8.944 5.650 -57.821 1.00 49.12 592 GLN A O 1
ATOM 4824 N N . PHE A 1 593 ? 9.001 3.547 -57.024 1.00 47.06 593 PHE A N 1
ATOM 4825 C CA . PHE A 1 593 ? 7.753 3.651 -56.254 1.00 47.06 593 PHE A CA 1
ATOM 4826 C C . PHE A 1 593 ? 7.822 4.698 -55.126 1.00 47.06 593 PHE A C 1
ATOM 4828 O O . PHE A 1 593 ? 6.858 5.429 -54.912 1.00 47.06 593 PHE A O 1
ATOM 4835 N N . CYS A 1 594 ? 8.957 4.827 -54.430 1.00 45.03 594 CYS A N 1
ATOM 4836 C CA . CYS A 1 594 ? 9.123 5.834 -53.374 1.00 45.03 594 CYS A CA 1
ATOM 4837 C C . CYS A 1 594 ? 9.200 7.270 -53.919 1.00 45.03 594 CYS A C 1
ATOM 4839 O O . CYS A 1 594 ? 8.666 8.181 -53.294 1.00 45.03 594 CYS A O 1
ATOM 4841 N N . THR A 1 595 ? 9.822 7.486 -55.083 1.00 46.25 595 THR A N 1
ATOM 4842 C CA . THR A 1 595 ? 9.905 8.819 -55.709 1.00 46.25 595 THR A CA 1
ATOM 4843 C C . THR A 1 595 ? 8.592 9.262 -56.358 1.00 46.25 595 THR A C 1
ATOM 4845 O O . THR A 1 595 ? 8.291 10.449 -56.354 1.00 46.25 595 THR A O 1
ATOM 4848 N N . LEU A 1 596 ? 7.785 8.325 -56.875 1.00 43.78 596 LEU A N 1
ATOM 4849 C CA . LEU A 1 596 ? 6.450 8.608 -57.427 1.00 43.78 596 LEU A CA 1
ATOM 4850 C C . LEU A 1 596 ? 5.411 8.921 -56.337 1.00 43.78 596 LEU A C 1
ATOM 4852 O O . LEU A 1 596 ? 4.504 9.715 -56.563 1.00 43.78 596 LEU A O 1
ATOM 4856 N N . ASN A 1 597 ? 5.566 8.367 -55.133 1.00 44.34 597 ASN A N 1
ATOM 4857 C CA . ASN A 1 597 ? 4.665 8.657 -54.014 1.00 44.34 597 ASN A CA 1
ATOM 4858 C C . ASN A 1 597 ? 4.998 9.960 -53.266 1.00 44.34 597 ASN A C 1
ATOM 4860 O O . ASN A 1 597 ? 4.200 10.401 -52.444 1.00 44.34 597 ASN A O 1
ATOM 4864 N N . GLN A 1 598 ? 6.130 10.609 -53.560 1.00 42.88 598 GLN A N 1
ATOM 4865 C CA . GLN A 1 598 ? 6.488 11.904 -52.968 1.00 42.88 598 GLN A CA 1
ATOM 4866 C C . GLN A 1 598 ? 5.649 13.076 -53.511 1.00 42.88 598 GLN A C 1
ATOM 4868 O O . GLN A 1 598 ? 5.534 14.088 -52.829 1.00 42.88 598 GLN A O 1
ATOM 4873 N N . SER A 1 599 ? 5.029 12.946 -54.692 1.00 38.00 599 SER A N 1
ATOM 4874 C CA . SER A 1 599 ? 4.191 13.995 -55.298 1.00 38.00 599 SER A CA 1
ATOM 4875 C C . SER A 1 599 ? 2.697 13.909 -54.953 1.00 38.00 599 SER A C 1
ATOM 4877 O O . SER A 1 599 ? 1.925 14.697 -55.487 1.00 38.00 599 SER A O 1
ATOM 4879 N N . THR A 1 600 ? 2.273 12.983 -54.083 1.00 37.75 600 THR A N 1
ATOM 4880 C CA . THR A 1 600 ? 0.835 12.722 -53.837 1.00 37.75 600 THR A CA 1
ATOM 4881 C C . THR A 1 600 ? 0.444 12.674 -52.360 1.00 37.75 600 THR A C 1
ATOM 4883 O O . THR A 1 600 ? -0.613 12.152 -52.017 1.00 37.75 600 THR A O 1
ATOM 4886 N N . ILE A 1 601 ? 1.269 13.221 -51.465 1.00 37.41 601 ILE A N 1
ATOM 4887 C CA . ILE A 1 601 ? 0.902 13.352 -50.049 1.00 37.41 601 ILE A CA 1
ATOM 4888 C C . ILE A 1 601 ? 0.268 14.732 -49.842 1.00 37.41 601 ILE A C 1
ATOM 4890 O O . ILE A 1 601 ? 0.862 15.625 -49.245 1.00 37.41 601 ILE A O 1
ATOM 4894 N N . GLU A 1 602 ? -0.948 14.913 -50.361 1.00 31.28 602 GLU A N 1
ATOM 4895 C CA . GLU A 1 602 ? -1.885 15.807 -49.678 1.00 31.28 602 GLU A CA 1
ATOM 4896 C C . GLU A 1 602 ? -2.222 15.177 -48.316 1.00 31.28 602 GLU A C 1
ATOM 4898 O O . GLU A 1 602 ? -2.302 13.946 -48.210 1.00 31.28 602 GLU A O 1
ATOM 4903 N N . PRO A 1 603 ? -2.387 15.976 -47.249 1.00 31.98 603 PRO A N 1
ATOM 4904 C CA . PRO A 1 603 ? -2.779 15.445 -45.958 1.00 31.98 603 PRO A CA 1
ATOM 4905 C C . PRO A 1 603 ? -4.189 14.870 -46.089 1.00 31.98 603 PRO A C 1
ATOM 4907 O O . PRO A 1 603 ? -5.171 15.607 -46.142 1.00 31.98 603 PRO A O 1
ATOM 4910 N N . ILE A 1 604 ? -4.294 13.541 -46.133 1.00 31.25 604 ILE A N 1
ATOM 4911 C CA . ILE A 1 604 ? -5.565 12.840 -45.967 1.00 31.25 604 ILE A CA 1
ATOM 4912 C C . ILE A 1 604 ? -5.994 13.060 -44.514 1.00 31.25 604 ILE A C 1
ATOM 4914 O O . ILE A 1 604 ? -5.691 12.280 -43.613 1.00 31.25 604 ILE A O 1
ATOM 4918 N N . ILE A 1 605 ? -6.694 14.169 -44.289 1.00 36.31 605 ILE A N 1
ATOM 4919 C CA . ILE A 1 605 ? -7.669 14.308 -43.216 1.00 36.31 605 ILE A CA 1
ATOM 4920 C C . ILE A 1 605 ? -8.846 13.434 -43.653 1.00 36.31 605 ILE A C 1
ATOM 4922 O O . ILE A 1 605 ? -9.808 13.906 -44.249 1.00 36.31 605 ILE A O 1
ATOM 4926 N N . SER A 1 606 ? -8.736 12.122 -43.454 1.00 32.44 606 SER A N 1
ATOM 4927 C CA . SER A 1 606 ? -9.910 11.260 -43.469 1.00 32.44 606 SER A CA 1
ATOM 4928 C C . SER A 1 606 ? -10.442 11.225 -42.049 1.00 32.44 606 SER A C 1
ATOM 4930 O O . SER A 1 606 ? -9.902 10.517 -41.193 1.00 32.44 606 SER A O 1
ATOM 4932 N N . ASP A 1 607 ? -11.493 12.009 -41.827 1.00 34.75 607 ASP A N 1
ATOM 4933 C CA . ASP A 1 607 ? -12.448 11.817 -40.748 1.00 34.75 607 ASP A CA 1
ATOM 4934 C C . ASP A 1 607 ? -12.792 10.330 -40.647 1.00 34.75 607 ASP A C 1
ATOM 4936 O O . ASP A 1 607 ? -13.582 9.788 -41.417 1.00 34.75 607 ASP A O 1
ATOM 4940 N N . THR A 1 608 ? -12.174 9.646 -39.689 1.00 32.19 608 THR A N 1
ATOM 4941 C CA . THR A 1 608 ? -12.745 8.421 -39.144 1.00 32.19 608 THR A CA 1
ATOM 4942 C C . THR A 1 608 ? -13.379 8.826 -37.830 1.00 32.19 608 THR A C 1
ATOM 4944 O O . THR A 1 608 ? -12.791 8.712 -36.754 1.00 32.19 608 THR A O 1
ATOM 4947 N N . SER A 1 609 ? -14.585 9.374 -37.944 1.00 34.44 609 SER A N 1
ATOM 4948 C CA . SER A 1 609 ? -15.549 9.463 -36.859 1.00 34.44 609 SER A CA 1
ATOM 4949 C C . SER A 1 609 ? -15.901 8.042 -36.419 1.00 34.44 609 SER A C 1
ATOM 4951 O O . SER A 1 609 ? -16.889 7.450 -36.842 1.00 34.44 609 SER A O 1
ATOM 4953 N N . MET A 1 610 ? -15.065 7.461 -35.560 1.00 29.27 610 MET A N 1
ATOM 4954 C CA . MET A 1 610 ? -15.466 6.291 -34.795 1.00 29.27 610 MET A CA 1
ATOM 4955 C C . MET A 1 610 ? -16.235 6.806 -33.581 1.00 29.27 610 MET A C 1
ATOM 4957 O O . MET A 1 610 ? -15.661 7.221 -32.575 1.00 29.27 610 MET A O 1
ATOM 4961 N N . SER A 1 611 ? -17.552 6.856 -33.759 1.00 34.12 611 SER A N 1
ATOM 4962 C CA . SER A 1 611 ? -18.560 7.101 -32.736 1.00 34.12 611 SER A CA 1
ATOM 4963 C C . SER A 1 611 ? -18.271 6.266 -31.489 1.00 34.12 611 SER A C 1
ATOM 4965 O O . SER A 1 611 ? -18.470 5.050 -31.486 1.00 34.12 611 SER A O 1
ATOM 4967 N N . ILE A 1 612 ? -17.821 6.921 -30.423 1.00 34.50 612 ILE A N 1
ATOM 4968 C CA . ILE A 1 612 ? -18.023 6.415 -29.070 1.00 34.50 612 ILE A CA 1
ATOM 4969 C C . ILE A 1 612 ? -19.315 7.068 -28.602 1.00 34.50 612 ILE A C 1
ATOM 4971 O O . ILE A 1 612 ? -19.380 8.283 -28.436 1.00 34.50 612 ILE A O 1
ATOM 4975 N N . ASP A 1 613 ? -20.348 6.240 -28.486 1.00 30.11 613 ASP A N 1
ATOM 4976 C CA . ASP A 1 613 ? -21.666 6.563 -27.956 1.00 30.11 613 ASP A CA 1
ATOM 4977 C C . ASP A 1 613 ? -21.574 7.433 -26.688 1.00 30.11 613 ASP A C 1
ATOM 4979 O O . ASP A 1 613 ? -21.238 6.967 -25.600 1.00 30.11 613 ASP A O 1
ATOM 4983 N N . GLU A 1 614 ? -21.941 8.708 -26.820 1.00 31.56 614 GLU A N 1
ATOM 4984 C CA . GLU A 1 614 ? -22.161 9.661 -25.721 1.00 31.56 614 GLU A CA 1
ATOM 4985 C C . GLU A 1 614 ? -23.486 9.398 -24.964 1.00 31.56 614 GLU A C 1
ATOM 4987 O O . GLU A 1 614 ? -23.994 10.242 -24.226 1.00 31.56 614 GLU A O 1
ATOM 4992 N N . THR A 1 615 ? -24.083 8.212 -25.103 1.00 32.19 615 THR A N 1
ATOM 4993 C CA . THR A 1 615 ? -25.467 7.944 -24.682 1.00 32.19 615 THR A CA 1
ATOM 4994 C C . THR A 1 615 ? -25.638 7.392 -23.260 1.00 32.19 615 THR A C 1
ATOM 4996 O O . THR A 1 615 ? -26.765 7.107 -22.858 1.00 32.19 615 THR A O 1
ATOM 4999 N N . VAL A 1 616 ? -24.587 7.310 -22.431 1.00 33.94 616 VAL A N 1
ATOM 5000 C CA . VAL A 1 616 ? -24.693 6.691 -21.084 1.00 33.94 616 VAL A CA 1
ATOM 5001 C C . VAL A 1 616 ? -24.813 7.690 -19.915 1.00 33.94 616 VAL A C 1
ATOM 5003 O O . VAL A 1 616 ? -25.162 7.287 -18.808 1.00 33.94 616 VAL A O 1
ATOM 5006 N N . VAL A 1 617 ? -24.643 9.004 -20.113 1.00 33.25 617 VAL A N 1
ATOM 5007 C CA . VAL A 1 617 ? -24.649 9.964 -18.975 1.00 33.25 617 VAL A CA 1
ATOM 5008 C C . VAL A 1 617 ? -25.977 10.720 -18.778 1.00 33.25 617 VAL A C 1
ATOM 5010 O O . VAL A 1 617 ? -26.192 11.311 -17.723 1.00 33.25 617 VAL A O 1
ATOM 5013 N N . MET A 1 618 ? -26.943 10.639 -19.702 1.00 30.30 618 MET A N 1
ATOM 5014 C CA . MET A 1 618 ? -28.204 11.405 -19.607 1.00 30.30 618 MET A CA 1
ATOM 5015 C C . MET A 1 618 ? -29.479 10.561 -19.764 1.00 30.30 618 MET A C 1
ATOM 5017 O O . MET A 1 618 ? -30.423 10.950 -20.446 1.00 30.30 618 MET A O 1
ATOM 5021 N N . ARG A 1 619 ? -29.562 9.413 -19.085 1.00 30.16 619 ARG A N 1
ATOM 5022 C CA . ARG A 1 619 ? -30.850 8.737 -18.845 1.00 30.16 619 ARG A CA 1
ATOM 5023 C C . ARG A 1 619 ? -30.817 7.994 -17.517 1.00 30.16 619 ARG A C 1
ATOM 5025 O O . ARG A 1 619 ? -30.466 6.829 -17.466 1.00 30.16 619 ARG A O 1
ATOM 5032 N N . ASN A 1 620 ? -31.117 8.711 -16.435 1.00 28.30 620 ASN A N 1
ATOM 5033 C CA . ASN A 1 620 ? -31.775 8.172 -15.236 1.00 28.30 620 ASN A CA 1
ATOM 5034 C C . ASN A 1 620 ? -32.143 9.313 -14.277 1.00 28.30 620 ASN A C 1
ATOM 5036 O O . ASN A 1 620 ? -31.613 9.472 -13.181 1.00 28.30 620 ASN A O 1
ATOM 5040 N N . LYS A 1 621 ? -33.107 10.120 -14.718 1.00 36.78 621 LYS A N 1
ATOM 5041 C CA . LYS A 1 621 ? -34.067 10.795 -13.844 1.00 36.78 621 LYS A CA 1
ATOM 5042 C C . LYS A 1 621 ? -35.442 10.524 -14.437 1.00 36.78 621 LYS A C 1
ATOM 5044 O O . LYS A 1 621 ? -35.812 11.195 -15.391 1.00 36.78 621 LYS A O 1
ATOM 5049 N N . THR A 1 622 ? -36.133 9.503 -13.933 1.00 29.38 622 THR A N 1
ATOM 5050 C CA . THR A 1 622 ? -37.582 9.482 -13.637 1.00 29.38 622 THR A CA 1
ATOM 5051 C C . THR A 1 622 ? -38.053 8.052 -13.329 1.00 29.38 622 THR A C 1
ATOM 5053 O O . THR A 1 622 ? -38.252 7.247 -14.221 1.00 29.38 622 THR A O 1
ATOM 5056 N N . ASN A 1 623 ? -38.268 7.819 -12.031 1.00 27.81 623 ASN A N 1
ATOM 5057 C CA . ASN A 1 623 ? -39.362 7.069 -11.404 1.00 27.81 623 ASN A CA 1
ATOM 5058 C C . ASN A 1 623 ? -39.586 5.548 -11.603 1.00 27.81 623 ASN A C 1
ATOM 5060 O O . ASN A 1 623 ? -39.134 4.949 -12.569 1.00 27.81 623 ASN A O 1
ATOM 5064 N N . PRO A 1 624 ? -40.235 4.918 -10.593 1.00 40.03 624 PRO A N 1
ATOM 5065 C CA . PRO A 1 624 ? -40.015 3.534 -10.182 1.00 40.03 624 PRO A CA 1
ATOM 5066 C C . PRO A 1 624 ? -41.178 2.607 -10.559 1.00 40.03 624 PRO A C 1
ATOM 5068 O O . PRO A 1 624 ? -42.321 3.055 -10.582 1.00 40.03 624 PRO A O 1
ATOM 5071 N N . SER A 1 625 ? -40.908 1.316 -10.768 1.00 26.84 625 SER A N 1
ATOM 5072 C CA . SER A 1 625 ? -41.779 0.173 -10.418 1.00 26.84 625 SER A CA 1
ATOM 5073 C C . SER A 1 625 ? -41.286 -1.132 -11.066 1.00 26.84 625 SER A C 1
ATOM 5075 O O . SER A 1 625 ? -40.650 -1.111 -12.111 1.00 26.84 625 SER A O 1
ATOM 5077 N N . GLU A 1 626 ? -41.624 -2.240 -10.399 1.00 27.05 626 GLU A N 1
ATOM 5078 C CA . GLU A 1 626 ? -41.745 -3.617 -10.917 1.00 27.05 626 GLU A CA 1
ATOM 5079 C C . GLU A 1 626 ? -40.522 -4.564 -10.956 1.00 27.05 626 GLU A C 1
ATOM 5081 O O . GLU A 1 626 ? -39.704 -4.610 -11.866 1.00 27.05 626 GLU A O 1
ATOM 5086 N N . ASN A 1 627 ? -40.486 -5.382 -9.894 1.00 26.92 627 ASN A N 1
ATOM 5087 C CA . ASN A 1 627 ? -40.229 -6.828 -9.814 1.00 26.92 627 ASN A CA 1
ATOM 5088 C C . ASN A 1 627 ? -40.012 -7.628 -11.119 1.00 26.92 627 ASN A C 1
ATOM 5090 O O . ASN A 1 627 ? -40.893 -7.672 -11.971 1.00 26.92 627 ASN A O 1
ATOM 5094 N N . SER A 1 628 ? -38.944 -8.439 -11.146 1.00 26.52 628 SER A N 1
ATOM 5095 C CA . SER A 1 628 ? -38.910 -9.896 -11.465 1.00 26.52 628 SER A CA 1
ATOM 5096 C C . SER A 1 628 ? -37.457 -10.317 -11.774 1.00 26.52 628 SER A C 1
ATOM 5098 O O . SER A 1 628 ? -36.792 -9.740 -12.621 1.00 26.52 628 SER A O 1
ATOM 5100 N N . ILE A 1 629 ? -36.787 -11.074 -10.899 1.00 26.28 629 ILE A N 1
ATOM 5101 C CA . ILE A 1 629 ? -36.561 -12.534 -10.969 1.00 26.28 629 ILE A CA 1
ATOM 5102 C C . ILE A 1 629 ? -36.411 -13.095 -12.405 1.00 26.28 629 ILE A C 1
ATOM 5104 O O . ILE A 1 629 ? -37.416 -13.329 -13.059 1.00 26.28 629 ILE A O 1
ATOM 5108 N N . PHE A 1 630 ? -35.180 -13.374 -12.861 1.00 23.91 630 PHE A N 1
ATOM 5109 C CA . PHE A 1 630 ? -34.644 -14.728 -13.143 1.00 23.91 630 PHE A CA 1
ATOM 5110 C C . PHE A 1 630 ? -33.303 -14.680 -13.918 1.00 23.91 630 PHE A C 1
ATOM 5112 O O . PHE A 1 630 ? -33.160 -14.009 -14.931 1.00 23.91 630 PHE A O 1
ATOM 5119 N N . SER A 1 631 ? -32.344 -15.426 -13.358 1.00 24.12 631 SER A N 1
ATOM 5120 C CA . SER A 1 631 ? -31.151 -16.128 -13.881 1.00 24.12 631 SER A CA 1
ATOM 5121 C C . SER A 1 631 ? -30.586 -15.923 -15.310 1.00 24.12 631 SER A C 1
ATOM 5123 O O . SER A 1 631 ? -31.337 -15.837 -16.278 1.00 24.12 631 SER A O 1
ATOM 5125 N N . PRO A 1 632 ? -29.251 -16.079 -15.475 1.00 23.73 632 PRO A N 1
ATOM 5126 C CA . PRO A 1 632 ? -28.569 -16.086 -16.767 1.00 23.73 632 PRO A CA 1
ATOM 5127 C C . PRO A 1 632 ? -28.575 -17.475 -17.435 1.00 23.73 632 PRO A C 1
ATOM 5129 O O . PRO A 1 632 ? -28.192 -18.478 -16.829 1.00 23.73 632 PRO A O 1
ATOM 5132 N N . SER A 1 633 ? -28.928 -17.528 -18.720 1.00 23.52 633 SER A N 1
ATOM 5133 C CA . SER A 1 633 ? -28.716 -18.689 -19.590 1.00 23.52 633 SER A CA 1
ATOM 5134 C C . SER A 1 633 ? -27.323 -18.651 -20.228 1.00 23.52 633 SER A C 1
ATOM 5136 O O . SER A 1 633 ? -26.979 -17.718 -20.953 1.00 23.52 633 SER A O 1
ATOM 5138 N N . ARG A 1 634 ? -26.538 -19.702 -19.966 1.00 26.61 634 ARG A N 1
ATOM 5139 C CA . ARG A 1 634 ? -25.305 -20.080 -20.677 1.00 26.61 634 ARG A CA 1
ATOM 5140 C C . ARG A 1 634 ? -25.604 -20.628 -22.076 1.00 26.61 634 ARG A C 1
ATOM 5142 O O . ARG A 1 634 ? -26.587 -21.336 -22.256 1.00 26.61 634 ARG A O 1
ATOM 5149 N N . SER A 1 635 ? -24.662 -20.445 -22.996 1.00 24.23 635 SER A N 1
ATOM 5150 C CA . SER A 1 635 ? -24.116 -21.449 -23.942 1.00 24.23 635 SER A CA 1
ATOM 5151 C C . SER A 1 635 ? -23.201 -20.703 -24.918 1.00 24.23 635 SER A C 1
ATOM 5153 O O . SER A 1 635 ? -23.433 -19.530 -25.181 1.00 24.23 635 SER A O 1
ATOM 5155 N N . ALA A 1 636 ? -22.136 -21.231 -25.502 1.00 25.83 636 ALA A N 1
ATOM 5156 C CA . ALA A 1 636 ? -21.285 -22.424 -25.418 1.00 25.83 636 ALA A CA 1
ATOM 5157 C C . ALA A 1 636 ? -20.005 -21.976 -26.188 1.00 25.83 636 ALA A C 1
ATOM 5159 O O . ALA A 1 636 ? -20.023 -20.928 -26.829 1.00 25.83 636 ALA A O 1
ATOM 5160 N N . SER A 1 637 ? -18.820 -22.573 -26.212 1.00 23.59 637 SER A N 1
ATOM 5161 C CA . SER A 1 637 ? -18.284 -23.946 -26.249 1.00 23.59 637 SER A CA 1
ATOM 5162 C C . SER A 1 637 ? -16.766 -23.691 -26.438 1.00 23.59 637 SER A C 1
ATOM 5164 O O . SER A 1 637 ? -16.407 -22.654 -26.990 1.00 23.59 637 SER A O 1
ATOM 5166 N N . SER A 1 638 ? -15.779 -24.448 -25.973 1.00 23.84 638 SER A N 1
ATOM 5167 C CA . SER A 1 638 ? -15.419 -25.873 -26.069 1.00 23.84 638 SER A CA 1
ATOM 5168 C C . SER A 1 638 ? -14.093 -25.974 -25.269 1.00 23.84 638 SER A C 1
ATOM 5170 O O . SER A 1 638 ? -13.386 -24.973 -25.190 1.00 23.84 638 SER A O 1
ATOM 5172 N N . SER A 1 639 ? -13.623 -27.028 -24.602 1.00 23.55 639 SER A N 1
ATOM 5173 C CA . SER A 1 639 ? -13.444 -28.463 -24.902 1.00 23.55 639 SER A CA 1
ATOM 5174 C C . SER A 1 639 ? -12.474 -28.951 -23.792 1.00 23.55 639 SER A C 1
ATOM 5176 O O . SER A 1 639 ? -11.557 -28.199 -23.471 1.00 23.55 639 SER A O 1
ATOM 5178 N N . PHE A 1 640 ? -12.651 -30.054 -23.061 1.00 24.25 640 PHE A N 1
ATOM 5179 C CA . PHE A 1 640 ? -12.243 -31.443 -23.359 1.00 24.25 640 PHE A CA 1
ATOM 5180 C C . PHE A 1 640 ? -12.522 -32.248 -22.056 1.00 24.25 640 PHE A C 1
ATOM 5182 O O . PHE A 1 640 ? -12.169 -31.758 -20.987 1.00 24.25 640 PHE A O 1
ATOM 5189 N N . LEU A 1 641 ? -13.374 -33.289 -22.098 1.00 25.02 641 LEU A N 1
ATOM 5190 C CA . LEU A 1 641 ? -13.102 -34.726 -21.818 1.00 25.02 641 LEU A CA 1
ATOM 5191 C C . LEU A 1 641 ? -12.304 -34.995 -20.517 1.00 25.02 641 LEU A C 1
ATOM 5193 O O . LEU A 1 641 ? -11.177 -34.538 -20.405 1.00 25.02 641 LEU A O 1
ATOM 5197 N N . GLU A 1 642 ? -12.849 -35.665 -19.488 1.00 25.23 642 GLU A N 1
ATOM 5198 C CA . GLU A 1 642 ? -13.095 -37.125 -19.455 1.00 25.23 642 GLU A CA 1
ATOM 5199 C C . GLU A 1 642 ? -14.057 -37.584 -18.310 1.00 25.23 642 GLU A C 1
ATOM 5201 O O . GLU A 1 642 ? -13.902 -37.152 -17.172 1.00 25.23 642 GLU A O 1
ATOM 5206 N N . SER A 1 643 ? -15.004 -38.484 -18.660 1.00 25.33 643 SER A N 1
ATOM 5207 C CA . SER A 1 643 ? -15.591 -39.667 -17.943 1.00 25.33 643 SER A CA 1
ATOM 5208 C C . SER A 1 643 ? -16.084 -39.587 -16.473 1.00 25.33 643 SER A C 1
ATOM 5210 O O . SER A 1 643 ? -15.293 -39.335 -15.574 1.00 25.33 643 SER A O 1
ATOM 5212 N N . ASN A 1 644 ? -17.406 -39.736 -16.223 1.00 24.56 644 ASN A N 1
ATOM 5213 C CA . ASN A 1 644 ? -18.184 -40.961 -15.827 1.00 24.56 644 ASN A CA 1
ATOM 5214 C C . ASN A 1 644 ? -17.981 -41.341 -14.334 1.00 24.56 644 ASN A C 1
ATOM 5216 O O . ASN A 1 644 ? -16.843 -41.434 -13.904 1.00 24.56 644 ASN A O 1
ATOM 5220 N N . ASP A 1 645 ? -18.973 -41.438 -13.434 1.00 26.69 645 ASP A N 1
ATOM 5221 C CA . ASP A 1 645 ? -20.212 -42.250 -13.379 1.00 26.69 645 ASP A CA 1
ATOM 5222 C C . ASP A 1 645 ? -21.263 -41.555 -12.455 1.00 26.69 645 ASP A C 1
ATOM 5224 O O . ASP A 1 645 ? -20.885 -40.903 -11.486 1.00 26.69 645 ASP A O 1
ATOM 5228 N N . LEU A 1 646 ? -22.561 -41.424 -12.777 1.00 24.58 646 LEU A N 1
ATOM 5229 C CA . LEU A 1 646 ? -23.682 -42.384 -12.657 1.00 24.58 646 LEU A CA 1
ATOM 5230 C C . LEU A 1 646 ? -23.983 -42.894 -11.220 1.00 24.58 646 LEU A C 1
ATOM 5232 O O . LEU A 1 646 ? -23.217 -43.693 -10.697 1.00 24.58 646 LEU A O 1
ATOM 5236 N N . ILE A 1 647 ? -25.153 -42.506 -10.654 1.00 27.59 647 ILE A N 1
ATOM 5237 C CA . ILE A 1 647 ? -26.231 -43.374 -10.081 1.00 27.59 647 ILE A CA 1
ATOM 5238 C C . ILE A 1 647 ? -27.060 -42.727 -8.923 1.00 27.59 647 ILE A C 1
ATOM 5240 O O . ILE A 1 647 ? -26.494 -42.216 -7.965 1.00 27.59 647 ILE A O 1
ATOM 5244 N N . HIS A 1 648 ? -28.401 -42.870 -9.042 1.00 26.92 648 HIS A N 1
ATOM 5245 C CA . HIS A 1 648 ? -29.532 -42.792 -8.069 1.00 26.92 648 HIS A CA 1
ATOM 5246 C C . HIS A 1 648 ? -29.774 -41.478 -7.294 1.00 26.92 648 HIS A C 1
ATOM 5248 O O . HIS A 1 648 ? -28.910 -41.015 -6.567 1.00 26.92 648 HIS A O 1
ATOM 5254 N N . ASN A 1 649 ? -30.889 -40.741 -7.418 1.00 24.16 649 ASN A N 1
ATOM 5255 C CA . ASN A 1 649 ? -32.338 -41.019 -7.523 1.00 24.16 649 ASN A CA 1
ATOM 5256 C C . ASN A 1 649 ? -32.985 -41.629 -6.265 1.00 24.16 649 ASN A C 1
ATOM 5258 O O . ASN A 1 649 ? -32.564 -42.697 -5.835 1.00 24.16 649 ASN A O 1
ATOM 5262 N N . GLU A 1 650 ? -34.063 -40.960 -5.820 1.00 26.53 650 GLU A N 1
ATOM 5263 C CA . GLU A 1 650 ? -35.125 -41.418 -4.896 1.00 26.53 650 GLU A CA 1
ATOM 5264 C C . GLU A 1 650 ? -34.716 -41.487 -3.400 1.00 26.53 650 GLU A C 1
ATOM 5266 O O . GLU A 1 650 ? -33.615 -41.882 -3.054 1.00 26.53 650 GLU A O 1
ATOM 5271 N N . ASP A 1 651 ? -35.515 -41.092 -2.406 1.00 27.16 651 ASP A N 1
ATOM 5272 C CA . ASP A 1 651 ? -36.945 -40.813 -2.380 1.00 27.16 651 ASP A CA 1
ATOM 5273 C C . ASP A 1 651 ? -37.372 -40.270 -0.997 1.00 27.16 651 ASP A C 1
ATOM 5275 O O . ASP A 1 651 ? -36.692 -40.492 0.004 1.00 27.16 651 ASP A O 1
ATOM 5279 N N . ASN A 1 652 ? -38.589 -39.719 -0.961 1.00 27.02 652 ASN A N 1
ATOM 5280 C CA . ASN A 1 652 ? -39.558 -39.774 0.147 1.00 27.02 652 ASN A CA 1
ATOM 5281 C C . ASN A 1 652 ? -39.346 -38.905 1.411 1.00 27.02 652 ASN A C 1
ATOM 5283 O O . ASN A 1 652 ? -38.444 -39.093 2.215 1.00 27.02 652 ASN A O 1
ATOM 5287 N N . ASN A 1 653 ? -40.167 -37.859 1.578 1.00 26.12 653 ASN A N 1
ATOM 5288 C CA . ASN A 1 653 ? -41.532 -37.857 2.156 1.00 26.12 653 ASN A CA 1
ATOM 5289 C C . ASN A 1 653 ? -41.511 -37.737 3.688 1.00 26.12 653 ASN A C 1
ATOM 5291 O O . ASN A 1 653 ? -41.156 -38.694 4.366 1.00 26.12 653 ASN A O 1
ATOM 5295 N N . HIS A 1 654 ? -41.976 -36.603 4.232 1.00 30.16 654 HIS A N 1
ATOM 5296 C CA . HIS A 1 654 ? -43.222 -36.566 5.014 1.00 30.16 654 HIS A CA 1
ATOM 5297 C C . HIS A 1 654 ? -43.500 -35.219 5.706 1.00 30.16 654 HIS A C 1
ATOM 5299 O O . HIS A 1 654 ? -42.633 -34.671 6.383 1.00 30.16 654 HIS A O 1
ATOM 5305 N N . ARG A 1 655 ? -44.795 -34.857 5.646 1.00 28.70 655 ARG A N 1
ATOM 5306 C CA . ARG A 1 655 ? -45.599 -34.010 6.554 1.00 28.70 655 ARG A CA 1
ATOM 5307 C C . ARG A 1 655 ? -45.682 -32.506 6.258 1.00 28.70 655 ARG A C 1
ATOM 5309 O O . ARG A 1 655 ? -45.004 -31.699 6.885 1.00 28.70 655 ARG A O 1
ATOM 5316 N N . ASP A 1 656 ? -46.593 -32.143 5.349 1.00 28.70 656 ASP A N 1
ATOM 5317 C CA . ASP A 1 656 ? -47.961 -31.646 5.645 1.00 28.70 656 ASP A CA 1
ATOM 5318 C C . ASP A 1 656 ? -48.265 -31.516 7.164 1.00 28.70 656 ASP A C 1
ATOM 5320 O O . ASP A 1 656 ? -48.009 -32.440 7.934 1.00 28.70 656 ASP A O 1
ATOM 5324 N N . ASP A 1 657 ? -48.855 -30.454 7.712 1.00 29.05 657 ASP A N 1
ATOM 5325 C CA . ASP A 1 657 ? -49.829 -29.541 7.126 1.00 29.05 657 ASP A CA 1
ATOM 5326 C C . ASP A 1 657 ? -50.129 -28.388 8.122 1.00 29.05 657 ASP A C 1
ATOM 5328 O O . ASP A 1 657 ? -50.020 -28.588 9.333 1.00 29.05 657 ASP A O 1
ATOM 5332 N N . VAL A 1 658 ? -50.640 -27.257 7.594 1.00 31.06 658 VAL A N 1
ATOM 5333 C CA . VAL A 1 658 ? -51.756 -26.449 8.172 1.00 31.06 658 VAL A CA 1
ATOM 5334 C C . VAL A 1 658 ? -51.437 -25.570 9.412 1.00 31.06 658 VAL A C 1
ATOM 5336 O O . VAL A 1 658 ? -51.019 -26.055 10.450 1.00 31.06 658 VAL A O 1
ATOM 5339 N N . ASN A 1 659 ? -51.719 -24.259 9.485 1.00 27.75 659 ASN A N 1
ATOM 5340 C CA . ASN A 1 659 ? -52.403 -23.306 8.603 1.00 27.75 659 ASN A CA 1
ATOM 5341 C C . ASN A 1 659 ? -52.410 -21.890 9.252 1.00 27.75 659 ASN A C 1
ATOM 5343 O O . ASN A 1 659 ? -52.500 -21.809 10.471 1.00 27.75 659 ASN A O 1
ATOM 5347 N N . LEU A 1 660 ? -52.480 -20.838 8.407 1.00 27.34 660 LEU A N 1
ATOM 5348 C CA . LEU A 1 660 ? -53.353 -19.630 8.503 1.00 27.34 660 LEU A CA 1
ATOM 5349 C C . LEU A 1 660 ? -53.152 -18.665 9.703 1.00 27.34 660 LEU A C 1
ATOM 5351 O O . LEU A 1 660 ? -53.123 -19.095 10.843 1.00 27.34 660 LEU A O 1
ATOM 5355 N N . PHE A 1 661 ? -53.087 -17.326 9.632 1.00 26.31 661 PHE A N 1
ATOM 5356 C CA . PHE A 1 661 ? -53.540 -16.208 8.765 1.00 26.31 661 PHE A CA 1
ATOM 5357 C C . PHE A 1 661 ? -52.979 -14.900 9.441 1.00 26.31 661 PHE A C 1
ATOM 5359 O O . PHE A 1 661 ? -52.422 -15.009 10.534 1.00 26.31 661 PHE A O 1
ATOM 5366 N N . PRO A 1 662 ? -53.255 -13.643 9.014 1.00 38.88 662 PRO A N 1
ATOM 5367 C CA . PRO A 1 662 ? -53.392 -13.046 7.685 1.00 38.88 662 PRO A CA 1
ATOM 5368 C C . PRO A 1 662 ? -52.586 -11.721 7.522 1.00 38.88 662 PRO A C 1
ATOM 5370 O O . PRO A 1 662 ? -51.953 -11.189 8.431 1.00 38.88 662 PRO A O 1
ATOM 5373 N N . SER A 1 663 ? -52.681 -11.176 6.313 1.00 27.44 663 SER A N 1
ATOM 5374 C CA . SER A 1 663 ? -52.198 -9.890 5.803 1.00 27.44 663 SER A CA 1
ATOM 5375 C C . SER A 1 663 ? -53.021 -8.643 6.199 1.00 27.44 663 SER A C 1
ATOM 5377 O O . SER A 1 663 ? -54.208 -8.742 6.499 1.00 27.44 663 SER A O 1
ATOM 5379 N N . SER A 1 664 ? -52.412 -7.472 5.937 1.00 28.59 664 SER A N 1
ATOM 5380 C CA . SER A 1 664 ? -52.996 -6.139 5.635 1.00 28.59 664 SER A CA 1
ATOM 5381 C C . SER A 1 664 ? -53.226 -5.159 6.804 1.00 28.59 664 SER A C 1
ATOM 5383 O O . SER A 1 664 ? -54.024 -5.404 7.698 1.00 28.59 664 SER A O 1
ATOM 5385 N N . ASN A 1 665 ? -52.556 -3.997 6.803 1.00 29.25 665 ASN A N 1
ATOM 5386 C CA . ASN A 1 665 ? -53.040 -2.777 6.138 1.00 29.25 665 ASN A CA 1
ATOM 5387 C C . ASN A 1 665 ? -52.141 -1.558 6.410 1.00 29.25 665 ASN A C 1
ATOM 5389 O O . ASN A 1 665 ? -51.607 -1.361 7.498 1.00 29.25 665 ASN A O 1
ATOM 5393 N N . ALA A 1 666 ? -52.006 -0.734 5.373 1.00 29.53 666 ALA A N 1
ATOM 5394 C CA . ALA A 1 666 ? -51.334 0.554 5.361 1.00 29.53 666 ALA A CA 1
ATOM 5395 C C . ALA A 1 666 ? -52.183 1.646 6.029 1.00 29.53 666 ALA A C 1
ATOM 5397 O O . ALA A 1 666 ? -53.370 1.744 5.733 1.00 29.53 666 ALA A O 1
ATOM 5398 N N . ILE A 1 667 ? -51.562 2.522 6.829 1.00 29.81 667 ILE A N 1
ATOM 5399 C CA . ILE A 1 667 ? -52.074 3.870 7.125 1.00 29.81 667 ILE A CA 1
ATOM 5400 C C . ILE A 1 667 ? -50.889 4.842 7.206 1.00 29.81 667 ILE A C 1
ATOM 5402 O O . ILE A 1 667 ? -50.057 4.785 8.107 1.00 29.81 667 ILE A O 1
ATOM 5406 N N . SER A 1 668 ? -50.829 5.751 6.240 1.00 30.38 668 SER A N 1
ATOM 5407 C CA . SER A 1 668 ? -50.045 6.988 6.254 1.00 30.38 668 SER A CA 1
ATOM 5408 C C . SER A 1 668 ? -50.679 8.051 7.161 1.00 30.38 668 SER A C 1
ATOM 5410 O O . SER A 1 668 ? -51.904 8.166 7.156 1.00 30.38 668 SER A O 1
ATOM 5412 N N . PRO A 1 669 ? -49.888 8.951 7.773 1.00 34.66 669 PRO A N 1
ATOM 5413 C CA . PRO A 1 669 ? -50.369 10.292 8.082 1.00 34.66 669 PRO A CA 1
ATOM 5414 C C . PRO A 1 669 ? -49.464 11.369 7.472 1.00 34.66 669 PRO A C 1
ATOM 5416 O O . PRO A 1 669 ? -48.332 11.606 7.887 1.00 34.66 669 PRO A O 1
ATOM 5419 N N . ARG A 1 670 ? -50.025 12.055 6.475 1.00 29.11 670 ARG A N 1
ATOM 5420 C CA . ARG A 1 670 ? -49.570 13.335 5.938 1.00 29.11 670 ARG A CA 1
ATOM 5421 C C . ARG A 1 670 ? -50.408 14.412 6.627 1.00 29.11 670 ARG A C 1
ATOM 5423 O O . ARG A 1 670 ? -51.535 14.640 6.210 1.00 29.11 670 ARG A O 1
ATOM 5430 N N . LEU A 1 671 ? -49.891 15.016 7.696 1.00 32.38 671 LEU A N 1
ATOM 5431 C CA . LEU A 1 671 ? -50.445 16.224 8.324 1.00 32.38 671 LEU A CA 1
ATOM 5432 C C . LEU A 1 671 ? -49.428 16.782 9.329 1.00 32.38 671 LEU A C 1
ATOM 5434 O O . LEU A 1 671 ? -49.390 16.369 10.480 1.00 32.38 671 LEU A O 1
ATOM 5438 N N . MET A 1 672 ? -48.613 17.744 8.901 1.00 29.17 672 MET A N 1
ATOM 5439 C CA . MET A 1 672 ? -48.223 18.832 9.795 1.00 29.17 672 MET A CA 1
ATOM 5440 C C . MET A 1 672 ? -48.151 20.132 9.005 1.00 29.17 672 MET A C 1
ATOM 5442 O O . MET A 1 672 ? -47.360 20.295 8.077 1.00 29.17 672 MET A O 1
ATOM 5446 N N . MET A 1 673 ? -49.083 21.004 9.375 1.00 33.06 673 MET A N 1
ATOM 5447 C CA . MET A 1 673 ? -49.194 22.392 8.979 1.00 33.06 673 MET A CA 1
ATOM 5448 C C . MET A 1 673 ? -47.963 23.185 9.407 1.00 33.06 673 MET A C 1
ATOM 5450 O O . MET A 1 673 ? -47.404 22.984 10.484 1.00 33.06 673 MET A O 1
ATOM 5454 N N . GLN A 1 674 ? -47.637 24.151 8.555 1.00 33.16 674 GLN A N 1
ATOM 5455 C CA . GLN A 1 674 ? -46.919 25.368 8.888 1.00 33.16 674 GLN A CA 1
ATOM 5456 C C . GLN A 1 674 ? -47.482 25.996 10.168 1.00 33.16 674 GLN A C 1
ATOM 5458 O O . GLN A 1 674 ? -48.653 26.368 10.194 1.00 33.16 674 GLN A O 1
ATOM 5463 N N . ILE A 1 675 ? -46.640 26.208 11.178 1.00 31.50 675 ILE A N 1
ATOM 5464 C CA . ILE A 1 675 ? -46.819 27.324 12.108 1.00 31.50 675 ILE A CA 1
ATOM 5465 C C . ILE A 1 675 ? -45.482 28.052 12.209 1.00 31.50 675 ILE A C 1
ATOM 5467 O O . ILE A 1 675 ? -44.468 27.520 12.656 1.00 31.50 675 ILE A O 1
ATOM 5471 N N . SER A 1 676 ? -45.523 29.271 11.685 1.00 28.30 676 SER A N 1
ATOM 5472 C CA . SER A 1 676 ? -44.516 30.315 11.765 1.00 28.30 676 SER A CA 1
ATOM 5473 C C . SER A 1 676 ? -44.267 30.690 13.226 1.00 28.30 676 SER A C 1
ATOM 5475 O O . SER A 1 676 ? -45.196 30.956 13.983 1.00 28.30 676 SER A O 1
ATOM 5477 N N . VAL A 1 677 ? -42.990 30.725 13.598 1.00 33.12 677 VAL A N 1
ATOM 5478 C CA . VAL A 1 677 ? -42.501 31.376 14.811 1.00 33.12 677 VAL A CA 1
ATOM 5479 C C . VAL A 1 677 ? -42.390 32.870 14.508 1.00 33.12 677 VAL A C 1
ATOM 5481 O O . VAL A 1 677 ? -41.643 33.258 13.609 1.00 33.12 677 VAL A O 1
ATOM 5484 N N . GLN A 1 678 ? -43.119 33.701 15.252 1.00 26.23 678 GLN A N 1
ATOM 5485 C CA . GLN A 1 678 ? -42.761 35.100 15.480 1.00 26.23 678 GLN A CA 1
ATOM 5486 C C . GLN A 1 678 ? -42.504 35.303 16.983 1.00 26.23 678 GLN A C 1
ATOM 5488 O O . GLN A 1 678 ? -43.194 34.678 17.790 1.00 26.23 678 GLN A O 1
ATOM 5493 N N . PRO A 1 679 ? -41.506 36.122 17.361 1.00 45.94 679 PRO A N 1
ATOM 5494 C CA . PRO A 1 679 ? -41.016 36.210 18.730 1.00 45.94 679 PRO A CA 1
ATOM 5495 C C . PRO A 1 679 ? -41.653 37.380 19.488 1.00 45.94 679 PRO A C 1
ATOM 5497 O O . PRO A 1 679 ? -41.757 38.466 18.921 1.00 45.94 679 PRO A O 1
ATOM 5500 N N . GLN A 1 680 ? -41.974 37.177 20.767 1.00 39.06 680 GLN A N 1
ATOM 5501 C CA . GLN A 1 680 ? -41.819 38.151 21.857 1.00 39.06 680 GLN A CA 1
ATOM 5502 C C . GLN A 1 680 ? -41.611 37.405 23.171 1.00 39.06 680 GLN A C 1
ATOM 5504 O O . GLN A 1 680 ? -42.308 36.384 23.374 1.00 39.06 680 GLN A O 1
#

InterPro domains:
  IPR007305 Vesicle transport protein, Got1/SFT2-like [PF04178] (34-143)
  IPR011691 Vesicle transport protein SFT2 [PTHR23137] (18-154)

Foldseek 3Di:
DVVVVCLVDPDDDPPVCQVVVCVQPVDHQVVLVVQLVVLLVVLVVLLVVLVCCCVPPVQLLSNLVSNLVSVVSNLVSCCSNQNDVRSVVLCCDVLLVVLSVLLVVLNVQLNCCVPPVVDNVSNVVSVVSNVVSVVSNVLSSPPCSVVVVVDVVPDDWQLQFFKKKWPAAPDPDQWKWKKKFKAADPPGDGQDIDDIDIRDRMDMDGDDDGDPVRRGDQWIKMWMWMADPNDIDTDAIDTDGNPDAKDFPPPPDPDPRDHGWMWTDGVGIIGIDDGPPPPVPPVVVPVVPPPDDDDDDDDDDDDDDDDDPVRVVVVVVVVVVVVVVVVVVVVVVVVVVVVVVVVVVVVVVVVVVVVVVVVVVVVVVVVVVVVVVVVVVVVVVVVVVVVVVVVVVVVVVVVVVVVVVVVVVVVVVVVVVVVVVVVVLVVLVLVLVLLQVLLVCQVPPWDWDADPVRWIATPNQTDGLDPCVLLDPDDDPVVLLSQLQRLQSLLVSLVSNCVSVVNDFPWDWDPPDSFAIWTADPVDPPGTATCGCDDDSVSNVVRSLSSLVSLVVLCVVLVFDDPDDDSSRRSVSVVSSSVPRSVPCVSVVVVVVVVVVVVPPDPPPPPPPPDPDPPPPPDDPDDDDDDDDDDDDDDDDDDDDDDDDDDDDDDDDDDDDDDDDDDDDDDDDDDDDDDDDDDD

Organism: Adineta ricciae (NCBI:txid249248)

Secondary structure (DSSP, 8-state):
-HHHHHHHS-SS-HHHHHHHHHHHHSS-HHHHHHHHHHHHHHHHHHHHHHHHHHHHH--HHHHHHHHHHHHHHHHHHHHHHH-HHHHHHHHS-TTTHHHHHHHHHHHHHHHHIIIII--HHHHHHHHHHHHHHHHHHHHTTSTTHHHHHHHHTS---GGGEEEEEEE------SS-EEEEEEESSTTSPPSEEPPPEES-SS-EEES----TTTTT-SEEEEEEEEEETTEEEEEEEEEEETTS-EEETT--S-S---TTEEEEEETTEEEEE-------TTGGGTGGGTT--------------S--HHHHHHHHHHHHHHHHHHHHHHHHHHHHHHHHHHHHHHHHHHHHHHHHHHHHHHHHHHHHHHHHHHHHHHHHHHHHHHHHHHHHHHHHHHHHHHHHHHHHHHHHHHHHHHHHHHHHHHHHHHHHHHHHHHHHHHHHTS-EEE-TTS-EEETTEEE-S-HHHHS-S---HHHHHHHHHHHHHHHHHHHHHHHHHT---SS-EE-SSTT--EEE-TTSSS-EEESS-SS-HHHHHHHHHHHHHHHHHHHHHTT-S-TT--TT-HHHHHHHHIIIIIS-THHHHHHHHHHHGGG---------------TTSS---S---------PPP----------------------------------------------

pLDDT: mean 72.19, std 22.26, range [23.52, 97.44]